Protein AF-G0P8G1-F1 (afdb_monomer_lite)

Secondary structure (DSSP, 8-state):
--EEEEEEE---GGGS-HHHHHHHTT--B-TTGGGEE--TTTTTTT--TT-EEEEEEEE---SS-SEEEEEEEE--HHHHHTTSTTHHHHHHHH---------HHHHHHHHHHHTT-S---------PPP---EEEEEEEEEETTTEEEEEEEEEEEPP-HHHHHHHHHHHHHHHHHHHHHHHHHHHHTT-----------------------------PPPP-PPPP--------PPPPGGGGS-HHHHHHHHHHS-HHHHHHHHTT-HHHHHHHTT-HHHHHS-EEEEEEEETTTTEEEEEEEETTSTT--EEEEES-HHHHS-HHHHHHHHHHHHH-S-EEEEEEEES--HHHHHHHHHHHHHTT-EEEEEEEE--S-S--HHHHHHHHHHSTT-SEEEEE----SS----TTTSPPP--SEEEEES-TT--HHHHHHHSTT-SEEEEESS---HHHHHHHHHHHHHH----EEEEE-S-S---HHHHTTT---EEES-EEETTTTEEESSEEEEE-TTS-EEEEEEEEETTEEEEEEES-EEE--HHHHHT-

Organism: Caenorhabditis brenneri (NCBI:txid135651)

Sequence (556 aa):
MLFVRVVAVRPTKESLSKEFRATYDEKALSPFLGHLRGSIGLLDDKFELGKRVEVIVKYSPNKDTIFDVQEVFLSNPYKELLKTGEAKAAKKIEDAKFVKVSGLREWIHAFCEGCGWLPNQKILGQGAQNHQCRKVIVKYSLNEKLGAIFDVQKVIESPNRYEDMLKTGEAKAAKKIEDAKRRAEAKKNQGSKVAPVKRGVQKKANLTCFPVSIFQCILTQSTFQKFPELPPLMALAPTFPLFRLPSLAYVNVIEFLHLKEKFDLAAVSKKVLMTIQRDKQIKKHRMILFICFTNRSGRVCVRVDQSCVENNYWEYVYGNVRDAVDEPMIAQITHLAKVSQNFLVSIKISQTDPGMLSTFVSLVQRLNLILDLIEVWDELGEPRDDVCRYVFEECGHTYNLVYGGYTTHDFTLDADSMGPYPMESFRISHARWLSVYHVKKWLNNCECIRLDYCWDSAVEVNSFLKNWIAKSKIQKFWLRFCRLDFALTDVLHGIPSVSQNYIHHKEANVVITDGRIIKQTNGVEALVCMVYFQFSLMFSLTTKFEIVDEFFVMNQ

Radius of gyration: 34.73 Å; chains: 1; bounding box: 86×83×92 Å

Foldseek 3Di:
DDKDKWKKAQEAPVRDDPVCCVPRHRHIDTPQPQQEDEPPCQVSVPHDYGFMKIWIWDQDDDPRHGTYTDDIGGDDVVVVVVVVVVVVVVVVPPDDDDDDPDCPVVVVVVVCVVVVNDDDPDDDDDDDDDDFDKDWDWDWDQDPVPGIDIDTDDIDTDPDVVVVVVVVVVVVVVVVVVVVVVVVVVVVVVPDDDDDDDDDDDDDDDDDDDDDDDDDDDDDDDDPDDDDDDDDDPPPDPDDVLVVDDPVVSLVVLLPDQPVVLLVVLVVDPVSLVSLLVHCQQVVFQWEFEFAQDPVWRWGWTWTDRVPDPPSIDTDTAGHVVCRPDPVVLVSVLSVLSSHVNYEYAYAEEQDDLVVVVVVLVSCVVSVHAHAHYAYAYPVQDADLVSVCCCCVSVLAYQYYHEHGAHDPPREDDLVVDAARCYQEYHYEHALNDALSSCLGHVQNHQEYEYEARDADLVRLLVNVVSVQAPGNHQKYKYFHPDPPDDPCSNCVVFDWDFAQWKQPPVQRDTDRGWIWGAHPVGQIWIWDWDQDPNTTMTMIHSPMDRDDPVVVVVD

InterPro domains:
  IPR001810 F-box domain [PS50181] (239-285)
  IPR055466 Domain of unknown function DUF7038 [PF23047] (2-78)

pLDDT: mean 73.52, std 22.85, range [20.28, 98.5]

Structure (mmCIF, N/CA/C/O backbone):
data_AF-G0P8G1-F1
#
_entry.id   AF-G0P8G1-F1
#
loop_
_atom_site.group_PDB
_atom_site.id
_atom_site.type_symbol
_atom_site.label_atom_id
_atom_site.label_alt_id
_atom_site.label_comp_id
_atom_site.label_asym_id
_atom_site.label_entity_id
_atom_site.label_seq_id
_atom_site.pdbx_PDB_ins_code
_atom_site.Cartn_x
_atom_site.Cartn_y
_atom_site.Cartn_z
_atom_site.occupancy
_atom_site.B_iso_or_equiv
_atom_site.auth_seq_id
_atom_site.auth_comp_id
_atom_site.auth_asym_id
_atom_site.auth_atom_id
_atom_site.pdbx_PDB_model_num
ATOM 1 N N . MET A 1 1 ? 22.648 -20.666 -30.544 1.00 59.47 1 MET A N 1
ATOM 2 C CA . MET A 1 1 ? 21.774 -21.469 -31.429 1.00 59.47 1 MET A CA 1
ATOM 3 C C . MET A 1 1 ? 20.366 -21.382 -30.856 1.00 59.47 1 MET A C 1
ATOM 5 O O . MET A 1 1 ? 20.205 -21.727 -29.695 1.00 59.47 1 MET A O 1
ATOM 9 N N . LEU A 1 2 ? 19.408 -20.800 -31.587 1.00 60.41 2 LEU A N 1
ATOM 10 C CA . LEU A 1 2 ? 18.043 -20.551 -31.097 1.00 60.41 2 LEU A CA 1
ATOM 11 C C . LEU A 1 2 ? 17.151 -21.752 -31.424 1.00 60.41 2 LEU A C 1
ATOM 13 O O . LEU A 1 2 ? 17.127 -22.193 -32.573 1.00 60.41 2 LEU A O 1
ATOM 17 N N . PHE A 1 3 ? 16.415 -22.242 -30.430 1.00 76.81 3 PHE A N 1
ATOM 18 C CA . PHE A 1 3 ? 15.392 -23.268 -30.602 1.00 76.81 3 PHE A CA 1
ATOM 19 C C . PHE A 1 3 ? 14.031 -22.662 -30.280 1.00 76.81 3 PHE A C 1
ATOM 21 O O . PHE A 1 3 ? 13.890 -21.952 -29.287 1.00 76.81 3 PHE A O 1
ATOM 28 N N . VAL A 1 4 ? 13.041 -22.935 -31.122 1.00 76.62 4 VAL A N 1
ATOM 29 C CA . VAL A 1 4 ? 11.662 -22.483 -30.947 1.00 76.62 4 VAL A CA 1
ATOM 30 C C . VAL A 1 4 ? 10.783 -23.717 -30.841 1.00 76.62 4 VAL A C 1
ATOM 32 O O . VAL A 1 4 ? 10.960 -24.683 -31.582 1.00 76.62 4 VAL A O 1
ATOM 35 N N . ARG A 1 5 ? 9.836 -23.694 -29.907 1.00 81.88 5 ARG A N 1
ATOM 36 C CA . ARG A 1 5 ? 8.793 -24.710 -29.820 1.00 81.88 5 ARG A CA 1
ATOM 37 C C . ARG A 1 5 ? 7.563 -24.185 -30.544 1.00 81.88 5 ARG A C 1
ATOM 39 O O . ARG A 1 5 ? 7.007 -23.169 -30.143 1.00 81.88 5 ARG A O 1
ATOM 46 N N . VAL A 1 6 ? 7.152 -24.867 -31.604 1.00 81.56 6 VAL A N 1
ATOM 47 C CA . VAL A 1 6 ? 5.941 -24.537 -32.358 1.00 81.56 6 VAL A CA 1
ATOM 48 C C . VAL A 1 6 ? 4.926 -25.655 -32.202 1.00 81.56 6 VAL A C 1
ATOM 50 O O . VAL A 1 6 ? 5.272 -26.830 -32.114 1.00 81.56 6 VAL A O 1
ATOM 53 N N . VAL A 1 7 ? 3.654 -25.286 -32.146 1.00 79.94 7 VAL A N 1
ATOM 54 C CA . VAL A 1 7 ? 2.552 -26.246 -32.134 1.00 79.94 7 VAL A CA 1
ATOM 55 C C . VAL A 1 7 ? 2.027 -26.374 -33.551 1.00 79.94 7 VAL A C 1
ATOM 57 O O . VAL A 1 7 ? 1.894 -25.372 -34.259 1.00 79.94 7 VAL A O 1
ATOM 60 N N . ALA A 1 8 ? 1.713 -27.598 -33.946 1.00 83.69 8 ALA A N 1
ATOM 61 C CA . ALA A 1 8 ? 1.026 -27.885 -35.186 1.00 83.69 8 ALA A CA 1
ATOM 62 C C . ALA A 1 8 ? -0.074 -28.929 -34.952 1.00 83.69 8 ALA A C 1
ATOM 64 O O . ALA A 1 8 ? 0.003 -29.747 -34.033 1.00 83.69 8 ALA A O 1
ATOM 65 N N . VAL A 1 9 ? -1.132 -28.864 -35.753 1.00 81.88 9 VAL A N 1
ATOM 66 C CA . VAL A 1 9 ? -2.323 -29.711 -35.618 1.00 81.88 9 VAL A CA 1
ATOM 67 C C . VAL A 1 9 ? -2.670 -30.272 -36.985 1.00 81.88 9 VAL A C 1
ATOM 69 O O . VAL A 1 9 ? -2.670 -29.524 -37.956 1.00 81.88 9 VAL A O 1
ATOM 72 N N . ARG A 1 10 ? -2.984 -31.565 -37.071 1.00 84.56 10 ARG A N 1
ATOM 73 C CA . ARG A 1 10 ? -3.569 -32.163 -38.278 1.00 84.56 10 ARG A CA 1
ATOM 74 C C . ARG A 1 10 ? -5.067 -32.345 -38.033 1.00 84.56 10 ARG A C 1
ATOM 76 O O . ARG A 1 10 ? -5.428 -33.255 -37.291 1.00 84.56 10 ARG A O 1
ATOM 83 N N . PRO A 1 11 ? -5.938 -31.467 -38.551 1.00 77.06 11 PRO A N 1
ATOM 84 C CA . PRO A 1 11 ? -7.369 -31.542 -38.272 1.00 77.06 11 PRO A CA 1
ATOM 85 C C . PRO A 1 11 ? -7.973 -32.813 -38.873 1.00 77.06 11 PRO A C 1
ATOM 87 O O . PRO A 1 11 ? -7.475 -33.314 -39.880 1.00 77.06 11 PRO A O 1
ATOM 90 N N . THR A 1 12 ? -9.069 -33.307 -38.298 1.00 85.69 12 THR A N 1
ATOM 91 C CA . THR A 1 12 ? -9.916 -34.287 -38.993 1.00 85.69 12 THR A CA 1
ATOM 92 C C . THR A 1 12 ? -10.897 -33.570 -39.917 1.00 85.69 12 THR A C 1
ATOM 94 O O . THR A 1 12 ? -11.242 -32.401 -39.697 1.00 85.69 12 THR A O 1
ATOM 97 N N . LYS A 1 13 ? -11.404 -34.275 -40.925 1.00 86.50 13 LYS A N 1
ATOM 98 C CA . LYS A 1 13 ? -12.400 -33.754 -41.866 1.00 86.50 13 LYS A CA 1
ATOM 99 C C . LYS A 1 13 ? -13.647 -33.201 -41.170 1.00 86.50 13 LYS A C 1
ATOM 101 O O . LYS A 1 13 ? -14.218 -32.201 -41.611 1.00 86.50 13 LYS A O 1
ATOM 106 N N . GLU A 1 14 ? -14.060 -33.820 -40.065 1.00 86.56 14 GLU A N 1
ATOM 107 C CA . GLU A 1 14 ? -15.203 -33.392 -39.251 1.00 86.56 14 GLU A CA 1
ATOM 108 C C . GLU A 1 14 ? -14.927 -32.073 -38.523 1.00 86.56 14 GLU A C 1
ATOM 110 O O . GLU A 1 14 ? -15.845 -31.276 -38.345 1.00 86.56 14 GLU A O 1
ATOM 115 N N . SER A 1 15 ? -13.666 -31.816 -38.158 1.00 79.38 15 SER A N 1
ATOM 116 C CA . SER A 1 15 ? -13.245 -30.598 -37.452 1.00 79.38 15 SER A CA 1
ATOM 117 C C . SER A 1 15 ? -13.093 -29.363 -38.355 1.00 79.38 15 SER A C 1
ATOM 119 O O . SER A 1 15 ? -13.000 -28.244 -37.852 1.00 79.38 15 SER A O 1
ATOM 121 N N . LEU A 1 16 ? -13.094 -29.539 -39.682 1.00 74.69 16 LEU A N 1
ATOM 122 C CA . LEU A 1 16 ? -12.972 -28.455 -40.662 1.00 74.69 16 LEU A CA 1
ATOM 123 C C . LEU A 1 16 ? -14.326 -28.090 -41.284 1.00 74.69 16 LEU A C 1
ATOM 125 O O . LEU A 1 16 ? -15.130 -28.964 -41.635 1.00 74.69 16 LEU A O 1
ATOM 129 N N . SER A 1 17 ? -14.557 -26.789 -41.496 1.00 81.06 17 SER A N 1
ATOM 130 C CA . SER A 1 17 ? -15.719 -26.309 -42.256 1.00 81.06 17 SER A CA 1
ATOM 131 C C . SER A 1 17 ? -15.620 -26.728 -43.732 1.00 81.06 17 SER A C 1
ATOM 133 O O . SER A 1 17 ? -14.531 -27.003 -44.242 1.00 81.06 17 SER A O 1
ATOM 135 N N . LYS A 1 18 ? -16.758 -26.761 -44.443 1.00 84.75 18 LYS A N 1
ATOM 136 C CA . LYS A 1 18 ? -16.814 -27.185 -45.857 1.00 84.75 18 LYS A CA 1
ATOM 137 C C . LYS A 1 18 ? -15.840 -26.414 -46.759 1.00 84.75 18 LYS A C 1
ATOM 139 O O . LYS A 1 18 ? -15.261 -27.022 -47.652 1.00 84.75 18 LYS A O 1
ATOM 144 N N . GLU A 1 19 ? -15.632 -25.126 -46.497 1.00 85.25 19 GLU A N 1
ATOM 145 C CA . GLU A 1 19 ? -14.731 -24.258 -47.268 1.00 85.25 19 GLU A CA 1
ATOM 146 C C . GLU A 1 19 ? -13.249 -24.592 -47.037 1.00 85.25 19 GLU A C 1
ATOM 148 O O . GLU A 1 19 ? -12.451 -24.555 -47.970 1.00 85.25 19 GLU A O 1
ATOM 153 N N . PHE A 1 20 ? -12.872 -24.987 -45.816 1.00 72.94 20 PHE A N 1
ATOM 154 C CA . PHE A 1 20 ? -11.479 -25.288 -45.468 1.00 72.94 20 PHE A CA 1
ATOM 155 C C . PHE A 1 20 ? -11.052 -26.720 -45.825 1.00 72.94 20 PHE A C 1
ATOM 157 O O . PHE A 1 20 ? -9.857 -26.972 -45.982 1.00 72.94 20 PHE A O 1
ATOM 164 N N . ARG A 1 21 ? -11.998 -27.654 -46.008 1.00 85.38 21 ARG A N 1
ATOM 165 C CA . ARG A 1 21 ? -11.698 -29.059 -46.351 1.00 85.38 21 ARG A CA 1
ATOM 166 C C . ARG A 1 21 ? -10.923 -29.197 -47.661 1.00 85.38 21 ARG A C 1
ATOM 168 O O . ARG A 1 21 ? -9.946 -29.927 -47.710 1.00 85.38 21 ARG A O 1
ATOM 175 N N . ALA A 1 22 ? -11.295 -28.457 -48.705 1.00 79.38 22 ALA A N 1
ATOM 176 C CA . ALA A 1 22 ? -10.624 -28.572 -50.005 1.00 79.38 22 ALA A CA 1
ATOM 177 C C . ALA A 1 22 ? -9.120 -28.235 -49.942 1.00 79.38 22 ALA A C 1
ATOM 179 O O . ALA A 1 22 ? -8.323 -28.774 -50.707 1.00 79.38 22 ALA A O 1
ATOM 180 N N . THR A 1 23 ? -8.726 -27.364 -49.011 1.00 75.06 23 THR A N 1
ATOM 181 C CA . THR A 1 23 ? -7.356 -26.847 -48.921 1.00 75.06 23 THR A CA 1
ATOM 182 C C . THR A 1 23 ? -6.538 -27.538 -47.832 1.00 75.06 23 THR A C 1
ATOM 184 O O . THR A 1 23 ? -5.339 -27.763 -48.032 1.00 75.06 23 THR A O 1
ATOM 187 N N . TYR A 1 24 ? -7.168 -27.879 -46.704 1.00 76.62 24 TYR A N 1
ATOM 188 C CA . TYR A 1 24 ? -6.491 -28.234 -45.453 1.00 76.62 24 TYR A CA 1
ATOM 189 C C . TYR A 1 24 ? -6.878 -29.601 -44.878 1.00 76.62 24 TYR A C 1
ATOM 191 O O . TYR A 1 24 ? -6.331 -29.974 -43.839 1.00 76.62 24 TYR A O 1
ATOM 199 N N . ASP A 1 25 ? -7.791 -30.339 -45.519 1.00 80.38 25 ASP A N 1
ATOM 200 C CA . ASP A 1 25 ? -8.120 -31.700 -45.087 1.00 80.38 25 ASP A CA 1
ATOM 201 C C . ASP A 1 25 ? -6.859 -32.567 -45.090 1.00 80.38 25 ASP A C 1
ATOM 203 O O . ASP A 1 25 ? -6.044 -32.513 -46.013 1.00 80.38 25 ASP A O 1
ATOM 207 N N . GLU A 1 26 ? -6.675 -33.289 -43.990 1.00 74.75 26 GLU A N 1
ATOM 208 C CA . GLU A 1 26 ? -5.537 -34.170 -43.735 1.00 74.75 26 GLU A CA 1
ATOM 209 C C . GLU A 1 26 ? -4.139 -33.529 -43.845 1.00 74.75 26 GLU A C 1
ATOM 211 O O . GLU A 1 26 ? -3.147 -34.259 -43.858 1.00 74.75 26 GLU A O 1
ATOM 216 N N . LYS A 1 27 ? -4.007 -32.196 -43.865 1.00 79.69 27 LYS A N 1
ATOM 217 C CA . LYS A 1 27 ? -2.704 -31.504 -43.849 1.00 79.69 27 LYS A CA 1
ATOM 218 C C . LYS A 1 27 ? -2.358 -31.012 -42.450 1.00 79.69 27 LYS A C 1
ATOM 220 O O . LYS A 1 27 ? -3.224 -30.561 -41.702 1.00 79.69 27 LYS A O 1
ATOM 225 N N . ALA A 1 28 ? -1.078 -31.063 -42.090 1.00 78.06 28 ALA A N 1
ATOM 226 C CA . ALA A 1 28 ? -0.605 -30.411 -40.877 1.00 78.06 28 ALA A CA 1
ATOM 227 C C . ALA A 1 28 ? -0.757 -28.887 -41.015 1.00 78.06 28 ALA A C 1
ATOM 229 O O . ALA A 1 28 ? -0.382 -28.297 -42.029 1.00 78.06 28 ALA A O 1
ATOM 230 N N . LEU A 1 29 ? -1.302 -28.249 -39.983 1.00 74.31 29 LEU A N 1
ATOM 231 C CA . LEU A 1 29 ? -1.498 -26.810 -39.893 1.00 74.31 29 LEU A CA 1
ATOM 232 C C . LEU A 1 29 ? -0.663 -26.248 -38.755 1.00 74.31 29 LEU A C 1
ATOM 234 O O . LEU A 1 29 ? -0.772 -26.662 -37.602 1.00 74.31 29 LEU A O 1
ATOM 238 N N . SER A 1 30 ? 0.148 -25.255 -39.082 1.00 74.69 30 SER A N 1
ATOM 239 C CA . SER A 1 30 ? 0.764 -24.358 -38.122 1.00 74.69 30 SER A CA 1
ATOM 240 C C . SER A 1 30 ? 1.133 -23.064 -38.832 1.00 74.69 30 SER A C 1
ATOM 242 O O . SER A 1 30 ? 1.555 -23.115 -39.992 1.00 74.69 30 SER A O 1
ATOM 244 N N . PRO A 1 31 ? 1.017 -21.911 -38.148 1.00 67.38 31 PRO A N 1
ATOM 245 C CA . PRO A 1 31 ? 1.404 -20.615 -38.703 1.00 67.38 31 PRO A CA 1
ATOM 246 C C . PRO A 1 31 ? 2.851 -20.581 -39.208 1.00 67.38 31 PRO A C 1
ATOM 248 O O . PRO A 1 31 ? 3.203 -19.730 -40.017 1.00 67.38 31 PRO A O 1
ATOM 251 N N . PHE A 1 32 ? 3.690 -21.505 -38.729 1.00 67.31 32 PHE A N 1
ATOM 252 C CA . PHE A 1 32 ? 5.116 -21.531 -39.011 1.00 67.31 32 PHE A CA 1
ATOM 253 C C . PHE A 1 32 ? 5.533 -22.587 -40.038 1.00 67.31 32 PHE A C 1
ATOM 255 O O . PHE A 1 32 ? 6.684 -22.541 -40.457 1.00 67.31 32 PHE A O 1
ATOM 262 N N . LEU A 1 33 ? 4.644 -23.492 -40.489 1.00 70.81 33 LEU A N 1
ATOM 263 C CA . LEU A 1 33 ? 5.022 -24.603 -41.390 1.00 70.81 33 LEU A CA 1
ATOM 264 C C . LEU A 1 33 ? 5.662 -24.130 -42.695 1.00 70.81 33 LEU A C 1
ATOM 266 O O . LEU A 1 33 ? 6.655 -24.712 -43.114 1.00 70.81 33 LEU A O 1
ATOM 270 N N . GLY A 1 34 ? 5.167 -23.038 -43.285 1.00 67.12 34 GLY A N 1
ATOM 271 C CA . GLY A 1 34 ? 5.752 -22.449 -44.499 1.00 67.12 34 GLY A CA 1
ATOM 272 C C . GLY A 1 34 ? 7.168 -21.886 -44.311 1.00 67.12 34 GLY A C 1
ATOM 273 O O . GLY A 1 34 ? 7.813 -21.511 -45.282 1.00 67.12 34 GLY A O 1
ATOM 274 N N . HIS A 1 35 ? 7.658 -21.821 -43.072 1.00 69.44 35 HIS A N 1
ATOM 275 C CA . HIS A 1 35 ? 9.000 -21.365 -42.718 1.00 69.44 35 HIS A CA 1
ATOM 276 C C . HIS A 1 35 ? 9.892 -22.490 -42.175 1.00 69.44 35 HIS A C 1
ATOM 278 O O . HIS A 1 35 ? 11.056 -22.227 -41.847 1.00 69.44 35 HIS A O 1
ATOM 284 N N . LEU A 1 36 ? 9.360 -23.716 -42.068 1.00 74.12 36 LEU A N 1
ATOM 285 C CA . LEU A 1 36 ? 10.088 -24.889 -41.603 1.00 74.12 36 LEU A CA 1
ATOM 286 C C . LEU A 1 36 ? 10.694 -25.641 -42.786 1.00 74.12 36 LEU A C 1
ATOM 288 O O . LEU A 1 36 ? 10.007 -26.030 -43.726 1.00 74.12 36 LEU A O 1
ATOM 292 N N . ARG A 1 37 ? 11.983 -25.935 -42.688 1.00 72.81 37 ARG A N 1
ATOM 293 C CA . ARG A 1 37 ? 12.643 -26.953 -43.484 1.00 72.81 37 ARG A CA 1
ATOM 294 C C . ARG A 1 37 ? 12.402 -28.295 -42.807 1.00 72.81 37 ARG A C 1
ATOM 296 O O . ARG A 1 37 ? 13.068 -28.655 -41.835 1.00 72.81 37 ARG A O 1
ATOM 303 N N . GLY A 1 38 ? 11.406 -29.020 -43.299 1.00 61.34 38 GLY A N 1
ATOM 304 C CA . GLY A 1 38 ? 11.307 -30.447 -43.033 1.00 61.34 38 GLY A CA 1
ATOM 305 C C . GLY A 1 38 ? 12.331 -31.180 -43.894 1.00 61.34 38 GLY A C 1
ATOM 306 O O . GLY A 1 38 ? 12.408 -30.952 -45.100 1.00 61.34 38 GLY A O 1
ATOM 307 N N . SER A 1 39 ? 13.105 -32.088 -43.310 1.00 53.03 39 SER A N 1
ATOM 308 C CA . SER A 1 39 ? 13.502 -33.275 -44.064 1.00 53.03 39 SER A CA 1
ATOM 309 C C . SER A 1 39 ? 12.204 -33.948 -44.505 1.00 53.03 39 SER A C 1
ATOM 311 O O . SER A 1 39 ? 11.338 -34.223 -43.673 1.00 53.03 39 SER A O 1
ATOM 313 N N . ILE A 1 40 ? 12.030 -34.105 -45.816 1.00 50.53 40 ILE A N 1
ATOM 314 C CA . ILE A 1 40 ? 10.880 -34.776 -46.432 1.00 50.53 40 ILE A CA 1
ATOM 315 C C . ILE A 1 40 ? 10.536 -36.027 -45.596 1.00 50.53 40 ILE A C 1
ATOM 317 O O . ILE A 1 40 ? 11.412 -36.859 -45.371 1.00 50.53 40 ILE A O 1
ATOM 321 N N . GLY A 1 41 ? 9.307 -36.100 -45.067 1.00 58.31 41 GLY A N 1
ATOM 322 C CA . GLY A 1 41 ? 8.798 -37.211 -44.242 1.00 58.31 41 GLY A CA 1
ATOM 323 C C . GLY A 1 41 ? 8.661 -36.936 -42.735 1.00 58.31 41 GLY A C 1
ATOM 324 O O . GLY A 1 41 ? 7.690 -37.359 -42.120 1.00 58.31 41 GLY A O 1
ATOM 325 N N . LEU A 1 42 ? 9.536 -36.140 -42.104 1.00 64.31 42 LEU A N 1
ATOM 326 C CA . LEU A 1 42 ? 9.559 -36.033 -40.627 1.00 64.31 42 LEU A CA 1
ATOM 327 C C . LEU A 1 42 ? 8.315 -35.365 -40.006 1.00 64.31 42 LEU A C 1
ATOM 329 O O . LEU A 1 42 ? 7.974 -35.644 -38.853 1.00 64.31 42 LEU A O 1
ATOM 333 N N . LEU A 1 43 ? 7.651 -34.485 -40.761 1.00 67.00 43 LEU A N 1
ATOM 334 C CA . LEU A 1 43 ? 6.385 -33.863 -40.368 1.00 67.00 43 LEU A CA 1
ATOM 335 C C . LEU A 1 43 ? 5.181 -34.697 -40.826 1.00 67.00 43 LEU A C 1
ATOM 337 O O . LEU A 1 43 ? 4.264 -34.895 -40.045 1.00 67.00 43 LEU A O 1
ATOM 341 N N . ASP A 1 44 ? 5.168 -35.242 -42.037 1.00 68.19 44 ASP A N 1
ATOM 342 C CA . ASP A 1 44 ? 3.974 -35.945 -42.526 1.00 68.19 44 ASP A CA 1
ATOM 343 C C . ASP A 1 44 ? 3.778 -37.322 -41.861 1.00 68.19 44 ASP A C 1
ATOM 345 O O . ASP A 1 44 ? 2.638 -37.711 -41.588 1.00 68.19 44 ASP A O 1
ATOM 349 N N . ASP A 1 45 ? 4.871 -38.002 -41.491 1.00 70.75 45 ASP A N 1
ATOM 350 C CA . ASP A 1 45 ? 4.842 -39.358 -40.921 1.00 70.75 45 ASP A CA 1
ATOM 351 C C . ASP A 1 45 ? 4.432 -39.390 -39.439 1.00 70.75 45 ASP A C 1
ATOM 353 O O . ASP A 1 45 ? 4.014 -40.426 -38.921 1.00 70.75 45 ASP A O 1
ATOM 357 N N . LYS A 1 46 ? 4.562 -38.266 -38.720 1.00 72.62 46 LYS A N 1
ATOM 358 C CA . LYS A 1 46 ? 4.320 -38.195 -37.263 1.00 72.62 46 LYS A CA 1
ATOM 359 C C . LYS A 1 46 ? 3.030 -37.492 -36.864 1.00 72.62 46 LYS A C 1
ATOM 361 O O . LYS A 1 46 ? 2.681 -37.478 -35.682 1.00 72.62 46 LYS A O 1
ATOM 366 N N . PHE A 1 47 ? 2.325 -36.894 -37.817 1.00 78.44 47 PHE A N 1
ATOM 367 C CA . PHE A 1 47 ? 1.077 -36.202 -37.540 1.00 78.44 47 PHE A CA 1
ATOM 368 C C . PHE A 1 47 ? -0.087 -37.158 -37.746 1.00 78.44 47 PHE A C 1
ATOM 370 O O . PHE A 1 47 ? -0.604 -37.309 -38.850 1.00 78.44 47 PHE A O 1
ATOM 377 N N . GLU A 1 48 ? -0.515 -37.796 -36.665 1.00 81.56 48 GLU A N 1
ATOM 378 C CA . GLU A 1 48 ? -1.775 -38.528 -36.664 1.00 81.56 48 GLU A CA 1
ATOM 379 C C . GLU A 1 48 ? -2.960 -37.557 -36.810 1.00 81.56 48 GLU A C 1
ATOM 381 O O . GLU A 1 48 ? -2.966 -36.460 -36.240 1.00 81.56 48 GLU A O 1
ATOM 386 N N . LEU A 1 49 ? -3.973 -37.969 -37.575 1.00 82.94 49 LEU A N 1
ATOM 387 C CA . LEU A 1 49 ? -5.219 -37.223 -37.756 1.00 82.94 49 LEU A CA 1
ATOM 388 C C . LEU A 1 49 ? -5.872 -36.907 -36.403 1.00 82.94 49 LEU A C 1
ATOM 390 O O . LEU A 1 49 ? -5.998 -37.765 -35.533 1.00 82.94 49 LEU A O 1
ATOM 394 N N . GLY A 1 50 ? -6.278 -35.652 -36.225 1.00 79.06 50 GLY A N 1
ATOM 395 C CA . GLY A 1 50 ? -6.912 -35.150 -35.009 1.00 79.06 50 GLY A CA 1
ATOM 396 C C . GLY A 1 50 ? -5.959 -34.881 -33.843 1.00 79.06 50 GLY A C 1
ATOM 397 O O . GLY A 1 50 ? -6.422 -34.454 -32.785 1.00 79.06 50 GLY A O 1
ATOM 398 N N . LYS A 1 51 ? -4.643 -35.100 -33.992 1.00 79.50 51 LYS A N 1
ATOM 399 C CA . LYS A 1 51 ? -3.680 -34.891 -32.902 1.00 79.50 51 LYS A CA 1
ATOM 400 C C . LYS A 1 51 ? -2.938 -33.559 -33.010 1.00 79.50 51 LYS A C 1
ATOM 402 O O . LYS A 1 51 ? -2.589 -33.071 -34.087 1.00 79.50 51 LYS A O 1
ATOM 407 N N . ARG A 1 52 ? -2.671 -32.985 -31.835 1.00 79.62 52 ARG A N 1
ATOM 408 C CA . ARG A 1 52 ? -1.766 -31.849 -31.636 1.00 79.62 52 ARG A CA 1
ATOM 409 C C . ARG A 1 52 ? -0.345 -32.373 -31.432 1.00 79.62 52 ARG A C 1
ATOM 411 O O . ARG A 1 52 ? -0.118 -33.303 -30.654 1.00 79.62 52 ARG A O 1
ATOM 418 N N . VAL A 1 53 ? 0.612 -31.748 -32.100 1.00 82.44 53 VAL A N 1
ATOM 419 C CA . VAL A 1 53 ? 2.023 -32.130 -32.085 1.00 82.44 53 VAL A CA 1
ATOM 420 C C . VAL A 1 53 ? 2.857 -30.901 -31.726 1.00 82.44 53 VAL A C 1
ATOM 422 O O . VAL A 1 53 ? 2.624 -29.805 -32.239 1.00 82.44 53 VAL A O 1
ATOM 425 N N . GLU A 1 54 ? 3.810 -31.067 -30.812 1.00 82.81 54 GLU A N 1
ATOM 426 C CA . GLU A 1 54 ? 4.816 -30.048 -30.515 1.00 82.81 54 GLU A CA 1
ATOM 427 C C . GLU A 1 54 ? 6.068 -30.323 -31.344 1.00 82.81 54 GLU A C 1
ATOM 429 O O . GLU A 1 54 ? 6.603 -31.429 -31.332 1.00 82.81 54 GLU A O 1
ATOM 434 N N . VAL A 1 55 ? 6.558 -29.312 -32.048 1.00 84.62 55 VAL A N 1
ATOM 435 C CA . VAL A 1 55 ? 7.753 -29.400 -32.884 1.00 84.62 55 VAL A CA 1
ATOM 436 C C . VAL A 1 55 ? 8.813 -28.473 -32.307 1.00 84.62 55 VAL A C 1
ATOM 438 O O . VAL A 1 55 ? 8.573 -27.280 -32.116 1.00 84.62 55 VAL A O 1
ATOM 441 N N . ILE A 1 56 ? 9.996 -29.013 -32.027 1.00 81.50 56 ILE A N 1
ATOM 442 C CA . ILE A 1 56 ? 11.178 -28.216 -31.709 1.00 81.50 56 ILE A CA 1
ATOM 443 C C . ILE A 1 56 ? 11.912 -27.948 -33.015 1.00 81.50 56 ILE A C 1
ATOM 445 O O . ILE A 1 56 ? 12.336 -28.866 -33.720 1.00 81.50 56 ILE A O 1
ATOM 449 N N . VAL A 1 57 ? 12.065 -26.667 -33.328 1.00 84.00 57 VAL A N 1
ATOM 450 C CA . VAL A 1 57 ? 12.720 -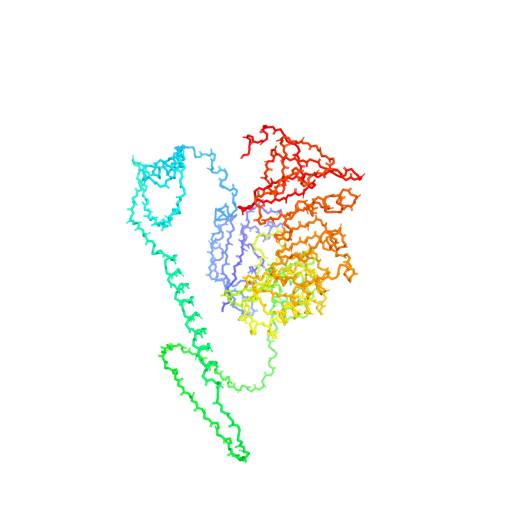26.198 -34.544 1.00 84.00 57 VAL A CA 1
ATOM 451 C C . VAL A 1 57 ? 13.945 -25.376 -34.175 1.00 84.00 57 VAL A C 1
ATOM 453 O O . VAL A 1 57 ? 13.945 -24.624 -33.203 1.00 84.00 57 VAL A O 1
ATOM 456 N N . LYS A 1 58 ? 15.016 -25.532 -34.940 1.00 81.62 58 LYS A N 1
ATOM 457 C CA . LYS A 1 58 ? 16.273 -24.807 -34.787 1.00 81.62 58 LYS A CA 1
ATOM 458 C C . LYS A 1 58 ? 16.329 -23.695 -35.815 1.00 81.62 58 LYS A C 1
ATOM 460 O O . LYS A 1 58 ? 16.172 -23.942 -37.003 1.00 81.62 58 LYS A O 1
ATOM 465 N N . TYR A 1 59 ? 16.593 -22.474 -35.375 1.00 77.31 59 TYR A N 1
ATOM 466 C CA . TYR A 1 59 ? 16.801 -21.352 -36.285 1.00 77.31 59 TYR A CA 1
ATOM 467 C C . TYR A 1 59 ? 18.034 -21.596 -37.165 1.00 77.31 59 TYR A C 1
ATOM 469 O O . TYR A 1 59 ? 19.143 -21.776 -36.652 1.00 77.31 59 TYR A O 1
ATOM 477 N N . SER A 1 60 ? 17.820 -21.624 -38.479 1.00 77.62 60 SER A N 1
ATOM 478 C CA . SER A 1 60 ? 18.819 -21.981 -39.490 1.00 77.62 60 SER A CA 1
ATOM 479 C C . SER A 1 60 ? 18.458 -21.291 -40.812 1.00 77.62 60 SER A C 1
ATOM 481 O O . SER A 1 60 ? 17.925 -21.911 -41.734 1.00 77.62 60 SER A O 1
ATOM 483 N N . PRO A 1 61 ? 18.635 -19.961 -40.884 1.00 72.25 61 PRO A N 1
ATOM 484 C CA . PRO A 1 61 ? 18.136 -19.178 -42.002 1.00 72.25 61 PRO A CA 1
ATOM 485 C C . PRO A 1 61 ? 18.904 -19.504 -43.287 1.00 72.25 61 PRO A C 1
ATOM 487 O O . PRO A 1 61 ? 20.133 -19.431 -43.328 1.00 72.25 61 PRO A O 1
ATOM 490 N N . ASN A 1 62 ? 18.172 -19.804 -44.356 1.00 71.69 62 ASN A N 1
ATOM 491 C CA . ASN A 1 62 ? 18.683 -19.874 -45.723 1.00 71.69 62 ASN A CA 1
ATOM 492 C C . ASN A 1 62 ? 17.785 -19.023 -46.649 1.00 71.69 62 ASN A C 1
ATOM 494 O O . ASN A 1 62 ? 16.973 -18.235 -46.165 1.00 71.69 62 ASN A O 1
ATOM 498 N N . LYS A 1 63 ? 17.957 -19.118 -47.975 1.00 65.00 63 LYS A N 1
ATOM 499 C CA . LYS A 1 63 ? 17.199 -18.289 -48.931 1.00 65.00 63 LYS A CA 1
ATOM 500 C C . LYS A 1 63 ? 15.682 -18.543 -48.904 1.00 65.00 63 LYS A C 1
ATOM 502 O O . LYS A 1 63 ? 14.939 -17.610 -49.190 1.00 65.00 63 LYS A O 1
ATOM 507 N N . ASP A 1 64 ? 15.246 -19.737 -48.494 1.00 66.50 64 ASP A N 1
ATOM 508 C CA . ASP A 1 64 ? 13.868 -20.212 -48.682 1.00 66.50 64 ASP A CA 1
ATOM 509 C C . ASP A 1 64 ? 13.165 -20.629 -47.370 1.00 66.50 64 ASP A C 1
ATOM 511 O O . ASP A 1 64 ? 11.943 -20.738 -47.324 1.00 66.50 64 ASP A O 1
ATOM 515 N N . THR A 1 65 ? 13.905 -20.838 -46.274 1.00 65.69 65 THR A N 1
ATOM 516 C CA . THR A 1 65 ? 13.385 -21.301 -44.972 1.00 65.69 65 THR A CA 1
ATOM 517 C C . THR A 1 65 ? 14.115 -20.647 -43.798 1.00 65.69 65 THR A C 1
ATOM 519 O O . THR A 1 65 ? 15.285 -20.277 -43.907 1.00 65.69 65 THR A O 1
ATOM 522 N N . ILE A 1 66 ? 13.439 -20.537 -42.650 1.00 73.38 66 ILE A N 1
ATOM 523 C CA . ILE A 1 66 ? 13.956 -19.833 -41.464 1.00 73.38 66 ILE A CA 1
ATOM 524 C C . ILE A 1 66 ? 14.375 -20.818 -40.358 1.00 73.38 66 ILE A C 1
ATOM 526 O O . ILE A 1 66 ? 15.297 -20.534 -39.586 1.00 73.38 66 ILE A O 1
ATOM 530 N N . PHE A 1 67 ? 13.736 -21.988 -40.284 1.00 79.06 67 PHE A N 1
ATOM 531 C CA . PHE A 1 67 ? 13.952 -22.956 -39.210 1.00 79.06 67 PHE A CA 1
ATOM 532 C C . PHE A 1 67 ? 14.100 -24.383 -39.745 1.00 79.06 67 PHE A C 1
ATOM 534 O O . PHE A 1 67 ? 13.313 -24.800 -40.582 1.00 79.06 67 PHE A O 1
ATOM 541 N N . ASP A 1 68 ? 15.041 -25.156 -39.211 1.00 81.56 68 ASP A N 1
ATOM 542 C CA . ASP A 1 68 ? 15.173 -26.596 -39.449 1.00 81.56 68 ASP A CA 1
ATOM 543 C C . ASP A 1 68 ? 14.416 -27.371 -38.363 1.00 81.56 68 ASP A C 1
ATOM 545 O O . ASP A 1 68 ? 14.623 -27.136 -37.168 1.00 81.56 68 ASP A O 1
ATOM 549 N N . VAL A 1 69 ? 13.569 -28.328 -38.744 1.00 81.62 69 VAL A N 1
ATOM 550 C CA . VAL A 1 69 ? 12.924 -29.225 -37.770 1.00 81.62 69 VAL A CA 1
ATOM 551 C C . VAL A 1 69 ? 13.991 -30.088 -37.094 1.00 81.62 69 VAL A C 1
ATOM 553 O O . VAL A 1 69 ? 14.808 -30.705 -37.771 1.00 81.62 69 VAL A O 1
ATOM 556 N N . GLN A 1 70 ? 14.007 -30.112 -35.760 1.00 84.31 70 GLN A N 1
ATOM 557 C CA . GLN A 1 70 ? 14.921 -30.962 -34.990 1.00 84.31 70 GLN A CA 1
ATOM 558 C C . GLN A 1 70 ? 14.187 -32.172 -34.430 1.00 84.31 70 GLN A C 1
ATOM 560 O O . GLN A 1 70 ? 14.603 -33.304 -34.651 1.00 84.31 70 GLN A O 1
ATOM 565 N N . GLU A 1 71 ? 13.078 -31.935 -33.727 1.00 83.69 71 GLU A N 1
ATOM 566 C CA . GLU A 1 71 ? 12.336 -32.982 -33.028 1.00 83.69 71 GLU A CA 1
ATOM 567 C C . GLU A 1 71 ? 10.831 -32.724 -33.087 1.00 83.69 71 GLU A C 1
ATOM 569 O O . GLU A 1 71 ? 10.371 -31.583 -33.121 1.00 83.69 71 GLU A O 1
ATOM 574 N N . VAL A 1 72 ? 10.058 -33.808 -33.085 1.00 80.88 72 VAL A N 1
ATOM 575 C CA . VAL A 1 72 ? 8.595 -33.803 -33.176 1.00 80.88 72 VAL A CA 1
ATOM 576 C C . VAL A 1 72 ? 8.054 -34.701 -32.063 1.00 80.88 72 VAL A C 1
ATOM 578 O O . VAL A 1 72 ? 8.357 -35.897 -32.029 1.00 80.88 72 VAL A O 1
ATOM 581 N N . PHE A 1 73 ? 7.257 -34.127 -31.165 1.00 83.19 73 PHE A N 1
ATOM 582 C CA . PHE A 1 73 ? 6.655 -34.786 -30.011 1.00 83.19 73 PHE A CA 1
ATOM 583 C C . PHE A 1 73 ? 5.138 -34.838 -30.166 1.00 83.19 73 PHE A C 1
ATOM 585 O O . PHE A 1 73 ? 4.486 -33.805 -30.324 1.00 83.19 73 PHE A O 1
ATOM 592 N N . LEU A 1 74 ? 4.551 -36.027 -30.031 1.00 77.38 74 LEU A N 1
ATOM 593 C CA . LEU A 1 74 ? 3.109 -36.140 -29.829 1.00 77.38 74 LEU A CA 1
ATOM 594 C C . LEU A 1 74 ? 2.763 -35.454 -28.505 1.00 77.38 74 LEU A C 1
ATOM 596 O O . LEU A 1 74 ? 3.245 -35.863 -27.443 1.00 77.38 74 LEU A O 1
ATOM 600 N N . SER A 1 75 ? 1.958 -34.391 -28.560 1.00 67.44 75 SER A N 1
ATOM 601 C CA . SER A 1 75 ? 1.502 -33.754 -27.329 1.00 67.44 75 SER A CA 1
ATOM 602 C C . SER A 1 75 ? 0.589 -34.750 -26.616 1.00 67.44 75 SER A C 1
ATOM 604 O O . SER A 1 75 ? -0.383 -35.237 -27.190 1.00 67.44 75 SER A O 1
ATOM 606 N N . ASN A 1 76 ? 0.946 -35.138 -25.392 1.00 63.38 76 ASN A N 1
ATOM 607 C CA . ASN A 1 76 ? 0.091 -35.998 -24.588 1.00 63.38 76 ASN A CA 1
ATOM 608 C C . ASN A 1 76 ? -0.923 -35.092 -23.869 1.00 63.38 76 ASN A C 1
ATOM 610 O O . ASN A 1 76 ? -0.518 -34.403 -22.925 1.00 63.38 76 ASN A O 1
ATOM 614 N N . PRO A 1 77 ? -2.206 -35.066 -24.275 1.00 52.78 77 PRO A N 1
ATOM 615 C CA . PRO A 1 77 ? -3.198 -34.158 -23.696 1.00 52.78 77 PRO A CA 1
ATOM 616 C C . PRO A 1 77 ? -3.358 -34.355 -22.177 1.00 52.78 77 PRO A C 1
ATOM 618 O O . PRO A 1 77 ? -3.644 -33.403 -21.453 1.00 52.78 77 PRO A O 1
ATOM 621 N N . TYR A 1 78 ? -3.043 -35.548 -21.653 1.00 45.75 78 TYR A N 1
ATOM 622 C CA . TYR A 1 78 ? -3.064 -35.828 -20.214 1.00 45.75 78 TYR A CA 1
ATOM 623 C C . TYR A 1 78 ? -2.005 -35.061 -19.407 1.00 45.75 78 TYR A C 1
ATOM 625 O O . TYR A 1 78 ? -2.214 -34.807 -18.223 1.00 45.75 78 TYR A O 1
ATOM 633 N N . LYS A 1 79 ? -0.881 -34.644 -20.010 1.00 49.97 79 LYS A N 1
ATOM 634 C CA . LYS A 1 79 ? 0.136 -33.835 -19.310 1.00 49.97 79 LYS A CA 1
ATOM 635 C C . LYS A 1 79 ? -0.275 -32.366 -19.141 1.00 49.97 79 LYS A C 1
ATOM 637 O O . LYS A 1 79 ? 0.233 -31.729 -18.222 1.00 49.97 79 LYS A O 1
ATOM 642 N N . GLU A 1 80 ? -1.173 -31.831 -19.974 1.00 46.84 80 GLU A N 1
ATOM 643 C CA . GLU A 1 80 ? -1.765 -30.492 -19.776 1.00 46.84 80 GLU A CA 1
ATOM 644 C C . GLU A 1 80 ? -2.982 -30.536 -18.835 1.00 46.84 80 GLU A C 1
ATOM 646 O O . GLU A 1 80 ? -3.125 -29.657 -17.986 1.00 46.84 80 GLU A O 1
ATOM 651 N N . LEU A 1 81 ? -3.780 -31.610 -18.880 1.00 42.16 81 LEU A N 1
ATOM 652 C CA . LEU A 1 81 ? -4.868 -31.866 -17.918 1.00 42.16 81 LEU A CA 1
ATOM 653 C C . LEU A 1 81 ? -4.376 -32.146 -16.487 1.00 42.16 81 LEU A C 1
ATOM 655 O O . LEU A 1 81 ? -5.109 -31.945 -15.531 1.00 42.16 81 LEU A O 1
ATOM 659 N N . LEU A 1 82 ? -3.129 -32.594 -16.312 1.00 44.19 82 LEU A N 1
ATOM 660 C CA . LEU A 1 82 ? -2.491 -32.702 -14.991 1.00 44.19 82 LEU A CA 1
ATOM 661 C C . LEU A 1 82 ? -1.920 -31.365 -14.483 1.00 44.19 82 LEU A C 1
ATOM 663 O O . LEU A 1 82 ? -1.622 -31.251 -13.294 1.00 44.19 82 LEU A O 1
ATOM 667 N N . LYS A 1 83 ? -1.751 -30.369 -15.364 1.00 45.75 83 LYS A N 1
ATOM 668 C CA . LYS A 1 83 ? -1.291 -29.013 -15.011 1.00 45.75 83 LYS A CA 1
ATOM 669 C C . LYS A 1 83 ? -2.449 -28.072 -14.683 1.00 45.75 83 LYS A C 1
ATOM 671 O O . LYS A 1 83 ? -2.282 -27.187 -13.853 1.00 45.75 83 LYS A O 1
ATOM 676 N N . THR A 1 84 ? -3.607 -28.269 -15.304 1.00 47.53 84 THR A N 1
ATOM 677 C CA . THR A 1 84 ? -4.857 -27.593 -14.943 1.00 47.53 84 THR A CA 1
ATOM 678 C C . THR A 1 84 ? -5.527 -28.417 -13.842 1.00 47.53 84 THR A C 1
ATOM 680 O O . THR A 1 84 ? -5.861 -29.578 -14.035 1.00 47.53 84 THR A O 1
ATOM 683 N N . GLY A 1 85 ? -5.644 -27.877 -12.628 1.00 44.03 85 GLY A N 1
ATOM 684 C CA . GLY A 1 85 ? -6.022 -28.624 -11.414 1.00 44.03 85 GLY A CA 1
ATOM 685 C C . GLY A 1 85 ? -7.412 -29.288 -11.402 1.00 44.03 85 GLY A C 1
ATOM 686 O O . GLY A 1 85 ? -7.802 -29.841 -10.376 1.00 44.03 85 GLY A O 1
ATOM 687 N N . GLU A 1 86 ? -8.150 -29.273 -12.509 1.00 43.94 86 GLU A N 1
ATOM 688 C CA . GLU A 1 86 ? -9.553 -29.685 -12.612 1.00 43.94 86 GLU A CA 1
ATOM 689 C C . GLU A 1 86 ? -9.729 -31.211 -12.739 1.00 43.94 86 GLU A C 1
ATOM 691 O O . GLU A 1 86 ? -10.696 -31.772 -12.222 1.00 43.94 86 GLU A O 1
ATOM 696 N N . ALA A 1 87 ? -8.750 -31.941 -13.288 1.00 44.06 87 ALA A N 1
ATOM 697 C CA . ALA A 1 87 ? -8.833 -33.405 -13.396 1.00 44.06 87 ALA A CA 1
ATOM 698 C C . ALA A 1 87 ? -8.639 -34.148 -12.053 1.00 44.06 87 ALA A C 1
ATOM 700 O O . ALA A 1 87 ? -9.003 -35.321 -11.927 1.00 44.06 87 ALA A O 1
ATOM 701 N N . LYS A 1 88 ? -8.113 -33.475 -11.014 1.00 42.66 88 LYS A N 1
ATOM 702 C CA . LYS A 1 88 ? -8.010 -34.045 -9.655 1.00 42.66 88 LYS A CA 1
ATOM 703 C C . LYS A 1 88 ? -9.362 -34.162 -8.946 1.00 42.66 88 LYS A C 1
ATOM 705 O O . LYS A 1 88 ? -9.435 -34.910 -7.976 1.00 42.66 88 LYS A O 1
ATOM 710 N N . ALA A 1 89 ? -10.404 -33.465 -9.405 1.00 41.50 89 ALA A N 1
ATOM 711 C CA . ALA A 1 89 ? -11.754 -33.583 -8.855 1.00 41.50 89 ALA A CA 1
ATOM 712 C C . ALA A 1 89 ? -12.536 -34.739 -9.504 1.00 41.50 89 ALA A C 1
ATOM 714 O O . ALA A 1 89 ? -13.180 -35.509 -8.797 1.00 41.50 89 ALA A O 1
ATOM 715 N N . ALA A 1 90 ? -12.399 -34.929 -10.821 1.00 39.84 90 ALA A N 1
ATOM 716 C CA . ALA A 1 90 ? -13.132 -35.964 -11.554 1.00 39.84 90 ALA A CA 1
ATOM 717 C C . ALA A 1 90 ? -12.639 -37.389 -11.240 1.00 39.84 90 ALA A C 1
ATOM 719 O O . ALA A 1 90 ? -13.447 -38.288 -11.037 1.00 39.84 90 ALA A O 1
ATOM 720 N N . LYS A 1 91 ? -11.322 -37.594 -11.071 1.00 36.22 91 LYS A N 1
ATOM 721 C CA . LYS A 1 91 ? -10.777 -38.911 -10.686 1.00 36.22 91 LYS A CA 1
ATOM 722 C C . LYS A 1 91 ? -10.964 -39.247 -9.194 1.00 36.22 91 LYS A C 1
ATOM 724 O O . LYS A 1 91 ? -10.753 -40.380 -8.781 1.00 36.22 91 LYS A O 1
ATOM 729 N N . LYS A 1 92 ? -11.382 -38.281 -8.365 1.00 39.81 92 LYS A N 1
ATOM 730 C CA . LYS A 1 92 ? -11.604 -38.485 -6.920 1.00 39.81 92 LYS A CA 1
ATOM 731 C C . LYS A 1 92 ? -12.969 -39.099 -6.589 1.00 39.81 92 LYS A C 1
ATOM 733 O O . LYS A 1 92 ? -13.197 -39.430 -5.430 1.00 39.81 92 LYS A O 1
ATOM 738 N N . ILE A 1 93 ? -13.862 -39.218 -7.575 1.00 37.03 93 ILE A N 1
ATOM 739 C CA . ILE A 1 93 ? -15.235 -39.714 -7.392 1.00 37.03 93 ILE A CA 1
ATOM 740 C C . ILE A 1 93 ? -15.393 -41.167 -7.883 1.00 37.03 93 ILE A C 1
ATOM 742 O O . ILE A 1 93 ? -16.285 -41.862 -7.409 1.00 37.03 93 ILE A O 1
ATOM 746 N N . GLU A 1 94 ? -14.499 -41.670 -8.742 1.00 33.75 94 GLU A N 1
ATOM 747 C CA . GLU A 1 94 ? -14.612 -43.027 -9.311 1.00 33.75 94 GLU A CA 1
ATOM 748 C C . GLU A 1 94 ? -13.813 -44.111 -8.564 1.00 33.75 94 GLU A C 1
ATOM 750 O O . GLU A 1 94 ? -14.260 -45.255 -8.492 1.00 33.75 94 GLU A O 1
ATOM 755 N N . ASP A 1 95 ? -12.698 -43.769 -7.910 1.00 34.09 95 ASP A N 1
ATOM 756 C CA . ASP A 1 95 ? -11.880 -44.747 -7.177 1.00 34.09 95 ASP A CA 1
ATOM 757 C C . ASP A 1 95 ? -12.216 -44.734 -5.675 1.00 34.09 95 ASP A C 1
ATOM 759 O O . ASP A 1 95 ? -11.554 -44.108 -4.844 1.00 34.09 95 ASP A O 1
ATOM 763 N N . ALA A 1 96 ? -13.290 -45.433 -5.310 1.00 35.12 96 ALA A N 1
ATOM 764 C CA . ALA A 1 96 ? -13.609 -45.715 -3.917 1.00 35.12 96 ALA A CA 1
ATOM 765 C C . ALA A 1 96 ? -12.619 -46.720 -3.291 1.00 35.12 96 ALA A C 1
ATOM 767 O O . ALA A 1 96 ? -12.303 -47.743 -3.894 1.00 35.12 96 ALA A O 1
ATOM 768 N N . LYS A 1 97 ? -12.314 -46.479 -2.005 1.00 28.50 97 LYS A N 1
ATOM 769 C CA . LYS A 1 97 ? -12.016 -47.428 -0.904 1.00 28.50 97 LYS A CA 1
ATOM 770 C C . LYS A 1 97 ? -10.628 -47.285 -0.257 1.00 28.50 97 LYS A C 1
ATOM 772 O O . LYS A 1 97 ? -9.612 -47.661 -0.822 1.00 28.50 97 LYS A O 1
ATOM 777 N N . PHE A 1 98 ? -10.705 -46.873 1.014 1.00 26.44 98 PHE A N 1
ATOM 778 C CA . PHE A 1 98 ? -9.927 -47.257 2.202 1.00 26.44 98 PHE A CA 1
ATOM 779 C C . PHE A 1 98 ? -9.227 -46.160 3.032 1.00 26.44 98 PHE A C 1
ATOM 781 O O . PHE A 1 98 ? -8.453 -45.341 2.557 1.00 26.44 98 PHE A O 1
ATOM 788 N N . VAL A 1 99 ? -9.548 -46.275 4.331 1.00 26.41 99 VAL A N 1
ATOM 789 C CA . VAL A 1 99 ? -8.941 -45.798 5.584 1.00 26.41 99 VAL A CA 1
ATOM 790 C C . VAL A 1 99 ? -8.817 -44.288 5.805 1.00 26.41 99 VAL A C 1
ATOM 792 O O . VAL A 1 99 ? -7.808 -43.643 5.534 1.00 26.41 99 VAL A O 1
ATOM 795 N N . LYS A 1 100 ? -9.838 -43.760 6.486 1.00 28.75 100 LYS A N 1
ATOM 796 C CA . LYS A 1 100 ? -9.758 -42.564 7.326 1.00 28.75 100 LYS A CA 1
ATOM 797 C C . LYS A 1 100 ? -8.737 -42.826 8.445 1.00 28.75 100 LYS A C 1
ATOM 799 O O . LYS A 1 100 ? -9.054 -43.515 9.409 1.00 28.75 100 LYS A O 1
ATOM 804 N N . VAL A 1 101 ? -7.517 -42.301 8.332 1.00 30.03 101 VAL A N 1
ATOM 805 C CA . VAL A 1 101 ? -6.580 -42.237 9.469 1.00 30.03 101 VAL A CA 1
ATOM 806 C C . VAL A 1 101 ? -6.973 -41.035 10.329 1.00 30.03 101 VAL A C 1
ATOM 808 O O . VAL A 1 101 ? -6.401 -39.954 10.228 1.00 30.03 101 VAL A O 1
ATOM 811 N N . SER A 1 102 ? -8.010 -41.205 11.145 1.00 34.16 102 SER A N 1
ATOM 812 C CA . SER A 1 102 ? -8.205 -40.400 12.355 1.00 34.16 102 SER A CA 1
ATOM 813 C C . SER A 1 102 ? -7.265 -40.951 13.424 1.00 34.16 102 SER A C 1
ATOM 815 O O . SER A 1 102 ? -7.319 -42.150 13.691 1.00 34.16 102 SER A O 1
ATOM 817 N N . GLY A 1 103 ? -6.390 -40.125 13.999 1.00 38.03 103 GLY A N 1
ATOM 818 C CA . GLY A 1 103 ? -5.496 -40.575 15.070 1.00 38.03 103 GLY A CA 1
ATOM 819 C C . GLY A 1 103 ? -4.076 -40.016 15.041 1.00 38.03 103 GLY A C 1
ATOM 820 O O . GLY A 1 103 ? -3.372 -40.161 16.030 1.00 38.03 103 GLY A O 1
ATOM 821 N N . LEU A 1 104 ? -3.601 -39.393 13.953 1.00 39.41 104 LEU A N 1
ATOM 822 C CA . LEU A 1 104 ? -2.201 -38.931 13.900 1.00 39.41 104 LEU A CA 1
ATOM 823 C C . LEU A 1 104 ? -1.944 -37.773 14.877 1.00 39.41 104 LEU A C 1
ATOM 825 O O . LEU A 1 104 ? -0.888 -37.710 15.502 1.00 39.41 104 LEU A O 1
ATOM 829 N N . ARG A 1 105 ? -2.921 -36.875 15.039 1.00 41.41 105 ARG A N 1
ATOM 830 C CA . ARG A 1 105 ? -2.834 -35.763 15.991 1.00 41.41 105 ARG A CA 1
ATOM 831 C C . ARG A 1 105 ? -2.933 -36.272 17.427 1.00 41.41 105 ARG A C 1
ATOM 833 O O . ARG A 1 105 ? -2.163 -35.838 18.274 1.00 41.41 105 ARG A O 1
ATOM 840 N N . GLU A 1 106 ? -3.833 -37.218 17.672 1.00 49.19 106 GLU A N 1
ATOM 841 C CA . GLU A 1 106 ? -4.058 -37.853 18.969 1.00 49.19 106 GLU A CA 1
ATOM 842 C C . GLU A 1 106 ? -2.860 -38.719 19.391 1.00 49.19 106 GLU A C 1
ATOM 844 O O . GLU A 1 106 ? -2.466 -38.691 20.552 1.00 49.19 106 GLU A O 1
ATOM 849 N N . TRP A 1 107 ? -2.215 -39.413 18.448 1.00 51.47 107 TRP A N 1
ATOM 850 C CA . TRP A 1 107 ? -1.005 -40.200 18.693 1.00 51.47 107 TRP A CA 1
ATOM 851 C C . TRP A 1 107 ? 0.207 -39.312 18.980 1.00 51.47 107 TRP A C 1
ATOM 853 O O . TRP A 1 107 ? 0.934 -39.576 19.931 1.00 51.47 107 TRP A O 1
ATOM 863 N N . ILE A 1 108 ? 0.403 -38.224 18.220 1.00 42.50 108 ILE A N 1
ATOM 864 C CA . ILE A 1 108 ? 1.464 -37.241 18.504 1.00 42.50 108 ILE A CA 1
ATOM 865 C C . ILE A 1 108 ? 1.241 -36.601 19.880 1.00 42.50 108 ILE A C 1
ATOM 867 O O . ILE A 1 108 ? 2.200 -36.413 20.625 1.00 42.50 108 ILE A O 1
ATOM 871 N N . HIS A 1 109 ? -0.010 -36.309 20.247 1.00 46.81 109 HIS A N 1
ATOM 872 C CA . HIS A 1 109 ? -0.340 -35.764 21.562 1.00 46.81 109 HIS A CA 1
ATOM 873 C C . HIS A 1 109 ? -0.046 -36.767 22.687 1.00 46.81 109 HIS A C 1
ATOM 875 O O . HIS A 1 109 ? 0.684 -36.430 23.613 1.00 46.81 109 HIS A O 1
ATOM 881 N N . ALA A 1 110 ? -0.524 -38.011 22.570 1.00 45.91 110 ALA A N 1
ATOM 882 C CA . ALA A 1 110 ? -0.301 -39.067 23.560 1.00 45.91 110 ALA A CA 1
ATOM 883 C C . ALA A 1 110 ? 1.180 -39.466 23.689 1.00 45.91 110 ALA A C 1
ATOM 885 O O . ALA A 1 110 ? 1.648 -39.759 24.787 1.00 45.91 110 ALA A O 1
ATOM 886 N N . PHE A 1 111 ? 1.941 -39.439 22.590 1.00 45.84 111 PHE A N 1
ATOM 887 C CA . PHE A 1 111 ? 3.388 -39.658 22.595 1.00 45.84 111 PHE A CA 1
ATOM 888 C C . PHE A 1 111 ? 4.120 -38.530 23.333 1.00 45.84 111 PHE A C 1
ATOM 890 O O . PHE A 1 111 ? 4.940 -38.793 24.209 1.00 45.84 111 PHE A O 1
ATOM 897 N N . CYS A 1 112 ? 3.785 -37.268 23.043 1.00 45.72 112 CYS A N 1
ATOM 898 C CA . CYS A 1 112 ? 4.353 -36.121 23.752 1.00 45.72 112 CYS A CA 1
ATOM 899 C C . CYS A 1 112 ? 3.974 -36.110 25.243 1.00 45.72 112 CYS A C 1
ATOM 901 O O . CYS A 1 112 ? 4.795 -35.744 26.078 1.00 45.72 112 CYS A O 1
ATOM 903 N N . GLU A 1 113 ? 2.763 -36.538 25.593 1.00 47.62 113 GLU A N 1
ATOM 904 C CA . GLU A 1 113 ? 2.287 -36.633 26.975 1.00 47.62 113 GLU A CA 1
ATOM 905 C C . GLU A 1 113 ? 2.972 -37.784 27.738 1.00 47.62 113 GLU A C 1
ATOM 907 O O . GLU A 1 113 ? 3.505 -37.571 28.826 1.00 47.62 113 GLU A O 1
ATOM 912 N N . GLY A 1 114 ? 3.086 -38.970 27.128 1.00 41.72 114 GLY A N 1
ATOM 913 C CA . GLY A 1 114 ? 3.782 -40.132 27.697 1.00 41.72 114 GLY A CA 1
ATOM 914 C C . GLY A 1 114 ? 5.299 -39.954 27.838 1.00 41.72 114 GLY A C 1
ATOM 915 O O . GLY A 1 114 ? 5.911 -40.556 28.718 1.00 41.72 114 GLY A O 1
ATOM 916 N N . CYS A 1 115 ? 5.913 -39.094 27.019 1.00 44.53 115 CYS A N 1
ATOM 917 C CA . CYS A 1 115 ? 7.323 -38.714 27.146 1.00 44.53 115 CYS A CA 1
ATOM 918 C C . CYS A 1 115 ? 7.562 -37.518 28.091 1.00 44.53 115 CYS A C 1
ATOM 920 O O . CYS A 1 115 ? 8.713 -37.112 28.266 1.00 44.53 115 CYS A O 1
ATOM 922 N N . GLY A 1 116 ? 6.511 -36.955 28.707 1.00 38.72 116 GLY A N 1
ATOM 923 C CA . GLY A 1 116 ? 6.612 -35.818 29.630 1.00 38.72 116 GLY A CA 1
ATOM 924 C C . GLY A 1 116 ? 6.953 -34.484 28.953 1.00 38.72 116 GLY A C 1
ATOM 925 O O . GLY A 1 116 ? 7.563 -33.615 29.571 1.00 38.72 116 GLY A O 1
ATOM 926 N N . TRP A 1 117 ? 6.618 -34.324 27.669 1.00 48.25 117 TRP A N 1
ATOM 927 C CA . TRP A 1 117 ? 6.975 -33.162 26.840 1.00 48.25 117 TRP A CA 1
ATOM 928 C C . TRP A 1 117 ? 5.898 -32.072 26.796 1.00 48.25 117 TRP A C 1
ATOM 930 O O . TRP A 1 117 ? 6.113 -31.028 26.179 1.00 48.25 117 TRP A O 1
ATOM 940 N N . LEU A 1 118 ? 4.757 -32.287 27.457 1.00 37.69 118 LEU A N 1
ATOM 941 C CA . LEU A 1 118 ? 3.714 -31.279 27.643 1.00 37.69 118 LEU A CA 1
ATOM 942 C C . LEU A 1 118 ? 3.595 -30.906 29.132 1.00 37.69 118 LEU A C 1
ATOM 944 O O . LEU A 1 118 ? 3.680 -31.792 29.985 1.00 37.69 118 LEU A O 1
ATOM 948 N N . PRO A 1 119 ? 3.411 -29.618 29.481 1.00 35.50 119 PRO A N 1
ATOM 949 C CA . PRO A 1 119 ? 3.316 -29.210 30.878 1.00 35.50 119 PRO A CA 1
ATOM 950 C C . PRO A 1 119 ? 1.990 -29.679 31.488 1.00 35.50 119 PRO A C 1
ATOM 952 O O . PRO A 1 119 ? 0.920 -29.325 30.991 1.00 35.50 119 PRO A O 1
ATOM 955 N N . ASN A 1 120 ? 2.049 -30.403 32.608 1.00 34.84 120 ASN A N 1
ATOM 956 C CA . ASN A 1 120 ? 0.881 -30.638 33.455 1.00 34.84 120 ASN A CA 1
ATOM 957 C C . ASN A 1 120 ? 0.388 -29.297 34.021 1.00 34.84 120 ASN A C 1
ATOM 959 O O . ASN A 1 120 ? 1.050 -28.677 34.855 1.00 34.84 120 ASN A O 1
ATOM 963 N N . GLN A 1 121 ? -0.793 -28.847 33.595 1.00 39.44 121 GLN A N 1
ATOM 964 C CA . GLN A 1 121 ? -1.488 -27.730 34.228 1.00 39.44 121 GLN A CA 1
ATOM 965 C C . GLN A 1 121 ? -2.074 -28.179 35.571 1.00 39.44 121 GLN A C 1
ATOM 967 O O . GLN A 1 121 ? -3.248 -28.532 35.652 1.00 39.44 121 GLN A O 1
ATOM 972 N N . LYS A 1 122 ? -1.264 -28.157 36.634 1.00 34.31 122 LYS A N 1
ATOM 973 C CA . LYS A 1 122 ? -1.735 -27.886 38.001 1.00 34.31 122 LYS A CA 1
ATOM 974 C C . LYS A 1 122 ? -0.566 -27.669 38.974 1.00 34.31 122 LYS A C 1
ATOM 976 O O . LYS A 1 122 ? 0.256 -28.554 39.168 1.00 34.31 122 LYS A O 1
ATOM 981 N N . ILE A 1 123 ? -0.651 -26.525 39.664 1.00 30.41 123 ILE A N 1
ATOM 982 C CA . ILE A 1 123 ? 0.038 -26.089 40.897 1.00 30.41 123 ILE A CA 1
ATOM 983 C C . ILE A 1 123 ? 1.254 -25.151 40.712 1.00 30.41 123 ILE A C 1
ATOM 985 O O . ILE A 1 123 ? 2.144 -25.358 39.897 1.00 30.41 123 ILE A O 1
ATOM 989 N N . LEU A 1 124 ? 1.179 -24.069 41.499 1.00 33.81 124 LEU A N 1
ATOM 990 C CA . LEU A 1 124 ? 1.975 -22.842 41.589 1.00 33.81 124 LEU A CA 1
ATOM 991 C C . LEU A 1 124 ? 3.441 -23.044 42.004 1.00 33.81 124 LEU A C 1
ATOM 993 O O . LEU A 1 124 ? 3.742 -23.883 42.848 1.00 33.81 124 LEU A O 1
ATOM 997 N N . GLY A 1 125 ? 4.308 -22.141 41.536 1.00 27.28 125 GLY A N 1
ATOM 998 C CA . GLY A 1 125 ? 5.616 -21.870 42.139 1.00 27.28 125 GLY A CA 1
ATOM 999 C C . GLY A 1 125 ? 6.585 -21.201 41.168 1.00 27.28 125 GLY A C 1
ATOM 1000 O O . GLY A 1 125 ? 6.908 -21.764 40.130 1.00 27.28 125 GLY A O 1
ATOM 1001 N N . GLN A 1 126 ? 7.034 -19.988 41.497 1.00 39.47 126 GLN A N 1
ATOM 1002 C CA . GLN A 1 126 ? 8.038 -19.226 40.752 1.00 39.47 126 GLN A CA 1
ATOM 1003 C C . GLN A 1 126 ? 9.302 -20.058 40.478 1.00 39.47 126 GLN A C 1
ATOM 1005 O O . GLN A 1 126 ? 9.919 -20.584 41.400 1.00 39.47 126 GLN A O 1
ATOM 1010 N N . GLY A 1 127 ? 9.719 -20.117 39.215 1.00 29.53 127 GLY A N 1
ATOM 1011 C CA . GLY A 1 127 ? 10.995 -20.693 38.802 1.00 29.53 127 GLY A CA 1
ATOM 1012 C C . GLY A 1 127 ? 11.073 -20.770 37.283 1.00 29.53 127 GLY A C 1
ATOM 1013 O O . GLY A 1 127 ? 10.248 -21.426 36.653 1.00 29.53 127 GLY A O 1
ATOM 1014 N N . ALA A 1 128 ? 12.032 -20.062 36.686 1.00 36.06 128 ALA A N 1
ATOM 1015 C CA . ALA A 1 128 ? 12.275 -20.081 35.249 1.00 36.06 128 ALA A CA 1
ATOM 1016 C C . ALA A 1 128 ? 12.526 -21.522 34.773 1.00 36.06 128 ALA A C 1
ATOM 1018 O O . ALA A 1 128 ? 13.505 -22.148 35.178 1.00 36.06 128 ALA A O 1
ATOM 1019 N N . GLN A 1 129 ? 11.650 -22.056 33.920 1.00 33.59 129 GLN A N 1
ATOM 1020 C CA . GLN A 1 129 ? 11.890 -23.344 33.277 1.00 33.59 129 GLN A CA 1
ATOM 1021 C C . GLN A 1 129 ? 12.682 -23.136 31.983 1.00 33.59 129 GLN A C 1
ATOM 1023 O O . GLN A 1 129 ? 12.249 -22.447 31.061 1.00 33.59 129 GLN A O 1
ATOM 1028 N N . ASN A 1 130 ? 13.869 -23.740 31.934 1.00 37.97 130 ASN A N 1
ATOM 1029 C CA . ASN A 1 130 ? 14.715 -23.817 30.750 1.00 37.97 130 ASN A CA 1
ATOM 1030 C C . ASN A 1 130 ? 14.071 -24.741 29.705 1.00 37.97 130 ASN A C 1
ATOM 1032 O O . ASN A 1 130 ? 13.954 -25.946 29.927 1.00 37.97 130 ASN A O 1
ATOM 1036 N N . HIS A 1 131 ? 13.714 -24.205 28.539 1.00 39.25 131 HIS A N 1
ATOM 1037 C CA . HIS A 1 131 ? 13.288 -25.018 27.402 1.00 39.25 131 HIS A CA 1
ATOM 1038 C C . HIS A 1 131 ? 14.505 -25.462 26.575 1.00 39.25 131 HIS A C 1
ATOM 1040 O O . HIS A 1 131 ? 15.109 -24.663 25.860 1.00 39.25 131 HIS A O 1
ATOM 1046 N N . GLN A 1 132 ? 14.859 -26.750 26.640 1.00 41.28 132 GLN A N 1
ATOM 1047 C CA . GLN A 1 132 ? 15.764 -27.370 25.666 1.00 41.28 132 GLN A CA 1
ATOM 1048 C C . GLN A 1 132 ? 15.005 -27.644 24.364 1.00 41.28 132 GLN A C 1
ATOM 1050 O O . GLN A 1 132 ? 14.039 -28.403 24.342 1.00 41.28 132 GLN A O 1
ATOM 1055 N N . CYS A 1 133 ? 15.469 -27.068 23.257 1.00 34.78 133 CYS A N 1
ATOM 1056 C CA . CYS A 1 133 ? 14.917 -27.347 21.936 1.00 34.78 133 CYS A CA 1
ATOM 1057 C C . CYS A 1 133 ? 15.612 -28.589 21.349 1.00 34.78 133 CYS A C 1
ATOM 1059 O O . CYS A 1 133 ? 16.809 -28.550 21.049 1.00 34.78 133 CYS A O 1
ATOM 1061 N N . ARG A 1 134 ? 14.881 -29.703 21.205 1.00 45.75 134 ARG A N 1
ATOM 1062 C CA . ARG A 1 134 ? 15.386 -30.955 20.614 1.00 45.75 134 ARG A CA 1
ATOM 1063 C C . ARG A 1 134 ? 14.771 -31.171 19.234 1.00 45.75 134 ARG A C 1
ATOM 1065 O O . ARG A 1 134 ? 13.564 -31.034 19.063 1.00 45.75 134 ARG A O 1
ATOM 1072 N N . LYS A 1 135 ? 15.596 -31.527 18.245 1.00 41.34 135 LYS A N 1
ATOM 1073 C CA . LYS A 1 135 ? 15.142 -31.873 16.889 1.00 41.34 135 LYS A CA 1
ATOM 1074 C C . LYS A 1 135 ? 15.175 -33.389 16.719 1.00 41.34 135 LYS A C 1
ATOM 1076 O O . LYS A 1 135 ? 16.245 -33.989 16.804 1.00 41.34 135 LYS A O 1
ATOM 1081 N N . VAL A 1 136 ? 14.023 -33.999 16.454 1.00 39.69 136 VAL A N 1
ATOM 1082 C CA . VAL A 1 136 ? 13.899 -35.443 16.197 1.00 39.69 136 VAL A CA 1
ATOM 1083 C C . VAL A 1 136 ? 13.734 -35.679 14.698 1.00 39.69 136 VAL A C 1
ATOM 1085 O O . VAL A 1 136 ? 12.917 -35.026 14.051 1.00 39.69 136 VAL A O 1
ATOM 1088 N N . ILE A 1 137 ? 14.524 -36.593 14.134 1.00 40.84 137 ILE A N 1
ATOM 1089 C CA . ILE A 1 137 ? 14.402 -37.030 12.740 1.00 40.84 137 ILE A CA 1
ATOM 1090 C C . ILE A 1 137 ? 13.773 -38.422 12.738 1.00 40.84 137 ILE A C 1
ATOM 1092 O O . ILE A 1 137 ? 14.345 -39.367 13.283 1.00 40.84 137 ILE A O 1
ATOM 1096 N N . VAL A 1 138 ? 12.606 -38.538 12.106 1.00 42.97 138 VAL A N 1
ATOM 1097 C CA . VAL A 1 138 ? 11.849 -39.790 11.984 1.00 42.97 138 VAL A CA 1
ATOM 1098 C C . VAL A 1 138 ? 11.845 -40.223 10.523 1.00 42.97 138 VAL A C 1
ATOM 1100 O O . VAL A 1 138 ? 11.583 -39.411 9.634 1.00 42.97 138 VAL A O 1
ATOM 1103 N N . LYS A 1 139 ? 12.135 -41.501 10.271 1.00 38.44 139 LYS A N 1
ATOM 1104 C CA . LYS A 1 139 ? 11.978 -42.124 8.954 1.00 38.44 139 LYS A CA 1
ATOM 1105 C C . LYS A 1 139 ? 10.698 -42.947 8.974 1.00 38.44 139 LYS A C 1
ATOM 1107 O O . LYS A 1 139 ? 10.450 -43.670 9.934 1.00 38.44 139 LYS A O 1
ATOM 1112 N N . TYR A 1 140 ? 9.893 -42.841 7.923 1.00 50.75 140 TYR A N 1
ATOM 1113 C CA . TYR A 1 140 ? 8.708 -43.678 7.771 1.00 50.75 140 TYR A CA 1
ATOM 1114 C C . TYR A 1 140 ? 8.857 -44.610 6.572 1.00 50.75 140 TYR A C 1
ATOM 1116 O O . TYR A 1 140 ? 9.520 -44.279 5.585 1.00 50.75 140 TYR A O 1
ATOM 1124 N N . SER A 1 141 ? 8.239 -45.782 6.674 1.00 37.00 141 SER A N 1
ATOM 1125 C CA . SER A 1 141 ? 8.068 -46.715 5.562 1.00 37.00 141 SER A CA 1
ATOM 1126 C C . SER A 1 141 ? 6.644 -47.261 5.570 1.00 37.00 141 SER A C 1
ATOM 1128 O O . SER A 1 141 ? 6.057 -47.477 6.631 1.00 37.00 141 SER A O 1
ATOM 1130 N N . LEU A 1 142 ? 6.068 -47.427 4.383 1.00 33.69 142 LEU A N 1
ATOM 1131 C CA . LEU A 1 142 ? 4.734 -47.993 4.212 1.00 33.69 142 LEU A CA 1
ATOM 1132 C C . LEU A 1 142 ? 4.869 -49.497 3.985 1.00 33.69 142 LEU A C 1
ATOM 1134 O O . LEU A 1 142 ? 5.521 -49.922 3.034 1.00 33.69 142 LEU A O 1
ATOM 1138 N N . ASN A 1 143 ? 4.264 -50.287 4.872 1.00 62.59 143 ASN A N 1
ATOM 1139 C CA . ASN A 1 143 ? 4.170 -51.733 4.737 1.00 62.59 143 ASN A CA 1
ATOM 1140 C C . ASN A 1 143 ? 2.715 -52.113 4.427 1.00 62.59 143 ASN A C 1
ATOM 1142 O O . ASN A 1 143 ? 1.811 -51.776 5.191 1.00 62.59 143 ASN A O 1
ATOM 1146 N N . GLU A 1 144 ? 2.493 -52.837 3.328 1.00 35.91 144 GLU A N 1
ATOM 1147 C CA . GLU A 1 144 ? 1.154 -53.178 2.821 1.00 35.91 144 GLU A CA 1
ATOM 1148 C C . GLU A 1 144 ? 0.302 -54.020 3.787 1.00 35.91 144 GLU A C 1
ATOM 1150 O O . GLU A 1 144 ? -0.918 -54.037 3.656 1.00 35.91 144 GLU A O 1
ATOM 1155 N N . LYS A 1 145 ? 0.907 -54.687 4.781 1.00 41.59 145 LYS A N 1
ATOM 1156 C CA . LYS A 1 145 ? 0.177 -55.501 5.772 1.00 41.59 145 LYS A CA 1
ATOM 1157 C C . LYS A 1 145 ? 0.038 -54.851 7.148 1.00 41.59 145 LYS A C 1
ATOM 1159 O O . LYS A 1 145 ? -0.838 -55.254 7.905 1.00 41.59 145 LYS A O 1
ATOM 1164 N N . LEU A 1 146 ? 0.897 -53.889 7.489 1.00 37.88 146 LEU A N 1
ATOM 1165 C CA . LEU A 1 146 ? 1.004 -53.338 8.851 1.00 37.88 146 LEU A CA 1
ATOM 1166 C C . LEU A 1 146 ? 0.713 -51.832 8.938 1.00 37.88 146 LEU A C 1
ATOM 1168 O O . LEU A 1 146 ? 0.678 -51.281 10.035 1.00 37.88 146 LEU A O 1
ATOM 1172 N N . GLY A 1 147 ? 0.481 -51.160 7.807 1.00 46.97 147 GLY A N 1
ATOM 1173 C CA . GLY A 1 147 ? 0.319 -49.709 7.765 1.00 46.97 147 GLY A CA 1
ATOM 1174 C C . GLY A 1 147 ? 1.656 -48.963 7.841 1.00 46.97 147 GLY A C 1
ATOM 1175 O O . GLY A 1 147 ? 2.722 -49.520 7.568 1.00 46.97 147 GLY A O 1
ATOM 1176 N N . ALA A 1 148 ? 1.600 -47.663 8.143 1.00 36.81 148 ALA A N 1
ATOM 1177 C CA . ALA A 1 148 ? 2.789 -46.818 8.235 1.00 36.81 148 ALA A CA 1
ATOM 1178 C C . ALA A 1 148 ? 3.596 -47.147 9.501 1.00 36.81 148 ALA A C 1
ATOM 1180 O O . ALA A 1 148 ? 3.095 -47.009 10.615 1.00 36.81 148 ALA A O 1
ATOM 1181 N N . ILE A 1 149 ? 4.856 -47.546 9.320 1.00 45.06 149 ILE A N 1
ATOM 1182 C CA . ILE A 1 149 ? 5.807 -47.802 10.405 1.00 45.06 149 ILE A CA 1
ATOM 1183 C C . ILE A 1 149 ? 6.731 -46.586 10.510 1.00 45.06 149 ILE A C 1
ATOM 1185 O O . ILE A 1 149 ? 7.363 -46.200 9.520 1.00 45.06 149 ILE A O 1
ATOM 1189 N N . PHE A 1 150 ? 6.808 -45.990 11.702 1.00 42.25 150 PHE A N 1
ATOM 1190 C CA . PHE A 1 150 ? 7.663 -44.842 12.008 1.00 42.25 150 PHE A CA 1
ATOM 1191 C C . PHE A 1 150 ? 8.814 -45.278 12.907 1.00 42.25 150 PHE A C 1
ATOM 1193 O O . PHE A 1 150 ? 8.585 -45.861 13.963 1.00 42.25 150 PHE A O 1
ATOM 1200 N N . ASP A 1 151 ? 10.039 -44.970 12.493 1.00 48.41 151 ASP A N 1
ATOM 1201 C CA . ASP A 1 151 ? 11.253 -45.299 13.230 1.00 48.41 151 ASP A CA 1
ATOM 1202 C C . ASP A 1 151 ? 12.048 -44.022 13.541 1.00 48.41 151 ASP A C 1
ATOM 1204 O O . ASP A 1 151 ? 12.322 -43.197 12.655 1.00 48.41 151 ASP A O 1
ATOM 1208 N N . VAL A 1 152 ? 12.383 -43.824 14.817 1.00 44.97 152 VAL A N 1
ATOM 1209 C CA . VAL A 1 152 ? 13.092 -42.630 15.294 1.00 44.97 152 VAL A CA 1
ATOM 1210 C C . VAL A 1 152 ? 14.582 -42.842 15.086 1.00 44.97 152 VAL A C 1
ATOM 1212 O O . VAL A 1 152 ? 15.240 -43.566 15.821 1.00 44.97 152 VAL A O 1
ATOM 1215 N N . GLN A 1 153 ? 15.130 -42.174 14.080 1.00 53.81 153 GLN A N 1
ATOM 1216 C CA . GLN A 1 153 ? 16.500 -42.425 13.640 1.00 53.81 153 GLN A CA 1
ATOM 1217 C C . GLN A 1 153 ? 17.530 -41.652 14.460 1.00 53.81 153 GLN A C 1
ATOM 1219 O O . GLN A 1 153 ? 18.655 -42.111 14.649 1.00 53.81 153 GLN A O 1
ATOM 1224 N N . LYS A 1 154 ? 17.187 -40.437 14.904 1.00 50.94 154 LYS A N 1
ATOM 1225 C CA . LYS A 1 154 ? 18.131 -39.576 15.619 1.00 50.94 154 LYS A CA 1
ATOM 1226 C C . LYS A 1 154 ? 17.420 -38.480 16.401 1.00 50.94 154 LYS A C 1
ATOM 1228 O O . LYS A 1 154 ? 16.578 -37.768 15.852 1.00 50.94 154 LYS A O 1
ATOM 1233 N N . VAL A 1 155 ? 17.836 -38.291 17.649 1.00 48.31 155 VAL A N 1
ATOM 1234 C CA . VAL A 1 155 ? 17.522 -37.105 18.453 1.00 48.31 155 VAL A CA 1
ATOM 1235 C C . VAL A 1 155 ? 18.769 -36.229 18.468 1.00 48.31 155 VAL A C 1
ATOM 1237 O O . VAL A 1 155 ? 19.849 -36.689 18.830 1.00 48.31 155 VAL A O 1
ATOM 1240 N N . ILE A 1 156 ? 18.646 -34.987 18.004 1.00 43.97 156 ILE A N 1
ATOM 1241 C CA . ILE A 1 156 ? 19.738 -34.013 18.003 1.00 43.97 156 ILE A CA 1
ATOM 1242 C C . ILE A 1 156 ? 19.427 -32.970 19.073 1.00 43.97 156 ILE A C 1
ATOM 1244 O O . ILE A 1 156 ? 18.452 -32.220 18.961 1.00 43.97 156 ILE A O 1
ATOM 1248 N N . GLU A 1 157 ? 20.267 -32.932 20.101 1.00 44.75 157 GLU A N 1
ATOM 1249 C CA . GLU A 1 157 ? 20.249 -31.893 21.126 1.00 44.75 157 GLU A CA 1
ATOM 1250 C C . GLU A 1 157 ? 21.068 -30.697 20.627 1.00 44.75 157 GLU A C 1
ATOM 1252 O O . GLU A 1 157 ? 22.229 -30.839 20.240 1.00 44.75 157 GLU A O 1
ATOM 1257 N N . SER A 1 158 ? 20.452 -29.515 20.567 1.00 43.06 158 SER A N 1
ATOM 1258 C CA . SER A 1 158 ? 21.180 -28.289 20.233 1.00 43.06 158 SER A CA 1
ATOM 1259 C C . SER A 1 158 ? 21.923 -27.783 21.473 1.00 43.06 158 SER A C 1
ATOM 1261 O O . SER A 1 158 ? 21.303 -27.703 22.535 1.00 43.06 158 SER A O 1
ATOM 1263 N N . PRO A 1 159 ? 23.196 -27.354 21.361 1.00 43.72 159 PRO A N 1
ATOM 1264 C CA . PRO A 1 159 ? 23.853 -26.633 22.441 1.00 43.72 159 PRO A CA 1
ATOM 1265 C C . PRO A 1 159 ? 23.087 -25.346 22.768 1.00 43.72 159 PRO A C 1
ATOM 1267 O O . PRO A 1 159 ? 22.526 -24.679 21.888 1.00 43.72 159 PRO A O 1
ATOM 1270 N N . ASN A 1 160 ? 23.040 -25.031 24.059 1.00 49.12 160 ASN A N 1
ATOM 1271 C CA . ASN A 1 160 ? 22.196 -23.999 24.639 1.00 49.12 160 ASN A CA 1
ATOM 1272 C C . ASN A 1 160 ? 22.774 -22.602 24.338 1.00 49.12 160 ASN A C 1
ATOM 1274 O O . ASN A 1 160 ? 23.565 -22.061 25.105 1.00 49.12 160 ASN A O 1
ATOM 1278 N N . ARG A 1 161 ? 22.373 -22.001 23.207 1.00 45.31 161 ARG A N 1
ATOM 1279 C CA . ARG A 1 161 ? 22.823 -20.667 22.739 1.00 45.31 161 ARG A CA 1
ATOM 1280 C C . ARG A 1 161 ? 22.672 -19.546 23.782 1.00 45.31 161 ARG A C 1
ATOM 1282 O O . ARG A 1 161 ? 23.335 -18.520 23.674 1.00 45.31 161 ARG A O 1
ATOM 1289 N N . TYR A 1 162 ? 21.800 -19.735 24.771 1.00 42.78 162 TYR A N 1
ATOM 1290 C CA . TYR A 1 162 ? 21.516 -18.763 25.822 1.00 42.78 162 TYR A CA 1
ATOM 1291 C C . TYR A 1 162 ? 22.635 -18.663 26.875 1.00 42.78 162 TYR A C 1
ATOM 1293 O O . TYR A 1 162 ? 22.956 -17.562 27.318 1.00 42.78 162 TYR A O 1
ATOM 1301 N N . GLU A 1 163 ? 23.294 -19.773 27.225 1.00 46.59 163 GLU A N 1
ATOM 1302 C CA . GLU A 1 163 ? 24.422 -19.752 28.171 1.00 46.59 163 GLU A CA 1
ATOM 1303 C C . GLU A 1 163 ? 25.649 -19.053 27.582 1.00 46.59 163 GLU A C 1
ATOM 1305 O O . GLU A 1 163 ? 26.328 -18.300 28.279 1.00 46.59 163 GLU A O 1
ATOM 1310 N N . ASP A 1 164 ? 25.903 -19.236 26.286 1.00 47.84 164 ASP A N 1
ATOM 1311 C CA . ASP A 1 164 ? 26.996 -18.548 25.597 1.00 47.84 164 ASP A CA 1
ATOM 1312 C C . ASP A 1 164 ? 26.737 -17.039 25.491 1.00 47.84 164 ASP A C 1
ATOM 1314 O O . ASP A 1 164 ? 27.667 -16.241 25.642 1.00 47.84 164 ASP A O 1
ATOM 1318 N N . MET A 1 165 ? 25.475 -16.633 25.299 1.00 41.31 165 MET A N 1
ATOM 1319 C CA . MET A 1 165 ? 25.057 -15.226 25.305 1.00 41.31 165 MET A CA 1
ATOM 1320 C C . MET A 1 165 ? 25.170 -14.582 26.693 1.00 41.31 165 MET A C 1
ATOM 1322 O O . MET A 1 165 ? 25.621 -13.440 26.790 1.00 41.31 165 MET A O 1
ATOM 1326 N N . LEU A 1 166 ? 24.818 -15.303 27.763 1.00 48.72 166 LEU A N 1
ATOM 1327 C CA . LEU A 1 166 ? 24.996 -14.835 29.143 1.00 48.72 166 LEU A CA 1
ATOM 1328 C C . LEU A 1 166 ? 26.480 -14.676 29.489 1.00 48.72 166 LEU A C 1
ATOM 1330 O O . LEU A 1 166 ? 26.887 -13.602 29.926 1.00 48.72 166 LEU A O 1
ATOM 1334 N N . LYS A 1 167 ? 27.315 -15.674 29.170 1.00 61.84 167 LYS A N 1
ATOM 1335 C CA . LYS A 1 167 ? 28.771 -15.609 29.387 1.00 61.84 167 LYS A CA 1
ATOM 1336 C C . LYS A 1 167 ? 29.423 -14.459 28.612 1.00 61.84 167 LYS A C 1
ATOM 1338 O O . LYS A 1 167 ? 30.290 -13.766 29.144 1.00 61.84 167 LYS A O 1
ATOM 1343 N N . THR A 1 168 ? 28.995 -14.197 27.371 1.00 65.56 168 THR A N 1
ATOM 1344 C CA . THR A 1 168 ? 29.493 -13.034 26.609 1.00 65.56 168 THR A CA 1
ATOM 1345 C C . THR A 1 168 ? 28.940 -11.701 27.112 1.00 65.56 168 THR A C 1
ATOM 1347 O O . THR A 1 168 ? 29.645 -10.693 27.026 1.00 65.56 168 THR A O 1
ATOM 1350 N N . GLY A 1 169 ? 27.717 -11.664 27.644 1.00 67.19 169 GLY A N 1
ATOM 1351 C CA . GLY A 1 169 ? 27.127 -10.481 28.274 1.00 67.19 169 GLY A CA 1
ATOM 1352 C C . GLY A 1 169 ? 27.842 -10.090 29.570 1.00 67.19 169 GLY A C 1
ATOM 1353 O O . GLY A 1 169 ? 28.250 -8.937 29.725 1.00 67.19 169 GLY A O 1
ATOM 1354 N N . GLU A 1 170 ? 28.079 -11.058 30.453 1.00 69.06 170 GLU A N 1
ATOM 1355 C CA . GLU A 1 170 ? 28.798 -10.877 31.719 1.00 69.06 170 GLU A CA 1
ATOM 1356 C C . GLU A 1 170 ? 30.256 -10.460 31.488 1.00 69.06 170 GLU A C 1
ATOM 1358 O O . GLU A 1 170 ? 30.729 -9.499 32.099 1.00 69.06 170 GLU A O 1
ATOM 1363 N N . ALA A 1 171 ? 30.947 -11.081 30.524 1.00 62.53 171 ALA A N 1
ATOM 1364 C CA . ALA A 1 171 ? 32.310 -10.696 30.153 1.00 62.53 171 ALA A CA 1
ATOM 1365 C C . ALA A 1 171 ? 32.392 -9.255 29.606 1.00 62.53 171 ALA A C 1
ATOM 1367 O O . ALA A 1 171 ? 33.334 -8.516 29.911 1.00 62.53 171 ALA A O 1
ATOM 1368 N N . LYS A 1 172 ? 31.393 -8.814 28.825 1.00 66.62 172 LYS A N 1
ATOM 1369 C CA . LYS A 1 172 ? 31.311 -7.430 28.323 1.00 66.62 172 LYS A CA 1
ATOM 1370 C C . LYS A 1 172 ? 31.034 -6.427 29.445 1.00 66.62 172 LYS A C 1
ATOM 1372 O O . LYS A 1 172 ? 31.626 -5.346 29.444 1.00 66.62 172 LYS A O 1
ATOM 1377 N N . ALA A 1 173 ? 30.171 -6.775 30.400 1.00 67.19 173 ALA A N 1
ATOM 1378 C CA . ALA A 1 173 ? 29.872 -5.933 31.556 1.00 67.19 173 ALA A CA 1
ATOM 1379 C C . ALA A 1 173 ? 31.093 -5.782 32.482 1.00 67.19 173 ALA A C 1
ATOM 1381 O O . ALA A 1 173 ? 31.445 -4.659 32.847 1.00 67.19 173 ALA A O 1
ATOM 1382 N N . ALA A 1 174 ? 31.795 -6.882 32.777 1.00 73.88 174 ALA A N 1
ATOM 1383 C CA . ALA A 1 174 ? 33.014 -6.878 33.586 1.00 73.88 174 ALA A CA 1
ATOM 1384 C C . ALA A 1 174 ? 34.118 -6.004 32.966 1.00 73.88 174 ALA A C 1
ATOM 1386 O O . ALA A 1 174 ? 34.692 -5.152 33.647 1.00 73.88 174 ALA A O 1
ATOM 1387 N N . LYS A 1 175 ? 34.341 -6.121 31.649 1.00 80.00 175 LYS A N 1
ATOM 1388 C CA . LYS A 1 175 ? 35.318 -5.294 30.923 1.00 80.00 175 LYS A CA 1
ATOM 1389 C C . LYS A 1 175 ? 34.984 -3.798 30.989 1.00 80.00 175 LYS A C 1
ATOM 1391 O O . LYS A 1 175 ? 35.869 -2.977 31.209 1.00 80.00 175 LYS A O 1
ATOM 1396 N N . LYS A 1 176 ? 33.701 -3.436 30.866 1.00 77.50 176 LYS A N 1
ATOM 1397 C CA . LYS A 1 176 ? 33.247 -2.035 30.937 1.00 77.50 176 LYS A CA 1
ATOM 1398 C C . LYS A 1 176 ? 33.473 -1.421 32.326 1.00 77.50 176 LYS A C 1
ATOM 1400 O O . LYS A 1 176 ? 33.818 -0.243 32.421 1.00 77.50 176 LYS A O 1
ATOM 1405 N N . ILE A 1 177 ? 33.308 -2.211 33.390 1.00 80.75 177 ILE A N 1
ATOM 1406 C CA . ILE A 1 177 ? 33.591 -1.793 34.772 1.00 80.75 177 ILE A CA 1
ATOM 1407 C C . ILE A 1 177 ? 35.098 -1.594 34.979 1.00 80.75 177 ILE A C 1
ATOM 1409 O O . ILE A 1 177 ? 35.507 -0.609 35.596 1.00 80.75 177 ILE A O 1
ATOM 1413 N N . GLU A 1 178 ? 35.933 -2.486 34.447 1.00 79.88 178 GLU A N 1
ATOM 1414 C CA . GLU A 1 178 ? 37.387 -2.368 34.577 1.00 79.88 178 GLU A CA 1
ATOM 1415 C C . GLU A 1 178 ? 37.950 -1.162 33.807 1.00 79.88 178 GLU A C 1
ATOM 1417 O O . GLU A 1 178 ? 38.753 -0.400 34.349 1.00 79.88 178 GLU A O 1
ATOM 1422 N N . ASP A 1 179 ? 37.451 -0.902 32.596 1.00 80.38 179 ASP A N 1
ATOM 1423 C CA . ASP A 1 179 ? 37.818 0.284 31.815 1.00 80.38 179 ASP A CA 1
ATOM 1424 C C . ASP A 1 179 ? 37.403 1.591 32.520 1.00 80.38 179 ASP A C 1
ATOM 1426 O O . ASP A 1 179 ? 38.128 2.592 32.481 1.00 80.38 179 ASP A O 1
ATOM 1430 N N . ALA A 1 180 ? 36.259 1.593 33.213 1.00 80.12 180 ALA A N 1
ATOM 1431 C CA . ALA A 1 180 ? 35.818 2.729 34.021 1.00 80.12 180 ALA A CA 1
ATOM 1432 C C . ALA A 1 180 ? 36.723 2.959 35.245 1.00 80.12 180 ALA A C 1
ATOM 1434 O O . ALA A 1 180 ? 37.076 4.107 35.530 1.00 80.12 180 ALA A O 1
ATOM 1435 N N . LYS A 1 181 ? 37.161 1.887 35.925 1.00 86.12 181 LYS A N 1
ATOM 1436 C CA . LYS A 1 181 ? 38.124 1.972 37.038 1.00 86.12 181 LYS A CA 1
ATOM 1437 C C . LYS A 1 181 ? 39.470 2.538 36.579 1.00 86.12 181 LYS A C 1
ATOM 1439 O O . LYS A 1 181 ? 39.958 3.489 37.186 1.00 86.12 181 LYS A O 1
ATOM 1444 N N . ARG A 1 182 ? 40.005 2.058 35.449 1.00 81.94 182 ARG A N 1
ATOM 1445 C CA . ARG A 1 182 ? 41.264 2.572 34.873 1.00 81.94 182 ARG A CA 1
ATOM 1446 C C . ARG A 1 182 ? 41.178 4.058 34.515 1.00 81.94 182 ARG A C 1
ATOM 1448 O O . ARG A 1 182 ? 42.124 4.806 34.750 1.00 81.94 182 ARG A O 1
ATOM 1455 N N . ARG A 1 183 ? 40.035 4.524 33.994 1.00 79.69 183 ARG A N 1
ATOM 1456 C CA . ARG A 1 183 ? 39.805 5.957 33.720 1.00 79.69 183 ARG A CA 1
ATOM 1457 C C . ARG A 1 183 ? 39.735 6.800 34.994 1.00 79.69 183 ARG A C 1
ATOM 1459 O O . ARG A 1 183 ? 40.193 7.942 34.980 1.00 79.69 183 ARG A O 1
ATOM 1466 N N . ALA A 1 184 ? 39.176 6.266 36.077 1.00 77.31 184 ALA A N 1
ATOM 1467 C CA . ALA A 1 184 ? 39.125 6.957 37.363 1.00 77.31 184 ALA A CA 1
ATOM 1468 C C . ALA A 1 184 ? 40.521 7.078 38.006 1.00 77.31 184 ALA A C 1
ATOM 1470 O O . ALA A 1 184 ? 40.880 8.154 38.483 1.00 77.31 184 ALA A O 1
ATOM 1471 N N . GLU A 1 185 ? 41.346 6.029 37.940 1.00 79.06 185 GLU A N 1
ATOM 1472 C CA . GLU A 1 185 ? 42.742 6.066 38.406 1.00 79.06 185 GLU A CA 1
ATOM 1473 C C . GLU A 1 185 ? 43.622 6.997 37.567 1.00 79.06 185 GLU A C 1
ATOM 1475 O O . GLU A 1 185 ? 44.401 7.773 38.123 1.00 79.06 185 GLU A O 1
ATOM 1480 N N . ALA A 1 186 ? 43.441 7.012 36.243 1.00 75.69 186 ALA A N 1
ATOM 1481 C CA . ALA A 1 186 ? 44.164 7.930 35.363 1.00 75.69 186 ALA A CA 1
ATOM 1482 C C . ALA A 1 186 ? 43.875 9.407 35.697 1.00 75.69 186 ALA A C 1
ATOM 1484 O O . ALA A 1 186 ? 44.779 10.240 35.652 1.00 75.69 186 ALA A O 1
ATOM 1485 N N . LYS A 1 187 ? 42.635 9.730 36.098 1.00 76.94 187 LYS A N 1
ATOM 1486 C CA . LYS A 1 187 ? 42.262 11.078 36.558 1.00 76.94 187 LYS A CA 1
ATOM 1487 C C . LYS A 1 187 ? 42.829 11.413 37.938 1.00 76.94 187 LYS A C 1
ATOM 1489 O O . LYS A 1 187 ? 43.174 12.565 38.181 1.00 76.94 187 LYS A O 1
ATOM 1494 N N . LYS A 1 188 ? 42.971 10.424 38.825 1.00 73.44 188 LYS A N 1
ATOM 1495 C CA . LYS A 1 188 ? 43.542 10.620 40.169 1.00 73.44 188 LYS A CA 1
ATOM 1496 C C . LYS A 1 188 ? 45.044 10.933 40.117 1.00 73.44 188 LYS A C 1
ATOM 1498 O O . LYS A 1 188 ? 45.532 11.702 40.938 1.00 73.44 188 LYS A O 1
ATOM 1503 N N . ASN A 1 189 ? 45.745 10.424 39.103 1.00 62.62 189 ASN A N 1
ATOM 1504 C CA . ASN A 1 189 ? 47.186 10.630 38.921 1.00 62.62 189 ASN A CA 1
ATOM 1505 C C . ASN A 1 189 ? 47.563 11.911 38.143 1.00 62.62 189 ASN A C 1
ATOM 1507 O O . ASN A 1 189 ? 48.749 12.188 37.986 1.00 62.62 189 ASN A O 1
ATOM 1511 N N . GLN A 1 190 ? 46.597 12.715 37.678 1.00 52.62 190 GLN A N 1
ATOM 1512 C CA . GLN A 1 190 ? 46.862 13.999 36.999 1.00 52.62 190 GLN A CA 1
ATOM 1513 C C . GLN A 1 190 ? 46.820 15.231 37.922 1.00 52.62 190 GLN A C 1
ATOM 1515 O O . GLN A 1 190 ? 47.058 16.350 37.472 1.00 52.62 190 GLN A O 1
ATOM 1520 N N . GLY A 1 191 ? 46.577 15.052 39.221 1.00 47.56 191 GLY A N 1
ATOM 1521 C CA . GLY A 1 191 ? 46.535 16.138 40.201 1.00 47.56 191 GLY A CA 1
ATOM 1522 C C . GLY A 1 191 ? 47.864 16.389 40.911 1.00 47.56 191 GLY A C 1
ATOM 1523 O O . GLY A 1 191 ? 47.925 16.193 42.115 1.00 47.56 191 GLY A O 1
ATOM 1524 N N . SER A 1 192 ? 48.920 16.788 40.195 1.00 45.50 192 SER A N 1
ATOM 1525 C CA . SER A 1 192 ? 50.029 17.612 40.722 1.00 45.50 192 SER A CA 1
ATOM 1526 C C . SER A 1 192 ? 51.107 17.768 39.649 1.00 45.50 192 SER A C 1
ATOM 1528 O O . SER A 1 192 ? 51.864 16.831 39.397 1.00 45.50 192 SER A O 1
ATOM 1530 N N . LYS A 1 193 ? 51.185 18.947 39.018 1.00 42.97 193 LYS A N 1
ATOM 1531 C CA . LYS A 1 193 ? 52.454 19.664 38.803 1.00 42.97 193 LYS A CA 1
ATOM 1532 C C . LYS A 1 193 ? 52.244 21.033 38.151 1.00 42.97 193 LYS A C 1
ATOM 1534 O O . LYS A 1 193 ? 51.745 21.176 37.041 1.00 42.97 193 LYS A O 1
ATOM 1539 N N . VAL A 1 194 ? 52.675 22.009 38.936 1.00 41.00 194 VAL A N 1
ATOM 1540 C CA . VAL A 1 194 ? 53.065 23.392 38.661 1.00 41.00 194 VAL A CA 1
ATOM 1541 C C . VAL A 1 194 ? 53.806 23.550 37.317 1.00 41.00 194 VAL A C 1
ATOM 1543 O O . VAL A 1 194 ? 54.723 22.793 37.007 1.00 41.00 194 VAL A O 1
ATOM 1546 N N . ALA A 1 195 ? 53.393 24.556 36.537 1.00 36.38 195 ALA A N 1
ATOM 1547 C CA . ALA A 1 195 ? 54.082 25.112 35.360 1.00 36.38 195 ALA A CA 1
ATOM 1548 C C . ALA A 1 195 ? 55.453 25.724 35.767 1.00 36.38 195 ALA A C 1
ATOM 1550 O O . ALA A 1 195 ? 55.558 26.099 36.934 1.00 36.38 195 ALA A O 1
ATOM 1551 N N . PRO A 1 196 ? 56.469 25.951 34.890 1.00 49.19 196 PRO A N 1
ATOM 1552 C CA . PRO A 1 196 ? 56.282 26.652 33.612 1.00 49.19 196 PRO A CA 1
ATOM 1553 C C . PRO A 1 196 ? 57.288 26.345 32.466 1.00 49.19 196 PRO A C 1
ATOM 1555 O O . PRO A 1 196 ? 58.202 25.536 32.572 1.00 49.19 196 PRO A O 1
ATOM 1558 N N . VAL A 1 197 ? 57.119 27.142 31.402 1.00 31.69 197 VAL A N 1
ATOM 1559 C CA . VAL A 1 197 ? 58.080 27.568 30.361 1.00 31.69 197 VAL A CA 1
ATOM 1560 C C . VAL A 1 197 ? 57.992 26.874 28.995 1.00 31.69 197 VAL A C 1
ATOM 1562 O O . VAL A 1 197 ? 58.226 25.686 28.807 1.00 31.69 197 VAL A O 1
ATOM 1565 N N . LYS A 1 198 ? 57.677 27.727 28.012 1.00 39.78 198 LYS A N 1
ATOM 1566 C CA . LYS A 1 198 ? 57.666 27.513 26.563 1.00 39.78 198 LYS A CA 1
ATOM 1567 C C . LYS A 1 198 ? 59.069 27.208 26.027 1.00 39.78 198 LYS A C 1
ATOM 1569 O O . LYS A 1 198 ? 59.985 27.972 26.315 1.00 39.78 198 LYS A O 1
ATOM 1574 N N . ARG A 1 199 ? 59.173 26.249 25.099 1.00 32.56 199 ARG A N 1
ATOM 1575 C CA . ARG A 1 199 ? 59.862 26.380 23.793 1.00 32.56 199 ARG A CA 1
ATOM 1576 C C . ARG A 1 199 ? 59.771 25.072 22.994 1.00 32.56 199 ARG A C 1
ATOM 1578 O O . ARG A 1 199 ? 60.130 24.021 23.495 1.00 32.56 199 ARG A O 1
ATOM 1585 N N . GLY A 1 200 ? 59.392 25.209 21.723 1.00 28.92 200 GLY A N 1
ATOM 1586 C CA . GLY A 1 200 ? 60.139 24.619 20.610 1.00 28.92 200 GLY A CA 1
ATOM 1587 C C . GLY A 1 200 ? 59.812 23.195 20.140 1.00 28.92 200 GLY A C 1
ATOM 1588 O O . GLY A 1 200 ? 60.216 22.225 20.754 1.00 28.92 200 GLY A O 1
ATOM 1589 N N . VAL A 1 201 ? 59.206 23.138 18.947 1.00 32.16 201 VAL A N 1
ATOM 1590 C CA . VAL A 1 201 ? 59.564 22.289 17.787 1.00 32.16 201 VAL A CA 1
ATOM 1591 C C . VAL A 1 201 ? 59.709 20.764 17.990 1.00 32.16 201 VAL A C 1
ATOM 1593 O O . VAL A 1 201 ? 60.706 20.291 18.509 1.00 32.16 201 VAL A O 1
ATOM 1596 N N . GLN A 1 202 ? 58.799 19.980 17.400 1.00 30.42 202 GLN A N 1
ATOM 1597 C CA . GLN A 1 202 ? 59.048 19.111 16.227 1.00 30.42 202 GLN A CA 1
ATOM 1598 C C . GLN A 1 202 ? 57.898 18.110 16.042 1.00 30.42 202 GLN A C 1
ATOM 1600 O O . GLN A 1 202 ? 57.603 17.283 16.900 1.00 30.42 202 GLN A O 1
ATOM 1605 N N . LYS A 1 203 ? 57.277 18.168 14.859 1.00 38.34 203 LYS A N 1
ATOM 1606 C CA . LYS A 1 203 ? 56.447 17.099 14.301 1.00 38.34 203 LYS A CA 1
ATOM 1607 C C . LYS A 1 203 ? 57.339 15.891 14.001 1.00 38.34 203 LYS A C 1
ATOM 1609 O O . LYS A 1 203 ? 58.259 16.015 13.197 1.00 38.34 203 LYS A O 1
ATOM 1614 N N . LYS A 1 204 ? 56.998 14.722 14.539 1.00 30.00 204 LYS A N 1
ATOM 1615 C CA . LYS A 1 204 ? 57.292 13.428 13.910 1.00 30.00 204 LYS A CA 1
ATOM 1616 C C . LYS A 1 204 ? 56.061 12.539 14.022 1.00 30.00 204 LYS A C 1
ATOM 1618 O O . LYS A 1 204 ? 55.692 12.091 15.102 1.00 30.00 204 LYS A O 1
ATOM 1623 N N . ALA A 1 205 ? 55.417 12.351 12.877 1.00 32.22 205 ALA A N 1
ATOM 1624 C CA . ALA A 1 205 ? 54.481 11.271 12.644 1.00 32.22 205 ALA A CA 1
ATOM 1625 C C . ALA A 1 205 ? 55.267 9.956 12.640 1.00 32.22 205 ALA A C 1
ATOM 1627 O O . ALA A 1 205 ? 56.280 9.863 11.951 1.00 32.22 205 ALA A O 1
ATOM 1628 N N . ASN A 1 206 ? 54.786 8.958 13.378 1.00 26.67 206 ASN A N 1
ATOM 1629 C CA . ASN A 1 206 ? 55.186 7.574 13.181 1.00 26.67 206 ASN A CA 1
ATOM 1630 C C . ASN A 1 206 ? 53.946 6.760 12.827 1.00 26.67 206 ASN A C 1
ATOM 1632 O O . ASN A 1 206 ? 53.030 6.591 13.630 1.00 26.67 206 ASN A O 1
ATOM 1636 N N . LEU A 1 207 ? 53.974 6.278 11.586 1.00 27.23 207 LEU A N 1
ATOM 1637 C CA . LEU A 1 207 ? 53.297 5.077 11.136 1.00 27.23 207 LEU A CA 1
ATOM 1638 C C . LEU A 1 207 ? 53.613 3.911 12.075 1.00 27.23 207 LEU A C 1
ATOM 1640 O O . LEU A 1 207 ? 54.769 3.698 12.432 1.00 27.23 207 LEU A O 1
ATOM 1644 N N . THR A 1 208 ? 52.604 3.096 12.365 1.00 25.39 208 THR A N 1
ATOM 1645 C CA . THR A 1 208 ? 52.801 1.664 12.603 1.00 25.39 208 THR A CA 1
ATOM 1646 C C . THR A 1 208 ? 51.688 0.898 11.895 1.00 25.39 208 THR A C 1
ATOM 1648 O O . THR A 1 208 ? 50.520 0.955 12.267 1.00 25.39 208 THR A O 1
ATOM 1651 N N . CYS A 1 209 ? 52.087 0.221 10.820 1.00 22.52 209 CYS A N 1
ATOM 1652 C CA . CYS A 1 209 ? 51.370 -0.883 10.199 1.00 22.52 209 CYS A CA 1
ATOM 1653 C C . CYS A 1 209 ? 51.721 -2.179 10.938 1.00 22.52 209 CYS A C 1
ATOM 1655 O O . CYS A 1 209 ? 52.869 -2.355 11.336 1.00 22.52 209 CYS A O 1
ATOM 1657 N N . PHE A 1 210 ? 50.763 -3.100 11.034 1.00 23.03 210 PHE A N 1
ATOM 1658 C CA . PHE A 1 210 ? 50.972 -4.541 11.226 1.00 23.03 210 PHE A CA 1
ATOM 1659 C C . PHE A 1 210 ? 49.716 -5.293 10.726 1.00 23.03 210 PHE A C 1
ATOM 1661 O O . PHE A 1 210 ? 48.689 -4.653 10.494 1.00 23.03 210 PHE A O 1
ATOM 1668 N N . PRO A 1 211 ? 49.805 -6.596 10.409 1.00 28.97 211 PRO A N 1
ATOM 1669 C CA . PRO A 1 211 ? 49.725 -7.056 9.029 1.00 28.97 211 PRO A CA 1
ATOM 1670 C C . PRO A 1 211 ? 48.511 -7.960 8.775 1.00 28.97 211 PRO A C 1
ATOM 1672 O O . PRO A 1 211 ? 47.968 -8.585 9.684 1.00 28.97 211 PRO A O 1
ATOM 1675 N N . VAL A 1 212 ? 48.135 -8.081 7.503 1.00 22.58 212 VAL A N 1
ATOM 1676 C CA . VAL A 1 212 ? 47.198 -9.097 7.018 1.00 22.58 212 VAL A CA 1
ATOM 1677 C C . VAL A 1 212 ? 47.997 -10.134 6.233 1.00 22.58 212 VAL A C 1
ATOM 1679 O O . VAL A 1 212 ? 48.645 -9.791 5.248 1.00 22.58 212 VAL A O 1
ATOM 1682 N N . SER A 1 213 ? 47.909 -11.394 6.661 1.00 24.50 213 SER A N 1
ATOM 1683 C CA . SER A 1 213 ? 48.351 -12.573 5.907 1.00 24.50 213 SER A CA 1
ATOM 1684 C C . SER A 1 213 ? 47.133 -13.477 5.682 1.00 24.50 213 SER A C 1
ATOM 1686 O O . SER A 1 213 ? 46.506 -13.911 6.643 1.00 24.50 213 SER A O 1
ATOM 1688 N N . ILE A 1 214 ? 46.658 -13.552 4.435 1.00 22.75 214 ILE A N 1
ATOM 1689 C CA . ILE A 1 214 ? 46.712 -14.707 3.515 1.00 22.75 214 ILE A CA 1
ATOM 1690 C C . ILE A 1 214 ? 45.840 -15.904 3.936 1.00 22.75 214 ILE A C 1
ATOM 1692 O O . ILE A 1 214 ? 46.205 -16.666 4.821 1.00 22.75 214 ILE A O 1
ATOM 1696 N N . PHE A 1 215 ? 44.769 -16.152 3.172 1.00 21.98 215 PHE A N 1
ATOM 1697 C CA . PHE A 1 215 ? 44.671 -17.394 2.400 1.00 21.98 215 PHE A CA 1
ATOM 1698 C C . PHE A 1 215 ? 43.878 -17.187 1.108 1.00 21.98 215 PHE A C 1
ATOM 1700 O O . PHE A 1 215 ? 42.987 -16.350 0.995 1.00 21.98 215 PHE A O 1
ATOM 1707 N N . GLN A 1 216 ? 44.310 -17.957 0.126 1.00 22.38 216 GLN A N 1
ATOM 1708 C CA . GLN A 1 216 ? 44.157 -17.813 -1.306 1.00 22.38 216 GLN A CA 1
ATOM 1709 C C . GLN A 1 216 ? 43.199 -18.894 -1.804 1.00 22.38 216 GLN A C 1
ATOM 1711 O O . GLN A 1 216 ? 43.324 -20.049 -1.402 1.00 22.38 216 GLN A O 1
ATOM 1716 N N . CYS A 1 217 ? 42.290 -18.560 -2.720 1.00 20.28 217 CYS A N 1
ATOM 1717 C CA . CYS A 1 217 ? 41.798 -19.551 -3.668 1.00 20.28 217 CYS A CA 1
ATOM 1718 C C . CYS A 1 217 ? 41.506 -18.898 -5.017 1.00 20.28 217 CYS A C 1
ATOM 1720 O O . CYS A 1 217 ? 40.843 -17.868 -5.121 1.00 20.28 217 CYS A O 1
ATOM 1722 N N . ILE A 1 218 ? 42.108 -19.516 -6.022 1.00 23.20 218 ILE A N 1
ATOM 1723 C CA . ILE A 1 218 ? 42.199 -19.147 -7.423 1.00 23.20 218 ILE A CA 1
ATOM 1724 C C . ILE A 1 218 ? 40.932 -19.638 -8.117 1.00 23.20 218 ILE A C 1
ATOM 1726 O O . ILE A 1 218 ? 40.651 -20.829 -8.063 1.00 23.20 218 ILE A O 1
ATOM 1730 N N . LEU A 1 219 ? 40.231 -18.760 -8.834 1.00 23.97 219 LEU A N 1
ATOM 1731 C CA . LEU A 1 219 ? 39.467 -19.143 -10.018 1.00 23.97 219 LEU A CA 1
ATOM 1732 C C . LEU A 1 219 ? 39.634 -18.042 -11.069 1.00 23.97 219 LEU A C 1
ATOM 1734 O O . LEU A 1 219 ? 39.380 -16.862 -10.842 1.00 23.97 219 LEU A O 1
ATOM 1738 N N . THR A 1 220 ? 40.178 -18.474 -12.195 1.00 25.22 220 THR A N 1
ATOM 1739 C CA . THR A 1 220 ? 40.661 -17.720 -13.347 1.00 25.22 220 THR A CA 1
ATOM 1740 C C . THR A 1 220 ? 39.577 -16.861 -13.995 1.00 25.22 220 THR A C 1
ATOM 1742 O O . THR A 1 220 ? 38.577 -17.384 -14.485 1.00 25.22 220 THR A O 1
ATOM 1745 N N . GLN A 1 221 ? 39.818 -15.549 -14.062 1.00 27.45 221 GLN A N 1
ATOM 1746 C CA . GLN A 1 221 ? 39.126 -14.644 -14.976 1.00 27.45 221 GLN A CA 1
ATOM 1747 C C . GLN A 1 221 ? 39.574 -14.938 -16.411 1.00 27.45 221 GLN A C 1
ATOM 1749 O O . GLN A 1 221 ? 40.761 -14.869 -16.730 1.00 27.45 221 GLN A O 1
ATOM 1754 N N . SER A 1 222 ? 38.612 -15.246 -17.279 1.00 25.45 222 SER A N 1
ATOM 1755 C CA . SER A 1 222 ? 38.806 -15.206 -18.722 1.00 25.45 222 SER A CA 1
ATOM 1756 C C . SER A 1 222 ? 39.080 -13.765 -19.143 1.00 25.45 222 SER A C 1
ATOM 1758 O O . SER A 1 222 ? 38.240 -12.878 -18.986 1.00 25.45 222 SER A O 1
ATOM 1760 N N . THR A 1 223 ? 40.269 -13.552 -19.682 1.00 27.62 223 THR A N 1
ATOM 1761 C CA . THR A 1 223 ? 40.684 -12.364 -20.414 1.00 27.62 223 THR A CA 1
ATOM 1762 C C . THR A 1 223 ? 39.685 -12.038 -21.526 1.00 27.62 223 THR A C 1
ATOM 1764 O O . THR A 1 223 ? 39.456 -12.837 -22.432 1.00 27.62 223 THR A O 1
ATOM 1767 N N . PHE A 1 224 ? 39.118 -10.829 -21.486 1.00 27.48 224 PHE A N 1
ATOM 1768 C CA . PHE A 1 224 ? 38.537 -10.192 -22.666 1.00 27.48 224 PHE A CA 1
ATOM 1769 C C . PHE A 1 224 ? 39.662 -10.005 -23.691 1.00 27.48 224 PHE A C 1
ATOM 1771 O O . PHE A 1 224 ? 40.505 -9.117 -23.562 1.00 27.48 224 PHE A O 1
ATOM 1778 N N . GLN A 1 225 ? 39.706 -10.876 -24.697 1.00 28.05 225 GLN A N 1
ATOM 1779 C CA . GLN A 1 225 ? 40.513 -10.652 -25.887 1.00 28.05 225 GLN A CA 1
ATOM 1780 C C . GLN A 1 225 ? 39.952 -9.437 -26.631 1.00 28.05 225 GLN A C 1
ATOM 1782 O O . GLN A 1 225 ? 38.794 -9.424 -27.050 1.00 28.05 225 GLN A O 1
ATOM 1787 N N . LYS A 1 226 ? 40.798 -8.416 -26.806 1.00 29.56 226 LYS A N 1
ATOM 1788 C CA . LYS A 1 226 ? 40.633 -7.402 -27.849 1.00 29.56 226 LYS A CA 1
ATOM 1789 C C . LYS A 1 226 ? 40.476 -8.123 -29.190 1.00 29.56 226 LYS A C 1
ATOM 1791 O O . LYS A 1 226 ? 41.377 -8.853 -29.599 1.00 29.56 226 LYS A O 1
ATOM 1796 N N . PHE A 1 227 ? 39.343 -7.917 -29.855 1.00 31.44 227 PHE A N 1
ATOM 1797 C CA . PHE A 1 227 ? 39.173 -8.305 -31.251 1.00 31.44 227 PHE A CA 1
ATOM 1798 C C . PHE A 1 227 ? 40.189 -7.541 -32.118 1.00 31.44 227 PHE A C 1
ATOM 1800 O O . PHE A 1 227 ? 40.396 -6.349 -31.874 1.00 31.44 227 PHE A O 1
ATOM 1807 N N . PRO A 1 228 ? 40.826 -8.185 -33.112 1.00 34.69 228 PRO A N 1
ATOM 1808 C CA . PRO A 1 228 ? 41.625 -7.472 -34.094 1.00 34.69 228 PRO A CA 1
ATOM 1809 C C . PRO A 1 228 ? 40.709 -6.610 -34.969 1.00 34.69 228 PRO A C 1
ATOM 1811 O O . PRO A 1 228 ? 39.622 -7.038 -35.364 1.00 34.69 228 PRO A O 1
ATOM 1814 N N . GLU A 1 229 ? 41.160 -5.392 -35.255 1.00 35.72 229 GLU A N 1
ATOM 1815 C CA . GLU A 1 229 ? 40.534 -4.482 -36.209 1.00 35.72 229 GLU A CA 1
ATOM 1816 C C . GLU A 1 229 ? 40.416 -5.171 -37.581 1.00 35.72 229 GLU A C 1
ATOM 1818 O O . GLU A 1 229 ? 41.414 -5.511 -38.215 1.00 35.72 229 GLU A O 1
ATOM 1823 N N . LEU A 1 230 ? 39.179 -5.405 -38.026 1.00 35.66 230 LEU A N 1
ATOM 1824 C CA . LEU A 1 230 ? 38.853 -5.789 -39.401 1.00 35.66 230 LEU A CA 1
ATOM 1825 C C . LEU A 1 230 ? 38.557 -4.515 -40.219 1.00 35.66 230 LEU A C 1
ATOM 1827 O O . LEU A 1 230 ? 37.991 -3.563 -39.676 1.00 35.66 230 LEU A O 1
ATOM 1831 N N . PRO A 1 231 ? 38.920 -4.480 -41.515 1.00 39.31 231 PRO A N 1
ATOM 1832 C CA . PRO A 1 231 ? 38.839 -3.284 -42.349 1.00 39.31 231 PRO A CA 1
ATOM 1833 C C . PRO A 1 231 ? 37.380 -2.902 -42.670 1.00 39.31 231 PRO A C 1
ATOM 1835 O O . PRO A 1 231 ? 36.482 -3.747 -42.593 1.00 39.31 231 PRO A O 1
ATOM 1838 N N . PRO A 1 232 ? 37.117 -1.641 -43.063 1.00 42.56 232 PRO A N 1
ATOM 1839 C CA . PRO A 1 232 ? 35.767 -1.126 -43.232 1.00 42.56 232 PRO A CA 1
ATOM 1840 C C . PRO A 1 232 ? 35.150 -1.639 -44.538 1.00 42.56 232 PRO A C 1
ATOM 1842 O O . PRO A 1 232 ? 35.299 -1.045 -45.602 1.00 42.56 232 PRO A O 1
ATOM 1845 N N . LEU A 1 233 ? 34.398 -2.732 -44.448 1.00 38.69 233 LEU A N 1
ATOM 1846 C CA . LEU A 1 233 ? 33.359 -3.073 -45.415 1.00 38.69 233 LEU A CA 1
ATOM 1847 C C . LEU A 1 233 ? 32.015 -2.748 -44.766 1.00 38.69 233 LEU A C 1
ATOM 1849 O O . LEU A 1 233 ? 31.518 -3.498 -43.928 1.00 38.69 233 LEU A O 1
ATOM 1853 N N . MET A 1 234 ? 31.431 -1.609 -45.148 1.00 39.00 234 MET A N 1
ATOM 1854 C CA . MET A 1 234 ? 30.041 -1.251 -44.852 1.00 39.00 234 MET A CA 1
ATOM 1855 C C . MET A 1 234 ? 29.079 -2.210 -45.574 1.00 39.00 234 MET A C 1
ATOM 1857 O O . MET A 1 234 ? 28.370 -1.836 -46.504 1.00 39.00 234 MET A O 1
ATOM 1861 N N . ALA A 1 235 ? 29.039 -3.469 -45.150 1.00 41.88 235 ALA A N 1
ATOM 1862 C CA . ALA A 1 235 ? 27.888 -4.318 -45.377 1.00 41.88 235 ALA A CA 1
ATOM 1863 C C . ALA A 1 235 ? 26.858 -3.943 -44.306 1.00 41.88 235 ALA A C 1
ATOM 1865 O O . ALA A 1 235 ? 27.074 -4.191 -43.121 1.00 41.88 235 ALA A O 1
ATOM 1866 N N . LEU A 1 236 ? 25.763 -3.295 -44.718 1.00 48.88 236 LEU A N 1
ATOM 1867 C CA . LEU A 1 236 ? 24.580 -3.077 -43.882 1.00 48.88 236 LEU A CA 1
ATOM 1868 C C . LEU A 1 236 ? 24.264 -4.385 -43.153 1.00 48.88 236 LEU A C 1
ATOM 1870 O O . LEU A 1 236 ? 23.903 -5.372 -43.799 1.00 48.88 236 LEU A O 1
ATOM 1874 N N . ALA A 1 237 ? 24.429 -4.402 -41.827 1.00 55.53 237 ALA A N 1
ATOM 1875 C CA . ALA A 1 237 ? 24.063 -5.557 -41.021 1.00 55.53 237 ALA A CA 1
ATOM 1876 C C . ALA A 1 237 ? 22.636 -5.976 -41.420 1.00 55.53 237 ALA A C 1
ATOM 1878 O O . ALA A 1 237 ? 21.751 -5.113 -41.490 1.00 55.53 237 ALA A O 1
ATOM 1879 N N . PRO A 1 238 ? 22.401 -7.254 -41.769 1.00 63.91 238 PRO A N 1
ATOM 1880 C CA . PRO A 1 238 ? 21.114 -7.675 -42.293 1.00 63.91 238 PRO A CA 1
ATOM 1881 C C . PRO A 1 238 ? 20.025 -7.313 -41.286 1.00 63.91 238 PRO A C 1
ATOM 1883 O O . PRO A 1 238 ? 20.059 -7.734 -40.131 1.00 63.91 238 PRO A O 1
ATOM 1886 N N . THR A 1 239 ? 19.072 -6.488 -41.728 1.00 67.75 239 THR A N 1
ATOM 1887 C CA . THR A 1 239 ? 17.921 -6.086 -40.915 1.00 67.75 239 THR A CA 1
ATOM 1888 C C . THR A 1 239 ? 17.249 -7.319 -40.318 1.00 67.75 239 THR A C 1
ATOM 1890 O O . THR A 1 239 ? 16.981 -8.282 -41.040 1.00 67.75 239 THR A O 1
ATOM 1893 N N . PHE A 1 240 ? 16.997 -7.285 -39.004 1.00 73.50 240 PHE A N 1
ATOM 1894 C CA . PHE A 1 240 ? 16.396 -8.389 -38.253 1.00 73.50 240 PHE A CA 1
ATOM 1895 C C . PHE A 1 240 ? 15.151 -8.916 -39.001 1.00 73.50 240 PHE A C 1
ATOM 1897 O O . PHE A 1 240 ? 14.262 -8.110 -39.297 1.00 73.50 240 PHE A O 1
ATOM 1904 N N . PRO A 1 241 ? 15.073 -10.221 -39.350 1.00 78.56 241 PRO A N 1
ATOM 1905 C CA . PRO A 1 241 ? 14.076 -10.749 -40.291 1.00 78.56 241 PRO A CA 1
ATOM 1906 C C . PRO A 1 241 ? 12.625 -10.403 -39.947 1.00 78.56 241 PRO A C 1
ATOM 1908 O O . PRO A 1 241 ? 11.820 -10.159 -40.844 1.00 78.56 241 PRO A O 1
ATOM 1911 N N . LEU A 1 242 ? 12.310 -10.286 -38.653 1.00 77.69 242 LEU A N 1
ATOM 1912 C CA . LEU A 1 242 ? 10.988 -9.885 -38.174 1.00 77.69 242 LEU A CA 1
ATOM 1913 C C . LEU A 1 242 ? 10.533 -8.535 -38.757 1.00 77.69 242 LEU A C 1
ATOM 1915 O O . LEU A 1 242 ? 9.356 -8.351 -39.041 1.00 77.69 242 LEU A O 1
ATOM 1919 N N . PHE A 1 243 ? 11.449 -7.592 -38.998 1.00 80.50 243 PHE A N 1
ATOM 1920 C CA . PHE A 1 243 ? 11.107 -6.254 -39.502 1.00 80.50 243 PHE A CA 1
ATOM 1921 C C . PHE A 1 243 ? 10.724 -6.224 -40.980 1.00 80.50 243 PHE A C 1
ATOM 1923 O O . PHE A 1 243 ? 10.193 -5.207 -41.439 1.00 80.50 243 PHE A O 1
ATOM 1930 N N . ARG A 1 244 ? 10.968 -7.323 -41.703 1.00 83.50 244 ARG A N 1
ATOM 1931 C CA . ARG A 1 244 ? 10.605 -7.499 -43.115 1.00 83.50 244 ARG A CA 1
ATOM 1932 C C . ARG A 1 244 ? 9.226 -8.130 -43.300 1.00 83.50 244 ARG A C 1
ATOM 1934 O O . ARG A 1 244 ? 8.744 -8.182 -44.426 1.00 83.50 244 ARG A O 1
ATOM 1941 N N . LEU A 1 245 ? 8.596 -8.607 -42.225 1.00 81.81 245 LEU A N 1
ATOM 1942 C CA . LEU A 1 245 ? 7.259 -9.183 -42.308 1.00 81.81 245 LEU A CA 1
ATOM 1943 C C . LEU A 1 245 ? 6.228 -8.125 -42.748 1.00 81.81 245 LEU A C 1
ATOM 1945 O O . LEU A 1 245 ? 6.325 -6.962 -42.329 1.00 81.81 245 LEU A O 1
ATOM 1949 N N . PRO A 1 246 ? 5.205 -8.516 -43.536 1.00 89.31 246 PRO A N 1
ATOM 1950 C CA . PRO A 1 246 ? 4.042 -7.672 -43.788 1.00 89.31 246 PRO A CA 1
ATOM 1951 C C . PRO A 1 246 ? 3.407 -7.202 -42.475 1.00 89.31 246 PRO A C 1
ATOM 1953 O O . PRO A 1 246 ? 3.393 -7.945 -41.494 1.00 89.31 246 PRO A O 1
ATOM 1956 N N . SER A 1 247 ? 2.843 -5.991 -42.455 1.00 85.00 247 SER A N 1
ATOM 1957 C CA . SER A 1 247 ? 2.366 -5.338 -41.224 1.00 85.00 247 SER A CA 1
ATOM 1958 C C . SER A 1 247 ? 1.441 -6.210 -40.369 1.00 85.00 247 SER A C 1
ATOM 1960 O O . SER A 1 247 ? 1.591 -6.225 -39.152 1.00 85.00 247 SER A O 1
ATOM 1962 N N . LEU A 1 248 ? 0.523 -6.964 -40.985 1.00 85.69 248 LEU A N 1
ATOM 1963 C CA . LEU A 1 248 ? -0.395 -7.843 -40.255 1.00 85.69 248 LEU A CA 1
ATOM 1964 C C . LEU A 1 248 ? 0.332 -9.037 -39.620 1.00 85.69 248 LEU A C 1
ATOM 1966 O O . LEU A 1 248 ? 0.163 -9.295 -38.434 1.00 85.69 248 LEU A O 1
ATOM 1970 N N . ALA A 1 249 ? 1.187 -9.727 -40.382 1.00 84.50 249 ALA A N 1
ATOM 1971 C CA . ALA A 1 249 ? 1.987 -10.836 -39.863 1.00 84.50 249 ALA A CA 1
ATOM 1972 C C . ALA A 1 249 ? 2.921 -10.370 -38.737 1.00 84.50 249 ALA A C 1
ATOM 1974 O O . ALA A 1 249 ? 3.063 -11.042 -37.723 1.00 84.50 249 ALA A O 1
ATOM 1975 N N . TYR A 1 250 ? 3.504 -9.183 -38.890 1.00 84.50 250 TYR A N 1
ATOM 1976 C CA . TYR A 1 250 ? 4.352 -8.555 -37.889 1.00 84.50 250 TYR A CA 1
ATOM 1977 C C . TYR A 1 250 ? 3.615 -8.273 -36.569 1.00 84.50 250 TYR A C 1
ATOM 1979 O O . TYR A 1 250 ? 4.124 -8.610 -35.502 1.00 84.50 250 TYR A O 1
ATOM 1987 N N . VAL A 1 251 ? 2.413 -7.686 -36.640 1.00 88.00 251 VAL A N 1
ATOM 1988 C CA . VAL A 1 251 ? 1.565 -7.443 -35.461 1.00 88.00 251 VAL A CA 1
ATOM 1989 C C . VAL A 1 251 ? 1.167 -8.762 -34.809 1.00 88.00 251 VAL A C 1
ATOM 1991 O O . VAL A 1 251 ? 1.336 -8.894 -33.603 1.00 88.00 251 VAL A O 1
ATOM 1994 N N . ASN A 1 252 ? 0.736 -9.753 -35.595 1.00 87.56 252 ASN A N 1
ATOM 1995 C CA . ASN A 1 252 ? 0.354 -11.062 -35.070 1.00 87.56 252 ASN A CA 1
ATOM 1996 C C . ASN A 1 252 ? 1.517 -11.722 -34.322 1.00 87.56 252 ASN A C 1
ATOM 1998 O O . ASN A 1 252 ? 1.329 -12.207 -33.214 1.00 87.56 2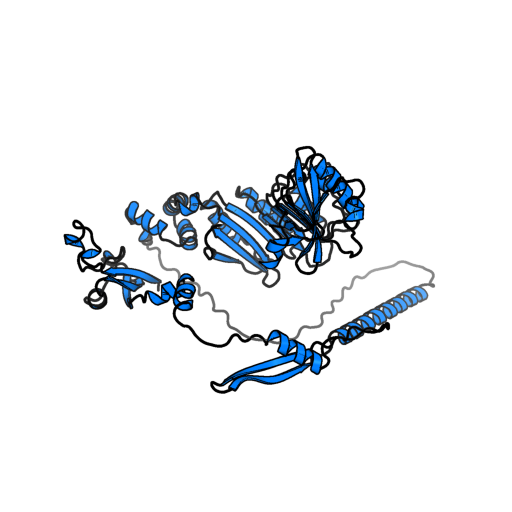52 ASN A O 1
ATOM 2002 N N . VAL A 1 253 ? 2.733 -11.706 -34.884 1.00 89.12 253 VAL A N 1
ATOM 2003 C CA . VAL A 1 253 ? 3.905 -12.259 -34.188 1.00 89.12 253 VAL A CA 1
ATOM 2004 C C . VAL A 1 253 ? 4.143 -11.531 -32.870 1.00 89.12 253 VAL A C 1
ATOM 2006 O O . VAL A 1 253 ? 4.341 -12.200 -31.863 1.00 89.12 253 VAL A O 1
ATOM 2009 N N . ILE A 1 254 ? 4.076 -10.193 -32.855 1.00 89.12 254 ILE A N 1
ATOM 2010 C CA . ILE A 1 254 ? 4.201 -9.419 -31.614 1.00 89.12 254 ILE A CA 1
ATOM 2011 C C . ILE A 1 254 ? 3.140 -9.845 -30.604 1.00 89.12 254 ILE A C 1
ATOM 2013 O O . ILE A 1 254 ? 3.497 -10.081 -29.458 1.00 89.12 254 ILE A O 1
ATOM 2017 N N . GLU A 1 255 ? 1.875 -9.986 -30.999 1.00 87.94 255 GLU A N 1
ATOM 2018 C CA . GLU A 1 255 ? 0.789 -10.364 -30.087 1.00 87.94 255 GLU A CA 1
ATOM 2019 C C . GLU A 1 255 ? 1.053 -11.699 -29.373 1.00 87.94 255 GLU A C 1
ATOM 2021 O O . GLU A 1 255 ? 0.719 -11.817 -28.191 1.00 87.94 255 GLU A O 1
ATOM 2026 N N . PHE A 1 256 ? 1.708 -12.651 -30.050 1.00 87.06 256 PHE A N 1
ATOM 2027 C CA . PHE A 1 256 ? 2.080 -13.961 -29.501 1.00 87.06 256 PHE A CA 1
ATOM 2028 C C . PHE A 1 256 ? 3.359 -13.970 -28.653 1.00 87.06 256 PHE A C 1
ATOM 2030 O O . PHE A 1 256 ? 3.619 -14.972 -27.988 1.00 87.06 256 PHE A O 1
ATOM 2037 N N . LEU A 1 257 ? 4.159 -12.899 -28.660 1.00 86.19 257 LEU A N 1
ATOM 2038 C CA . LEU A 1 257 ? 5.358 -12.823 -27.825 1.00 86.19 257 LEU A CA 1
ATOM 2039 C C . LEU A 1 257 ? 4.994 -12.740 -26.343 1.00 86.19 257 LEU A C 1
ATOM 2041 O O . LEU A 1 257 ? 4.026 -12.081 -25.947 1.00 86.19 257 LEU A O 1
ATOM 2045 N N . HIS A 1 258 ? 5.835 -13.337 -25.503 1.00 86.56 258 HIS A N 1
ATOM 2046 C CA . HIS A 1 258 ? 5.758 -13.114 -24.068 1.00 86.56 258 HIS A CA 1
ATOM 2047 C C . HIS A 1 258 ? 6.015 -11.643 -23.740 1.00 86.56 258 HIS A C 1
ATOM 2049 O O . HIS A 1 258 ? 6.733 -10.933 -24.447 1.00 86.56 258 HIS A O 1
ATOM 2055 N N . LEU A 1 259 ? 5.465 -11.183 -22.616 1.00 84.31 259 LEU A N 1
ATOM 2056 C CA . LEU A 1 259 ? 5.561 -9.785 -22.212 1.00 84.31 259 LEU A CA 1
ATOM 2057 C C . LEU A 1 259 ? 7.024 -9.311 -22.139 1.00 84.31 259 LEU A C 1
ATOM 2059 O O . LEU A 1 259 ? 7.368 -8.304 -22.748 1.00 84.31 259 LEU A O 1
ATOM 2063 N N . LYS A 1 260 ? 7.920 -10.098 -21.532 1.00 86.88 260 LYS A N 1
ATOM 2064 C CA . LYS A 1 260 ? 9.363 -9.807 -21.521 1.00 86.88 260 LYS A CA 1
ATOM 2065 C C . LYS A 1 260 ? 9.952 -9.653 -22.930 1.00 86.88 260 LYS A C 1
ATOM 2067 O O . LYS A 1 260 ? 10.675 -8.696 -23.188 1.00 86.88 260 LYS A O 1
ATOM 2072 N N . GLU A 1 261 ? 9.629 -10.565 -23.846 1.00 89.56 261 GLU A N 1
ATOM 2073 C CA . GLU A 1 261 ? 10.125 -10.526 -25.228 1.00 89.56 261 GLU A CA 1
ATOM 2074 C C . GLU A 1 261 ? 9.626 -9.282 -25.965 1.00 89.56 261 GLU A C 1
ATOM 2076 O O . GLU A 1 261 ? 10.382 -8.681 -26.723 1.00 89.56 261 GLU A O 1
ATOM 2081 N N . LYS A 1 262 ? 8.386 -8.846 -25.699 1.00 90.25 262 LYS A N 1
ATOM 2082 C CA . LYS A 1 262 ? 7.861 -7.571 -26.203 1.00 90.25 262 LYS A CA 1
ATOM 2083 C C . LYS A 1 262 ? 8.737 -6.405 -25.727 1.00 90.25 262 LYS A C 1
ATOM 2085 O O . LYS A 1 262 ? 9.196 -5.607 -26.543 1.00 90.25 262 LYS A O 1
ATOM 2090 N N . PHE A 1 263 ? 9.017 -6.310 -24.429 1.00 90.31 263 PHE A N 1
ATOM 2091 C CA . PHE A 1 263 ? 9.862 -5.236 -23.897 1.00 90.31 263 PHE A CA 1
ATOM 2092 C C . PHE A 1 263 ? 11.285 -5.270 -24.464 1.00 90.31 263 PHE A C 1
ATOM 2094 O O . PHE A 1 263 ? 11.788 -4.228 -24.883 1.00 90.31 263 PHE A O 1
ATOM 2101 N N . ASP A 1 264 ? 11.910 -6.443 -24.547 1.00 90.06 264 ASP A N 1
ATOM 2102 C CA . ASP A 1 264 ? 13.258 -6.584 -25.105 1.00 90.06 264 ASP A CA 1
ATOM 2103 C C . ASP A 1 264 ? 13.278 -6.201 -26.600 1.00 90.06 264 ASP A C 1
ATOM 2105 O O . ASP A 1 264 ? 14.131 -5.433 -27.048 1.00 90.06 264 ASP A O 1
ATOM 2109 N N . LEU A 1 265 ? 12.286 -6.651 -27.379 1.00 91.94 265 LEU A N 1
ATOM 2110 C CA . LEU A 1 265 ? 12.175 -6.332 -28.804 1.00 91.94 265 LEU A CA 1
ATOM 2111 C C . LEU A 1 265 ? 11.905 -4.837 -29.042 1.00 91.94 265 LEU A C 1
ATOM 2113 O O . LEU A 1 265 ? 12.374 -4.273 -30.035 1.00 91.94 265 LEU A O 1
ATOM 2117 N N . ALA A 1 266 ? 11.184 -4.167 -28.136 1.00 93.31 266 ALA A N 1
ATOM 2118 C CA . ALA A 1 266 ? 10.918 -2.733 -28.227 1.00 93.31 266 ALA A CA 1
ATOM 2119 C C . ALA A 1 266 ? 12.201 -1.886 -28.225 1.00 93.31 266 ALA A C 1
ATOM 2121 O O . ALA A 1 266 ? 12.192 -0.781 -28.769 1.00 93.31 266 ALA A O 1
ATOM 2122 N N . ALA A 1 267 ? 13.303 -2.397 -27.663 1.00 91.81 267 ALA A N 1
ATOM 2123 C CA . ALA A 1 267 ? 14.597 -1.714 -27.668 1.00 91.81 267 ALA A CA 1
ATOM 2124 C C . ALA A 1 267 ? 15.263 -1.707 -29.056 1.00 91.81 267 ALA A C 1
ATOM 2126 O O . ALA A 1 267 ? 16.138 -0.888 -29.320 1.00 91.81 267 ALA A O 1
ATOM 2127 N N . VAL A 1 268 ? 14.849 -2.602 -29.960 1.00 91.44 268 VAL A N 1
ATOM 2128 C CA . VAL A 1 268 ? 15.554 -2.843 -31.227 1.00 91.44 268 VAL A CA 1
ATOM 2129 C C . VAL A 1 268 ? 15.208 -1.804 -32.299 1.00 91.44 268 VAL A C 1
ATOM 2131 O O . VAL A 1 268 ? 16.054 -1.467 -33.126 1.00 91.44 268 VAL A O 1
ATOM 2134 N N . SER A 1 269 ? 13.975 -1.280 -32.336 1.00 91.06 269 SER A N 1
ATOM 2135 C CA . SER A 1 269 ? 13.619 -0.209 -33.280 1.00 91.06 269 SER A CA 1
ATOM 2136 C C . SER A 1 269 ? 12.396 0.610 -32.864 1.00 91.06 269 SER A C 1
ATOM 2138 O O . SER A 1 269 ? 11.466 0.113 -32.228 1.00 91.06 269 SER A O 1
ATOM 2140 N N . LYS A 1 270 ? 12.324 1.859 -33.349 1.00 91.75 270 LYS A N 1
ATOM 2141 C CA . LYS A 1 270 ? 11.164 2.748 -33.148 1.00 91.75 270 LYS A CA 1
ATOM 2142 C C . LYS A 1 270 ? 9.863 2.159 -33.711 1.00 91.75 270 LYS A C 1
ATOM 2144 O O . LYS A 1 270 ? 8.801 2.348 -33.123 1.00 91.75 270 LYS A O 1
ATOM 2149 N N . LYS A 1 271 ? 9.931 1.427 -34.832 1.00 90.75 271 LYS A N 1
ATOM 2150 C CA . LYS A 1 271 ? 8.765 0.749 -35.430 1.00 90.75 271 LYS A CA 1
ATOM 2151 C C . LYS A 1 271 ? 8.214 -0.327 -34.492 1.00 90.75 271 LYS A C 1
ATOM 2153 O O . LYS A 1 271 ? 6.998 -0.397 -34.310 1.00 90.75 271 LYS A O 1
ATOM 2158 N N . VAL A 1 272 ? 9.088 -1.133 -33.879 1.00 92.56 272 VAL A N 1
ATOM 2159 C CA . VAL A 1 272 ? 8.679 -2.115 -32.862 1.00 92.56 272 VAL A CA 1
ATOM 2160 C C . VAL A 1 272 ? 8.053 -1.419 -31.678 1.00 92.56 272 VAL A C 1
ATOM 2162 O O . VAL A 1 272 ? 6.924 -1.753 -31.337 1.00 92.56 272 VAL A O 1
ATOM 2165 N N . LEU A 1 273 ? 8.747 -0.437 -31.104 1.00 93.75 273 LEU A N 1
ATOM 2166 C CA . LEU A 1 273 ? 8.269 0.292 -29.939 1.00 93.75 273 LEU A CA 1
ATOM 2167 C C . LEU A 1 273 ? 6.843 0.813 -30.154 1.00 93.75 273 LEU A C 1
ATOM 2169 O O . LEU A 1 273 ? 5.962 0.514 -29.357 1.00 93.75 273 LEU A O 1
ATOM 2173 N N . MET A 1 274 ? 6.586 1.497 -31.274 1.00 92.81 274 MET A N 1
ATOM 2174 C CA . MET A 1 274 ? 5.248 2.008 -31.595 1.00 92.81 274 MET A CA 1
ATOM 2175 C C . MET A 1 274 ? 4.202 0.903 -31.771 1.00 92.81 274 MET A C 1
ATOM 2177 O O . MET A 1 274 ? 3.025 1.120 -31.493 1.00 92.81 274 MET A O 1
ATOM 2181 N N . THR A 1 275 ? 4.604 -0.268 -32.262 1.00 93.19 275 THR A N 1
ATOM 2182 C CA . THR A 1 275 ? 3.687 -1.399 -32.446 1.00 93.19 275 THR A CA 1
ATOM 2183 C C . THR A 1 275 ? 3.337 -2.033 -31.104 1.00 93.19 275 THR A C 1
ATOM 2185 O O . THR A 1 275 ? 2.165 -2.257 -30.826 1.00 93.19 275 THR A O 1
ATOM 2188 N N . ILE A 1 276 ? 4.327 -2.221 -30.233 1.00 93.00 276 ILE A N 1
ATOM 2189 C CA . ILE A 1 276 ? 4.149 -2.781 -28.888 1.00 93.00 276 ILE A CA 1
ATOM 2190 C C . ILE A 1 276 ? 3.384 -1.816 -27.984 1.00 93.00 276 ILE A C 1
ATOM 2192 O O . ILE A 1 276 ? 2.465 -2.231 -27.292 1.00 93.00 276 ILE A O 1
ATOM 2196 N N . GLN A 1 277 ? 3.650 -0.513 -28.066 1.00 91.81 277 GLN A N 1
ATOM 2197 C CA . GLN A 1 277 ? 2.850 0.510 -27.386 1.00 91.81 277 GLN A CA 1
ATOM 2198 C C . GLN A 1 277 ? 1.369 0.474 -27.792 1.00 91.81 277 GLN A C 1
ATOM 2200 O O . GLN A 1 277 ? 0.516 0.945 -27.046 1.00 91.81 277 GLN A O 1
ATOM 2205 N N . ARG A 1 278 ? 1.044 -0.032 -28.991 1.00 91.12 278 ARG A N 1
ATOM 2206 C CA . ARG A 1 278 ? -0.334 -0.185 -29.489 1.00 91.12 278 ARG A CA 1
ATOM 2207 C C . ARG A 1 278 ? -0.953 -1.538 -29.150 1.00 91.12 278 ARG A C 1
ATOM 2209 O O . ARG A 1 278 ? -2.171 -1.657 -29.288 1.00 91.12 278 ARG A O 1
ATOM 2216 N N . ASP A 1 279 ? -0.155 -2.505 -28.706 1.00 89.00 279 ASP A N 1
ATOM 2217 C CA . ASP A 1 279 ? -0.615 -3.828 -28.302 1.00 89.00 279 ASP A CA 1
ATOM 2218 C C . ASP A 1 279 ? -1.665 -3.697 -27.187 1.00 89.00 279 ASP A C 1
ATOM 2220 O O . ASP A 1 279 ? -1.504 -2.956 -26.209 1.00 89.00 279 ASP A O 1
ATOM 2224 N N . LYS A 1 280 ? -2.791 -4.398 -27.359 1.00 85.00 280 LYS A N 1
ATOM 2225 C CA . LYS A 1 280 ? -3.931 -4.308 -26.440 1.00 85.00 280 LYS A CA 1
ATOM 2226 C C . LYS A 1 280 ? -3.566 -4.788 -25.037 1.00 85.00 280 LYS A C 1
ATOM 2228 O O . LYS A 1 280 ? -4.121 -4.257 -24.081 1.00 85.00 280 LYS A O 1
ATOM 2233 N N . GLN A 1 281 ? -2.665 -5.759 -24.898 1.00 79.94 281 GLN A N 1
ATOM 2234 C CA . GLN A 1 281 ? -2.214 -6.236 -23.596 1.00 79.94 281 GLN A CA 1
ATOM 2235 C C . GLN A 1 281 ? -1.404 -5.149 -22.885 1.00 79.94 281 GLN A C 1
ATOM 2237 O O . GLN A 1 281 ? -1.678 -4.871 -21.725 1.00 79.94 281 GLN A O 1
ATOM 2242 N N . ILE A 1 282 ? -0.506 -4.453 -23.584 1.00 82.75 282 ILE A N 1
ATOM 2243 C CA . ILE A 1 282 ? 0.272 -3.353 -22.990 1.00 82.75 282 ILE A CA 1
ATOM 2244 C C . ILE A 1 282 ? -0.627 -2.180 -22.586 1.00 82.75 282 ILE A C 1
ATOM 2246 O O . ILE A 1 282 ? -0.466 -1.617 -21.508 1.00 82.75 282 ILE A O 1
ATOM 2250 N N . LYS A 1 283 ? -1.597 -1.817 -23.434 1.00 80.94 283 LYS A N 1
ATOM 2251 C CA . LYS A 1 283 ? -2.484 -0.672 -23.179 1.00 80.94 283 LYS A CA 1
ATOM 2252 C C . LYS A 1 283 ? -3.525 -0.917 -22.094 1.00 80.94 283 LYS A C 1
ATOM 2254 O O . LYS A 1 283 ? -3.822 0.000 -21.335 1.00 80.94 283 LYS A O 1
ATOM 2259 N N . LYS A 1 284 ? -4.143 -2.104 -22.080 1.00 78.44 284 LYS A N 1
ATOM 2260 C CA . LYS A 1 284 ? -5.282 -2.394 -21.194 1.00 78.44 284 LYS A CA 1
ATOM 2261 C C . LYS A 1 284 ? -4.863 -2.780 -19.784 1.00 78.44 284 LYS A C 1
ATOM 2263 O O . LYS A 1 284 ? -5.668 -2.628 -18.873 1.00 78.44 284 LYS A O 1
ATOM 2268 N N . HIS A 1 285 ? -3.656 -3.307 -19.605 1.00 74.50 285 HIS A N 1
ATOM 2269 C CA . HIS A 1 285 ? -3.252 -3.813 -18.304 1.00 74.50 285 HIS A CA 1
ATOM 2270 C C . HIS A 1 285 ? -2.500 -2.759 -17.510 1.00 74.50 285 HIS A C 1
ATOM 2272 O O . HIS A 1 285 ? -1.572 -2.116 -18.001 1.00 74.50 285 HIS A O 1
ATOM 2278 N N . ARG A 1 286 ? -2.899 -2.631 -16.246 1.00 77.00 286 ARG A N 1
ATOM 2279 C CA . ARG A 1 286 ? -2.139 -1.908 -15.236 1.00 77.00 286 ARG A CA 1
ATOM 2280 C C . ARG A 1 286 ? -0.891 -2.736 -14.949 1.00 77.00 286 ARG A C 1
ATOM 2282 O O . ARG A 1 286 ? -1.008 -3.865 -14.470 1.00 77.00 286 ARG A O 1
ATOM 2289 N N . MET A 1 287 ? 0.267 -2.199 -15.315 1.00 81.00 287 MET A N 1
ATOM 2290 C CA . MET A 1 287 ? 1.549 -2.842 -15.059 1.00 81.00 287 MET A CA 1
ATOM 2291 C C . MET A 1 287 ? 2.167 -2.245 -13.809 1.00 81.00 287 MET A C 1
ATOM 2293 O O . MET A 1 287 ? 2.189 -1.025 -13.652 1.00 81.00 287 MET A O 1
ATOM 2297 N N . ILE A 1 288 ? 2.668 -3.105 -12.931 1.00 84.19 288 ILE A N 1
ATOM 2298 C CA . ILE A 1 288 ? 3.323 -2.674 -11.697 1.00 84.19 288 ILE A CA 1
ATOM 2299 C C . ILE A 1 288 ? 4.811 -2.928 -11.836 1.00 84.19 288 ILE A C 1
ATOM 2301 O O . ILE A 1 288 ? 5.208 -4.074 -12.006 1.00 84.19 288 ILE A O 1
ATOM 2305 N N . LEU A 1 289 ? 5.605 -1.864 -11.773 1.00 83.62 289 LEU A N 1
ATOM 2306 C CA . LEU A 1 289 ? 7.054 -1.886 -11.682 1.00 83.62 289 LEU A CA 1
ATOM 2307 C C . LEU A 1 289 ? 7.445 -1.940 -10.204 1.00 83.62 289 LEU A C 1
ATOM 2309 O O . LEU A 1 289 ? 7.423 -0.920 -9.517 1.00 83.62 289 LEU A O 1
ATOM 2313 N N . PHE A 1 290 ? 7.817 -3.114 -9.708 1.00 84.38 290 PHE A N 1
ATOM 2314 C CA . PHE A 1 290 ? 8.397 -3.218 -8.373 1.00 84.38 290 PHE A CA 1
ATOM 2315 C C . PHE A 1 290 ? 9.881 -2.905 -8.438 1.00 84.38 290 PHE A C 1
ATOM 2317 O O . PHE A 1 290 ? 10.556 -3.450 -9.301 1.00 84.38 290 PHE A O 1
ATOM 2324 N N . ILE A 1 291 ? 10.379 -2.080 -7.523 1.00 83.44 291 ILE A N 1
ATOM 2325 C CA . ILE A 1 291 ? 11.803 -1.819 -7.320 1.00 83.44 291 ILE A CA 1
ATOM 2326 C C . ILE A 1 291 ? 12.118 -2.246 -5.891 1.00 83.44 291 ILE A C 1
ATOM 2328 O O . ILE A 1 291 ? 11.777 -1.538 -4.946 1.00 83.44 291 ILE A O 1
ATOM 2332 N N . CYS A 1 292 ? 12.690 -3.438 -5.721 1.00 83.44 292 CYS A N 1
ATOM 2333 C CA . CYS A 1 292 ? 12.968 -3.996 -4.394 1.00 83.44 292 CYS A CA 1
ATOM 2334 C C . CYS A 1 292 ? 14.457 -3.944 -4.055 1.00 83.44 292 CYS A C 1
ATOM 2336 O O . CYS A 1 292 ? 15.249 -4.368 -4.885 1.00 83.44 292 CYS A O 1
ATOM 2338 N N . PHE A 1 293 ? 14.808 -3.531 -2.833 1.00 79.06 293 PHE A N 1
ATOM 2339 C CA . PHE A 1 293 ? 16.174 -3.533 -2.292 1.00 79.06 293 PHE A CA 1
ATOM 2340 C C . PHE A 1 293 ? 16.237 -4.498 -1.114 1.00 79.06 293 PHE A C 1
ATOM 2342 O O . PHE A 1 293 ? 15.599 -4.273 -0.087 1.00 79.06 293 PHE A O 1
ATOM 2349 N N . THR A 1 294 ? 16.986 -5.592 -1.265 1.00 72.94 294 THR A N 1
ATOM 2350 C CA . THR A 1 294 ? 17.086 -6.628 -0.224 1.00 72.94 294 THR A CA 1
ATOM 2351 C C . THR A 1 294 ? 18.519 -6.816 0.262 1.00 72.94 294 THR A C 1
ATOM 2353 O O . THR A 1 294 ? 19.440 -7.036 -0.525 1.00 72.94 294 THR A O 1
ATOM 2356 N N . ASN A 1 295 ? 18.713 -6.808 1.583 1.00 63.66 295 ASN A N 1
ATOM 2357 C CA . ASN A 1 295 ? 20.045 -6.880 2.196 1.00 63.66 295 ASN A CA 1
ATOM 2358 C C . ASN A 1 295 ? 20.778 -8.209 2.020 1.00 63.66 295 ASN A C 1
ATOM 2360 O O . ASN A 1 295 ? 22.003 -8.244 2.084 1.00 63.66 295 ASN A O 1
ATOM 2364 N N . ARG A 1 296 ? 20.069 -9.309 1.750 1.00 57.19 296 ARG A N 1
ATOM 2365 C CA . ARG A 1 296 ? 20.723 -10.620 1.587 1.00 57.19 296 ARG A CA 1
ATOM 2366 C C . ARG A 1 296 ? 21.529 -10.744 0.302 1.00 57.19 296 ARG A C 1
ATOM 2368 O O . ARG A 1 296 ? 22.329 -11.665 0.177 1.00 57.19 296 ARG A O 1
ATOM 2375 N N . SER A 1 297 ? 21.327 -9.839 -0.645 1.00 52.91 297 SER A N 1
ATOM 2376 C CA . SER A 1 297 ? 22.025 -9.902 -1.924 1.00 52.91 297 SER A CA 1
ATOM 2377 C C . SER A 1 297 ? 22.295 -8.548 -2.556 1.00 52.91 297 SER A C 1
ATOM 2379 O O . SER A 1 297 ? 22.845 -8.518 -3.652 1.00 52.91 297 SER A O 1
ATOM 2381 N N . GLY A 1 298 ? 21.892 -7.459 -1.890 1.00 53.75 298 GLY A N 1
ATOM 2382 C CA . GLY A 1 298 ? 21.899 -6.127 -2.459 1.00 53.75 298 GLY A CA 1
ATOM 2383 C C . GLY A 1 298 ? 21.345 -6.171 -3.872 1.00 53.75 298 GLY A C 1
ATOM 2384 O O . GLY A 1 298 ? 22.051 -5.765 -4.766 1.00 53.75 298 GLY A O 1
ATOM 2385 N N . ARG A 1 299 ? 20.154 -6.723 -4.103 1.00 61.25 299 ARG A N 1
ATOM 2386 C CA . ARG A 1 299 ? 19.598 -6.806 -5.462 1.00 61.25 299 ARG A CA 1
ATOM 2387 C C . ARG A 1 299 ? 18.586 -5.707 -5.653 1.00 61.25 299 ARG A C 1
ATOM 2389 O O . ARG A 1 299 ? 17.764 -5.527 -4.758 1.00 61.25 299 ARG A O 1
ATOM 2396 N N . VAL A 1 300 ? 18.640 -5.047 -6.807 1.00 58.56 300 VAL A N 1
ATOM 2397 C CA . VAL A 1 300 ? 17.492 -4.311 -7.337 1.00 58.56 300 VAL A CA 1
ATOM 2398 C C . VAL A 1 300 ? 16.723 -5.268 -8.223 1.00 58.56 300 VAL A C 1
ATOM 2400 O O . VAL A 1 300 ? 17.270 -5.784 -9.197 1.00 58.56 300 VAL A O 1
ATOM 2403 N N . CYS A 1 301 ? 15.479 -5.529 -7.849 1.00 66.69 301 CYS A N 1
ATOM 2404 C CA . CYS A 1 301 ? 14.585 -6.405 -8.590 1.00 66.69 301 CYS A CA 1
ATOM 2405 C C . CYS A 1 301 ? 13.566 -5.533 -9.306 1.00 66.69 301 CYS A C 1
ATOM 2407 O O . CYS A 1 301 ? 12.789 -4.869 -8.626 1.00 66.69 301 CYS A O 1
ATOM 2409 N N . VAL A 1 302 ? 13.563 -5.551 -10.640 1.00 62.34 302 VAL A N 1
ATOM 2410 C CA . VAL A 1 302 ? 12.492 -4.951 -11.445 1.00 62.34 302 VAL A CA 1
ATOM 2411 C C . VAL A 1 302 ? 11.493 -6.034 -11.807 1.00 62.34 302 VAL A C 1
ATOM 2413 O O . VAL A 1 302 ? 11.761 -6.821 -12.713 1.00 62.34 302 VAL A O 1
ATOM 2416 N N . ARG A 1 303 ? 10.361 -6.076 -11.097 1.00 69.25 303 ARG A N 1
ATOM 2417 C CA . ARG A 1 303 ? 9.248 -6.978 -11.421 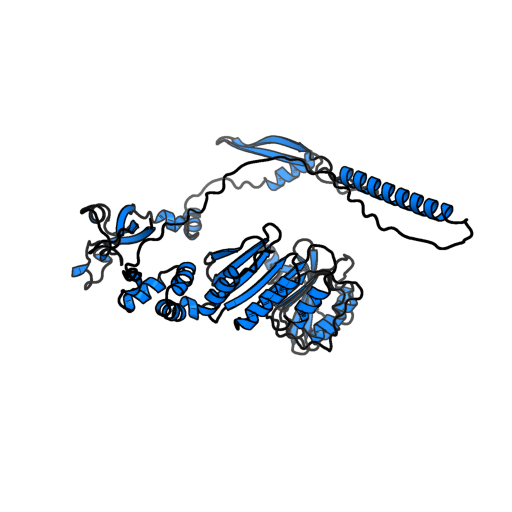1.00 69.25 303 ARG A CA 1
ATOM 2418 C C . ARG A 1 303 ? 8.183 -6.215 -12.180 1.00 69.25 303 ARG A C 1
ATOM 2420 O O . ARG A 1 303 ? 7.765 -5.170 -11.703 1.00 69.25 303 ARG A O 1
ATOM 2427 N N . VAL A 1 304 ? 7.740 -6.752 -13.311 1.00 67.75 304 VAL A N 1
ATOM 2428 C CA . VAL A 1 304 ? 6.550 -6.263 -14.012 1.00 67.75 304 VAL A CA 1
ATOM 2429 C C . VAL A 1 304 ? 5.435 -7.277 -13.832 1.00 67.75 304 VAL A C 1
ATOM 2431 O O . VAL A 1 304 ? 5.583 -8.421 -14.253 1.00 67.75 304 VAL A O 1
ATOM 2434 N N . ASP A 1 305 ? 4.356 -6.866 -13.173 1.00 67.88 305 ASP A N 1
ATOM 2435 C CA . ASP A 1 305 ? 3.193 -7.715 -12.910 1.00 67.88 305 ASP A CA 1
ATOM 2436 C C . ASP A 1 305 ? 1.978 -7.237 -13.712 1.00 67.88 305 ASP A C 1
ATOM 2438 O O . ASP A 1 305 ? 1.644 -6.047 -13.720 1.00 67.88 305 ASP A O 1
ATOM 2442 N N . GLN A 1 306 ? 1.329 -8.177 -14.395 1.00 65.69 306 GLN A N 1
ATOM 2443 C CA . GLN A 1 306 ? 0.031 -7.999 -15.023 1.00 65.69 306 GLN A CA 1
ATOM 2444 C C . GLN A 1 306 ? -1.003 -8.537 -14.032 1.00 65.69 306 GLN A C 1
ATOM 2446 O O . GLN A 1 306 ? -1.248 -9.738 -14.007 1.00 65.69 306 GLN A O 1
ATOM 2451 N N . SER A 1 307 ? -1.585 -7.625 -13.246 1.00 55.81 307 SER A N 1
ATOM 2452 C CA . SER A 1 307 ? -2.442 -7.805 -12.049 1.00 55.81 307 SER A CA 1
ATOM 2453 C C . SER A 1 307 ? -3.596 -8.840 -12.065 1.00 55.81 307 SER A C 1
ATOM 2455 O O . SER A 1 307 ? -4.428 -8.830 -11.161 1.00 55.81 307 SER A O 1
ATOM 2457 N N . CYS A 1 308 ? -3.702 -9.742 -13.045 1.00 46.34 308 CYS A N 1
ATOM 2458 C CA . CYS A 1 308 ? -4.801 -10.701 -13.177 1.00 46.34 308 CYS A CA 1
ATOM 2459 C C . CYS A 1 308 ? -4.393 -12.130 -13.589 1.00 46.34 308 CYS A C 1
ATOM 2461 O O . CYS A 1 308 ? -5.280 -12.974 -13.697 1.00 46.34 308 CYS A O 1
ATOM 2463 N N . VAL A 1 309 ? -3.113 -12.437 -13.853 1.00 51.09 309 VAL A N 1
ATOM 2464 C CA . VAL A 1 309 ? -2.707 -13.795 -14.275 1.00 51.09 309 VAL A CA 1
ATOM 2465 C C . VAL A 1 309 ? -1.484 -14.253 -13.486 1.00 51.09 309 VAL A C 1
ATOM 2467 O O . VAL A 1 309 ? -0.370 -13.781 -13.715 1.00 51.09 309 VAL A O 1
ATOM 2470 N N . GLU A 1 310 ? -1.696 -15.190 -12.560 1.00 53.88 310 GLU A N 1
ATOM 2471 C CA . GLU A 1 310 ? -0.624 -15.838 -11.804 1.00 53.88 310 GLU A CA 1
ATOM 2472 C C . GLU A 1 310 ? 0.464 -16.361 -12.766 1.00 53.88 310 GLU A C 1
ATOM 2474 O O . GLU A 1 310 ? 0.169 -17.080 -13.722 1.00 53.88 310 GLU A O 1
ATOM 2479 N N . ASN A 1 311 ? 1.728 -16.015 -12.486 1.00 60.19 311 ASN A N 1
ATOM 2480 C CA . ASN A 1 311 ? 2.956 -16.393 -13.215 1.00 60.19 311 ASN A CA 1
ATOM 2481 C C . ASN A 1 311 ? 3.398 -15.525 -14.412 1.00 60.19 311 ASN A C 1
ATOM 2483 O O . ASN A 1 311 ? 4.403 -15.861 -15.037 1.00 60.19 311 ASN A O 1
ATOM 2487 N N . ASN A 1 312 ? 2.762 -14.384 -14.699 1.00 68.38 312 ASN A N 1
ATOM 2488 C CA . ASN A 1 312 ? 3.224 -13.464 -15.755 1.00 68.38 312 ASN A CA 1
ATOM 2489 C C . ASN A 1 312 ? 4.124 -12.334 -15.232 1.00 68.38 312 ASN A C 1
ATOM 2491 O O . ASN A 1 312 ? 3.910 -11.164 -15.544 1.00 68.38 312 ASN A O 1
ATOM 2495 N N . TYR A 1 313 ? 5.155 -12.684 -14.462 1.00 78.06 313 TYR A N 1
ATOM 2496 C CA . TYR A 1 313 ? 6.170 -11.727 -14.032 1.00 78.06 313 TYR A CA 1
ATOM 2497 C C . TYR A 1 313 ? 7.560 -12.114 -14.535 1.00 78.06 313 TYR A C 1
ATOM 2499 O O . TYR A 1 313 ? 7.873 -13.287 -14.733 1.00 78.06 313 TYR A O 1
ATOM 2507 N N . TRP A 1 314 ? 8.418 -11.117 -14.719 1.00 82.44 314 TRP A N 1
ATOM 2508 C CA . TRP A 1 314 ? 9.852 -11.326 -14.906 1.00 82.44 314 TRP A CA 1
ATOM 2509 C C . TRP A 1 314 ? 10.630 -10.363 -14.027 1.00 82.44 314 TRP A C 1
ATOM 2511 O O . TRP A 1 314 ? 10.095 -9.341 -13.606 1.00 82.44 314 TRP A O 1
ATOM 2521 N N . GLU A 1 315 ? 11.874 -10.722 -13.726 1.00 82.94 315 GLU A N 1
ATOM 2522 C CA . GLU A 1 315 ? 12.731 -9.997 -12.798 1.00 82.94 315 GLU A CA 1
ATOM 2523 C C . GLU A 1 315 ? 14.069 -9.680 -13.465 1.00 82.94 315 GLU A C 1
ATOM 2525 O O . GLU A 1 315 ? 14.732 -10.575 -13.994 1.00 82.94 315 GLU A O 1
ATOM 2530 N N . TYR A 1 316 ? 14.472 -8.411 -13.431 1.00 78.94 316 TYR A N 1
ATOM 2531 C CA . TYR A 1 316 ? 15.864 -8.033 -13.670 1.00 78.94 316 TYR A CA 1
ATOM 2532 C C . TYR A 1 316 ? 16.559 -7.917 -12.325 1.00 78.94 316 TYR A C 1
ATOM 2534 O O . TYR A 1 316 ? 16.083 -7.183 -11.463 1.00 78.94 316 TYR A O 1
ATOM 2542 N N . VAL A 1 317 ? 17.659 -8.650 -12.163 1.00 80.44 317 VAL A N 1
ATOM 2543 C CA . VAL A 1 317 ? 18.488 -8.626 -10.961 1.00 80.44 317 VAL A CA 1
ATOM 2544 C C . VAL A 1 317 ? 19.739 -7.822 -11.264 1.00 80.44 317 VAL A C 1
ATOM 2546 O O . VAL A 1 317 ? 20.623 -8.295 -11.980 1.00 80.44 317 VAL A O 1
ATOM 2549 N N . TYR A 1 318 ? 19.815 -6.624 -10.700 1.00 71.75 318 TYR A N 1
ATOM 2550 C CA . TYR A 1 318 ? 21.044 -5.838 -10.699 1.00 71.75 318 TYR A CA 1
ATOM 2551 C C . TYR A 1 318 ? 21.901 -6.262 -9.507 1.00 71.75 318 TYR A C 1
ATOM 2553 O O . TYR A 1 318 ? 21.362 -6.731 -8.499 1.00 71.75 318 TYR A O 1
ATOM 2561 N N . GLY A 1 319 ? 23.226 -6.188 -9.672 1.00 71.94 319 GLY A N 1
ATOM 2562 C CA . GLY A 1 319 ? 24.218 -6.568 -8.661 1.00 71.94 319 GLY A CA 1
ATOM 2563 C C . GLY A 1 319 ? 24.099 -5.752 -7.372 1.00 71.94 319 GLY A C 1
ATOM 2564 O O . GLY A 1 319 ? 23.070 -5.144 -7.121 1.00 71.94 319 GLY A O 1
ATOM 2565 N N . ASN A 1 320 ? 25.152 -5.738 -6.551 1.00 71.62 320 ASN A N 1
ATOM 2566 C CA . ASN A 1 320 ? 25.114 -5.154 -5.208 1.00 71.62 320 ASN A CA 1
ATOM 2567 C C . ASN A 1 320 ? 24.560 -3.718 -5.193 1.00 71.62 320 ASN A C 1
ATOM 2569 O O . ASN A 1 320 ? 25.093 -2.846 -5.860 1.00 71.62 320 ASN A O 1
ATOM 2573 N N . VAL A 1 321 ? 23.547 -3.478 -4.362 1.00 66.06 321 VAL A N 1
ATOM 2574 C CA . VAL A 1 321 ? 22.845 -2.216 -4.089 1.00 66.06 321 VAL A CA 1
ATOM 2575 C C . VAL A 1 321 ? 23.746 -0.980 -4.047 1.00 66.06 321 VAL A C 1
ATOM 2577 O O . VAL A 1 321 ? 23.358 0.063 -4.562 1.00 66.06 321 VAL A O 1
ATOM 2580 N N . ARG A 1 322 ? 24.949 -1.092 -3.469 1.00 65.75 322 ARG A N 1
ATOM 2581 C CA . ARG A 1 322 ? 25.903 0.031 -3.378 1.00 65.75 322 ARG A CA 1
ATOM 2582 C C . ARG A 1 322 ? 26.481 0.457 -4.728 1.00 65.75 322 ARG A C 1
ATOM 2584 O O . ARG A 1 322 ? 26.842 1.616 -4.884 1.00 65.75 322 ARG A O 1
ATOM 2591 N N . ASP A 1 323 ? 26.516 -0.469 -5.676 1.00 67.06 323 ASP A N 1
ATOM 2592 C CA . ASP A 1 323 ? 26.961 -0.273 -7.053 1.00 67.06 323 ASP A CA 1
ATOM 2593 C C . ASP A 1 323 ? 25.764 -0.239 -8.031 1.00 67.06 323 ASP A C 1
ATOM 2595 O O . ASP A 1 323 ? 25.938 0.054 -9.208 1.00 67.06 323 ASP A O 1
ATOM 2599 N N . ALA A 1 324 ? 24.549 -0.567 -7.562 1.00 59.19 324 ALA A N 1
ATOM 2600 C CA . ALA A 1 324 ? 23.406 -0.935 -8.404 1.00 59.19 324 ALA A CA 1
ATOM 2601 C C . ALA A 1 324 ? 22.618 0.237 -8.984 1.00 59.19 324 ALA A C 1
ATOM 2603 O O . ALA A 1 324 ? 21.837 0.027 -9.911 1.00 59.19 324 ALA A O 1
ATOM 2604 N N . VAL A 1 325 ? 22.789 1.458 -8.469 1.00 68.12 325 VAL A N 1
ATOM 2605 C CA . VAL A 1 325 ? 22.268 2.644 -9.163 1.00 68.12 325 VAL A CA 1
ATOM 2606 C C . VAL A 1 325 ? 23.237 3.027 -10.273 1.00 68.12 325 VAL A C 1
ATOM 2608 O O . VAL A 1 325 ? 23.851 4.092 -10.268 1.00 68.12 325 VAL A O 1
ATOM 2611 N N . ASP A 1 326 ? 23.404 2.106 -11.210 1.00 76.19 326 ASP A N 1
ATOM 2612 C CA . ASP A 1 326 ? 24.236 2.285 -12.377 1.00 76.19 326 ASP A CA 1
ATOM 2613 C C . ASP A 1 326 ? 23.404 2.777 -13.572 1.00 76.19 326 ASP A C 1
ATOM 2615 O O . ASP A 1 326 ? 22.166 2.737 -13.607 1.00 76.19 326 ASP A O 1
ATOM 2619 N N . GLU A 1 327 ? 24.110 3.307 -14.566 1.00 81.75 327 GLU A N 1
ATOM 2620 C CA . GLU A 1 327 ? 23.513 3.742 -15.824 1.00 81.75 327 GLU A CA 1
ATOM 2621 C C . GLU A 1 327 ? 22.694 2.623 -16.514 1.00 81.75 327 GLU A C 1
ATOM 2623 O O . GLU A 1 327 ? 21.586 2.923 -16.967 1.00 81.75 327 GLU A O 1
ATOM 2628 N N . PRO A 1 328 ? 23.130 1.341 -16.541 1.00 83.62 328 PRO A N 1
ATOM 2629 C CA . PRO A 1 328 ? 22.329 0.222 -17.047 1.00 83.62 328 PRO A CA 1
ATOM 2630 C C . PRO A 1 328 ? 20.936 0.077 -16.427 1.00 83.62 328 PRO A C 1
ATOM 2632 O O . PRO A 1 328 ? 19.955 -0.091 -17.158 1.00 83.62 328 PRO A O 1
ATOM 2635 N N . MET A 1 329 ? 20.808 0.139 -15.102 1.00 83.56 329 MET A N 1
ATOM 2636 C CA . MET A 1 329 ? 19.512 0.005 -14.439 1.00 83.56 329 MET A CA 1
ATOM 2637 C C . MET A 1 329 ? 18.605 1.202 -14.742 1.00 83.56 329 MET A C 1
ATOM 2639 O O . MET A 1 329 ? 17.434 1.021 -15.089 1.00 83.56 329 MET A O 1
ATOM 2643 N N . ILE A 1 330 ? 19.139 2.426 -14.666 1.00 86.44 330 ILE A N 1
ATOM 2644 C CA . ILE A 1 330 ? 18.388 3.638 -15.025 1.00 86.44 330 ILE A CA 1
ATOM 2645 C C . ILE A 1 330 ? 17.930 3.562 -16.485 1.00 86.44 330 ILE A C 1
ATOM 2647 O O . ILE A 1 330 ? 16.775 3.882 -16.785 1.00 86.44 330 ILE A O 1
ATOM 2651 N N . ALA A 1 331 ? 18.799 3.106 -17.390 1.00 88.38 331 ALA A N 1
ATOM 2652 C CA . ALA A 1 331 ? 18.479 2.913 -18.797 1.00 88.38 331 ALA A CA 1
ATOM 2653 C C . ALA A 1 331 ? 17.370 1.872 -18.986 1.00 88.38 331 ALA A C 1
ATOM 2655 O O . ALA A 1 331 ? 16.443 2.118 -19.760 1.00 88.38 331 ALA A O 1
ATOM 2656 N N . GLN A 1 332 ? 17.399 0.761 -18.240 1.00 87.25 332 GLN A N 1
ATOM 2657 C CA . GLN A 1 332 ? 16.341 -0.244 -18.295 1.00 87.25 332 GLN A CA 1
ATOM 2658 C C . GLN A 1 332 ? 15.006 0.309 -17.789 1.00 87.25 332 GLN A C 1
ATOM 2660 O O . GLN A 1 332 ? 14.007 0.177 -18.488 1.00 87.25 332 GLN A O 1
ATOM 2665 N N . ILE A 1 333 ? 14.961 0.953 -16.618 1.00 88.62 333 ILE A N 1
ATOM 2666 C CA . ILE A 1 333 ? 13.719 1.539 -16.078 1.00 88.62 333 ILE A CA 1
ATOM 2667 C C . ILE A 1 333 ? 13.161 2.583 -17.052 1.00 88.62 333 ILE A C 1
ATOM 2669 O O . ILE A 1 333 ? 11.969 2.584 -17.358 1.00 88.62 333 ILE A O 1
ATOM 2673 N N . THR A 1 334 ? 14.035 3.423 -17.609 1.00 91.69 334 THR A N 1
ATOM 2674 C CA . THR A 1 334 ? 13.674 4.411 -18.634 1.00 91.69 334 THR A CA 1
ATOM 2675 C C . THR A 1 334 ? 13.126 3.741 -19.893 1.00 91.69 334 THR A C 1
ATOM 2677 O O . THR A 1 334 ? 12.171 4.232 -20.493 1.00 91.69 334 THR A O 1
ATOM 2680 N N . HIS A 1 335 ? 13.710 2.620 -20.319 1.00 91.00 335 HIS A N 1
ATOM 2681 C CA . HIS A 1 335 ? 13.220 1.841 -21.453 1.00 91.00 335 HIS A CA 1
ATOM 2682 C C . HIS A 1 335 ? 11.836 1.252 -21.178 1.00 91.00 335 HIS A C 1
ATOM 2684 O O . HIS A 1 335 ? 10.932 1.428 -21.992 1.00 91.00 335 HIS A O 1
ATOM 2690 N N . LEU A 1 336 ? 11.629 0.640 -20.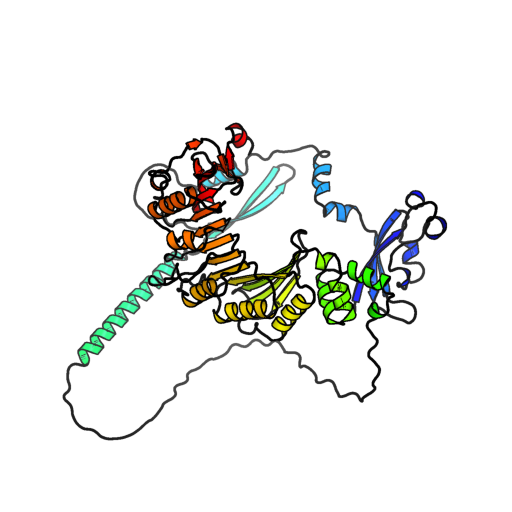008 1.00 90.81 336 LEU A N 1
ATOM 2691 C CA . LEU A 1 336 ? 10.319 0.129 -19.600 1.00 90.81 336 LEU A CA 1
ATOM 2692 C C . LEU A 1 336 ? 9.272 1.254 -19.631 1.00 90.81 336 LEU A C 1
ATOM 2694 O O . LEU A 1 336 ? 8.262 1.123 -20.320 1.00 90.81 336 LEU A O 1
ATOM 2698 N N . ALA A 1 337 ? 9.566 2.398 -19.005 1.00 91.12 337 ALA A N 1
ATOM 2699 C CA . ALA A 1 337 ? 8.704 3.584 -18.996 1.00 91.12 337 ALA A CA 1
ATOM 2700 C C . ALA A 1 337 ? 8.379 4.122 -20.403 1.00 91.12 337 ALA A C 1
ATOM 2702 O O . ALA A 1 337 ? 7.298 4.655 -20.646 1.00 91.12 337 ALA A O 1
ATOM 2703 N N . LYS A 1 338 ? 9.292 3.966 -21.371 1.00 92.31 338 LYS A N 1
ATOM 2704 C CA . LYS A 1 338 ? 9.020 4.318 -22.773 1.00 92.31 338 LYS A CA 1
ATOM 2705 C C . LYS A 1 338 ? 8.037 3.353 -23.428 1.00 92.31 338 LYS A C 1
ATOM 2707 O O . LYS A 1 338 ? 7.245 3.786 -24.262 1.00 92.31 338 LYS A O 1
ATOM 2712 N N . VAL A 1 339 ? 8.085 2.062 -23.106 1.00 91.06 339 VAL A N 1
ATOM 2713 C CA . VAL A 1 339 ? 7.203 1.045 -23.706 1.00 91.06 339 VAL A CA 1
ATOM 2714 C C . VAL A 1 339 ? 5.768 1.165 -23.190 1.00 91.06 339 VAL A C 1
ATOM 2716 O O . VAL A 1 339 ? 4.835 0.931 -23.957 1.00 91.06 339 VAL A O 1
ATOM 2719 N N . SER A 1 340 ? 5.568 1.583 -21.939 1.00 87.81 340 SER A N 1
ATOM 2720 C CA . SER A 1 340 ? 4.235 1.869 -21.405 1.00 87.81 340 SER A CA 1
ATOM 2721 C C . SER A 1 340 ? 4.231 3.048 -20.450 1.00 87.81 340 SER A C 1
ATOM 2723 O O . SER A 1 340 ? 5.063 3.139 -19.560 1.00 87.81 340 SER A O 1
ATOM 2725 N N . GLN A 1 341 ? 3.237 3.917 -20.611 1.00 79.50 341 GLN A N 1
ATOM 2726 C CA . GLN A 1 341 ? 3.020 5.078 -19.746 1.00 79.50 341 GLN A CA 1
ATOM 2727 C C . GLN A 1 341 ? 2.112 4.763 -18.549 1.00 79.50 341 GLN A C 1
ATOM 2729 O O . GLN A 1 341 ? 1.995 5.572 -17.640 1.00 79.50 341 GLN A O 1
ATOM 2734 N N . ASN A 1 342 ? 1.492 3.580 -18.522 1.00 84.00 342 ASN A N 1
ATOM 2735 C CA . ASN A 1 342 ? 0.530 3.185 -17.489 1.00 84.00 342 ASN A CA 1
ATOM 2736 C C . ASN A 1 342 ? 1.185 2.360 -16.370 1.00 84.00 342 ASN A C 1
ATOM 2738 O O . ASN A 1 342 ? 0.531 1.505 -15.764 1.00 84.00 342 ASN A O 1
ATOM 2742 N N . PHE A 1 343 ? 2.485 2.559 -16.133 1.00 85.25 343 PHE A N 1
ATOM 2743 C CA . PHE A 1 343 ? 3.155 1.911 -15.016 1.00 85.25 343 PHE A CA 1
ATOM 2744 C C . PHE A 1 343 ? 2.756 2.572 -13.705 1.00 85.25 343 PHE A C 1
ATOM 2746 O O . PHE A 1 343 ? 2.929 3.775 -13.509 1.00 85.25 343 PHE A O 1
ATOM 2753 N N . LEU A 1 344 ? 2.298 1.731 -12.792 1.00 89.56 344 LEU A N 1
ATOM 2754 C CA . LEU A 1 344 ? 2.442 1.986 -11.377 1.00 89.56 344 LEU A CA 1
ATOM 2755 C C . LEU A 1 344 ? 3.838 1.594 -10.937 1.00 89.56 344 LEU A C 1
ATOM 2757 O O . LEU A 1 344 ? 4.350 0.565 -11.372 1.00 89.56 344 LEU A O 1
ATOM 2761 N N . VAL A 1 345 ? 4.420 2.351 -10.024 1.00 90.88 345 VAL A N 1
ATOM 2762 C CA . VAL A 1 345 ? 5.706 2.014 -9.426 1.00 90.88 345 VAL A CA 1
ATOM 2763 C C . VAL A 1 345 ? 5.519 1.704 -7.952 1.00 90.88 345 VAL A C 1
ATOM 2765 O O . VAL A 1 345 ? 4.947 2.493 -7.205 1.00 90.88 345 VAL A O 1
ATOM 2768 N N . SER A 1 346 ? 6.025 0.548 -7.539 1.00 93.12 346 SER A N 1
ATOM 2769 C CA . SER A 1 346 ? 6.071 0.113 -6.151 1.00 93.12 346 SER A CA 1
ATOM 2770 C C . SER A 1 346 ? 7.526 0.021 -5.706 1.00 93.12 346 SER A C 1
ATOM 2772 O O . SER A 1 346 ? 8.243 -0.900 -6.093 1.00 93.12 346 SER A O 1
ATOM 2774 N N . ILE A 1 347 ? 7.985 0.957 -4.887 1.00 92.50 347 ILE A N 1
ATOM 2775 C CA . ILE A 1 347 ? 9.351 0.958 -4.365 1.00 92.50 347 ILE A CA 1
ATOM 2776 C C . ILE A 1 347 ? 9.330 0.292 -2.990 1.00 92.50 347 ILE A C 1
ATOM 2778 O O . ILE A 1 347 ? 8.637 0.747 -2.084 1.00 92.50 347 ILE A O 1
ATOM 2782 N N . LYS A 1 348 ? 10.082 -0.801 -2.844 1.00 91.94 348 LYS A N 1
ATOM 2783 C CA . LYS A 1 348 ? 10.204 -1.568 -1.602 1.00 91.94 348 LYS A CA 1
ATOM 2784 C C . LYS A 1 348 ? 11.643 -1.580 -1.133 1.00 91.94 348 LYS A C 1
ATOM 2786 O O . LYS A 1 348 ? 12.522 -2.128 -1.790 1.00 91.94 348 LYS A O 1
ATOM 2791 N N . ILE A 1 349 ? 11.879 -1.017 0.027 1.00 88.19 349 ILE A N 1
ATOM 2792 C CA . ILE A 1 349 ? 13.193 -0.737 0.558 1.00 88.19 349 ILE A CA 1
ATOM 2793 C C . ILE A 1 349 ? 13.313 -1.420 1.910 1.00 88.19 349 ILE A C 1
ATOM 2795 O O . ILE A 1 349 ? 12.528 -1.151 2.816 1.00 88.19 349 ILE A O 1
ATOM 2799 N N . SER A 1 350 ? 14.305 -2.293 2.061 1.00 86.06 350 SER A N 1
ATOM 2800 C CA . SER A 1 350 ? 14.631 -2.900 3.349 1.00 86.06 350 SER A CA 1
ATOM 2801 C C . SER A 1 350 ? 16.048 -2.518 3.763 1.00 86.06 350 SER A C 1
ATOM 2803 O O . SER A 1 350 ? 16.991 -2.848 3.049 1.00 86.06 350 SER A O 1
ATOM 2805 N N . GLN A 1 351 ? 16.194 -1.883 4.930 1.00 73.62 351 GLN A N 1
ATOM 2806 C CA . GLN A 1 351 ? 17.475 -1.607 5.595 1.00 73.62 351 GLN A CA 1
ATOM 2807 C C . GLN A 1 351 ? 18.504 -0.846 4.718 1.00 73.62 351 GLN A C 1
ATOM 2809 O O . GLN A 1 351 ? 19.640 -1.303 4.550 1.00 73.62 351 GLN A O 1
ATOM 2814 N N . THR A 1 352 ? 18.137 0.300 4.137 1.00 64.00 352 THR A N 1
ATOM 2815 C CA . THR A 1 352 ? 18.984 0.992 3.145 1.00 64.00 352 THR A CA 1
ATOM 2816 C C . THR A 1 352 ? 19.474 2.379 3.542 1.00 64.00 352 THR A C 1
ATOM 2818 O O . THR A 1 352 ? 18.937 3.042 4.422 1.00 64.00 352 THR A O 1
ATOM 2821 N N . ASP A 1 353 ? 20.459 2.834 2.770 1.00 74.62 353 ASP A N 1
ATOM 2822 C CA . ASP A 1 353 ? 20.873 4.225 2.629 1.00 74.62 353 ASP A CA 1
ATOM 2823 C C . ASP A 1 353 ? 19.694 5.134 2.190 1.00 74.62 353 ASP A C 1
ATOM 2825 O O . ASP A 1 353 ? 19.075 4.853 1.153 1.00 74.62 353 ASP A O 1
ATOM 2829 N N . PRO A 1 354 ? 19.387 6.216 2.938 1.00 72.94 354 PRO A N 1
ATOM 2830 C CA . PRO A 1 354 ? 18.413 7.243 2.555 1.00 72.94 354 PRO A CA 1
ATOM 2831 C C . PRO A 1 354 ? 18.587 7.758 1.117 1.00 72.94 354 PRO A C 1
ATOM 2833 O O . PRO A 1 354 ? 17.599 8.035 0.432 1.00 72.94 354 PRO A O 1
ATOM 2836 N N . GLY A 1 355 ? 19.833 7.845 0.632 1.00 83.12 355 GLY A N 1
ATOM 2837 C CA . GLY A 1 355 ? 20.153 8.374 -0.697 1.00 83.12 355 GLY A CA 1
ATOM 2838 C C . GLY A 1 355 ? 19.555 7.567 -1.853 1.00 83.12 355 GLY A C 1
ATOM 2839 O O . GLY A 1 355 ? 19.316 8.102 -2.937 1.00 83.12 355 GLY A O 1
ATOM 2840 N N . MET A 1 356 ? 19.252 6.286 -1.640 1.00 83.38 356 MET A N 1
ATOM 2841 C CA . MET A 1 356 ? 18.615 5.477 -2.674 1.00 83.38 356 MET A CA 1
ATOM 2842 C C . MET A 1 356 ? 17.143 5.800 -2.837 1.00 83.38 356 MET A C 1
ATOM 2844 O O . MET A 1 356 ? 16.697 6.003 -3.963 1.00 83.38 356 MET A O 1
ATOM 2848 N N . LEU A 1 357 ? 16.393 5.872 -1.734 1.00 88.69 357 LEU A N 1
ATOM 2849 C CA . LEU A 1 357 ? 14.971 6.197 -1.793 1.00 88.69 357 LEU A CA 1
ATOM 2850 C C . LEU A 1 357 ? 14.768 7.496 -2.579 1.00 88.69 357 LEU A C 1
ATOM 2852 O O . LEU A 1 357 ? 13.982 7.522 -3.526 1.00 88.69 357 LEU A O 1
ATOM 2856 N N . SER A 1 358 ? 15.558 8.525 -2.261 1.00 90.62 358 SER A N 1
ATOM 2857 C CA . SER A 1 358 ? 15.467 9.808 -2.951 1.00 90.62 358 SER A CA 1
ATOM 2858 C C . SER A 1 358 ? 15.834 9.735 -4.429 1.00 90.62 358 SER A C 1
ATOM 2860 O O . SER A 1 358 ? 15.154 10.332 -5.267 1.00 90.62 358 SER A O 1
ATOM 2862 N N . THR A 1 359 ? 16.846 8.942 -4.782 1.00 88.38 359 THR A N 1
ATOM 2863 C CA . THR A 1 359 ? 17.246 8.734 -6.177 1.00 88.38 359 THR A CA 1
ATOM 2864 C C . THR A 1 359 ? 16.137 8.081 -7.004 1.00 88.38 359 THR A C 1
ATOM 2866 O O . THR A 1 359 ? 15.845 8.534 -8.114 1.00 88.38 359 THR A O 1
ATOM 2869 N N . PHE A 1 360 ? 15.477 7.044 -6.482 1.00 88.69 360 PHE A N 1
ATOM 2870 C CA . PHE A 1 360 ? 14.422 6.349 -7.224 1.00 88.69 360 PHE A CA 1
ATOM 2871 C C . PHE A 1 360 ? 13.111 7.122 -7.262 1.00 88.69 360 PHE A C 1
ATOM 2873 O O . PHE A 1 360 ? 12.471 7.140 -8.310 1.00 88.69 360 PHE A O 1
ATOM 2880 N N . VAL A 1 361 ? 12.733 7.807 -6.182 1.00 92.56 361 VAL A N 1
ATOM 2881 C CA . VAL A 1 361 ? 11.570 8.709 -6.196 1.00 92.56 361 VAL A CA 1
ATOM 2882 C C . VAL A 1 361 ? 11.776 9.806 -7.243 1.00 92.56 361 VAL A C 1
ATOM 2884 O O . VAL A 1 361 ? 10.918 10.000 -8.105 1.00 92.56 361 VAL A O 1
ATOM 2887 N N . SER A 1 362 ? 12.964 10.420 -7.276 1.00 92.81 362 SER A N 1
ATOM 2888 C CA . SER A 1 362 ? 13.319 11.417 -8.297 1.00 92.81 362 SER A CA 1
ATOM 2889 C C . SER A 1 362 ? 13.300 10.833 -9.714 1.00 92.81 362 SER A C 1
ATOM 2891 O O . SER A 1 362 ? 12.861 11.489 -10.660 1.00 92.81 362 SER A O 1
ATOM 2893 N N . LEU A 1 363 ? 13.758 9.588 -9.893 1.00 90.88 363 LEU A N 1
ATOM 2894 C CA . LEU A 1 363 ? 13.711 8.900 -11.185 1.00 90.88 363 LEU A CA 1
ATOM 2895 C C . LEU A 1 363 ? 12.269 8.665 -11.652 1.00 90.88 363 LEU A C 1
ATOM 2897 O O . LEU A 1 363 ? 11.964 8.938 -12.811 1.00 90.88 363 LEU A O 1
ATOM 2901 N N . VAL A 1 364 ? 11.392 8.184 -10.767 1.00 91.88 364 VAL A N 1
ATOM 2902 C CA . VAL A 1 364 ? 9.965 7.954 -11.048 1.00 91.88 364 VAL A CA 1
ATOM 2903 C C . VAL A 1 364 ? 9.285 9.257 -11.460 1.00 91.88 364 VAL A C 1
ATOM 2905 O O . VAL A 1 364 ? 8.628 9.293 -12.501 1.00 91.88 364 VAL A O 1
ATOM 2908 N N . GLN A 1 365 ? 9.519 10.337 -10.710 1.00 92.44 365 GLN A N 1
ATOM 2909 C CA . GLN A 1 365 ? 8.996 11.670 -11.018 1.00 92.44 365 GLN A CA 1
ATOM 2910 C C . GLN A 1 365 ? 9.505 12.181 -12.372 1.00 92.44 365 GLN A C 1
ATOM 2912 O O . GLN A 1 365 ? 8.716 12.602 -13.216 1.00 92.44 365 GLN A O 1
ATOM 2917 N N . ARG A 1 366 ? 10.816 12.081 -12.634 1.00 93.88 366 ARG A N 1
ATOM 2918 C CA . ARG A 1 366 ? 11.429 12.504 -13.906 1.00 93.88 366 ARG A CA 1
ATOM 2919 C C . ARG A 1 366 ? 10.881 11.737 -15.110 1.00 93.88 366 ARG A C 1
ATOM 2921 O O . ARG A 1 366 ? 10.793 12.295 -16.201 1.00 93.88 366 ARG A O 1
ATOM 2928 N N . LEU A 1 367 ? 10.541 10.463 -14.929 1.00 91.56 367 LEU A N 1
ATOM 2929 C CA . LEU A 1 367 ? 9.945 9.619 -15.965 1.00 91.56 367 LEU A CA 1
ATOM 2930 C C . LEU A 1 367 ? 8.418 9.776 -16.068 1.00 91.56 367 LEU A C 1
ATOM 2932 O O . LEU A 1 367 ? 7.811 9.106 -16.902 1.00 91.56 367 LEU A O 1
ATOM 2936 N N . ASN A 1 368 ? 7.813 10.661 -15.265 1.00 92.44 368 ASN A N 1
ATOM 2937 C CA . ASN A 1 368 ? 6.368 10.880 -15.183 1.00 92.44 368 ASN A CA 1
ATOM 2938 C C . ASN A 1 368 ? 5.585 9.574 -14.948 1.00 92.44 368 ASN A C 1
ATOM 2940 O O . ASN A 1 368 ? 4.548 9.326 -15.564 1.00 92.44 368 ASN A O 1
ATOM 2944 N N . LEU A 1 369 ? 6.135 8.705 -14.098 1.00 90.81 369 LEU A N 1
ATOM 2945 C CA . LEU A 1 369 ? 5.506 7.455 -13.689 1.00 90.81 369 LEU A CA 1
ATOM 2946 C C . LEU A 1 369 ? 4.640 7.678 -12.444 1.00 90.81 369 LEU A C 1
ATOM 2948 O O . LEU A 1 369 ? 4.913 8.566 -11.636 1.00 90.81 369 LEU A O 1
ATOM 2952 N N . ILE A 1 370 ? 3.610 6.849 -12.264 1.00 91.31 370 ILE A N 1
ATOM 2953 C CA . ILE A 1 370 ? 2.701 6.958 -11.119 1.00 91.31 370 ILE A CA 1
ATOM 2954 C C . ILE A 1 370 ? 3.278 6.163 -9.950 1.00 91.31 370 ILE A C 1
ATOM 2956 O O . ILE A 1 370 ? 3.411 4.942 -10.033 1.00 91.31 370 ILE A O 1
ATOM 2960 N N . LEU A 1 371 ? 3.593 6.839 -8.848 1.00 93.19 371 LEU A N 1
ATOM 2961 C CA . LEU A 1 371 ? 4.072 6.185 -7.636 1.00 93.19 371 LEU A CA 1
ATOM 2962 C C . LEU A 1 371 ? 2.888 5.598 -6.850 1.00 93.19 371 LEU A C 1
ATOM 2964 O O . LEU A 1 371 ? 2.063 6.320 -6.296 1.00 93.19 371 LEU A O 1
ATOM 2968 N N . ASP A 1 372 ? 2.792 4.272 -6.840 1.00 94.31 372 ASP A N 1
ATOM 2969 C CA . ASP A 1 372 ? 1.669 3.529 -6.268 1.00 94.31 372 ASP A CA 1
ATOM 2970 C C . ASP A 1 372 ? 1.929 3.089 -4.835 1.00 94.31 372 ASP A C 1
ATOM 2972 O O . ASP A 1 372 ? 1.082 3.295 -3.973 1.00 94.31 372 ASP A O 1
ATOM 2976 N N . LEU A 1 373 ? 3.106 2.515 -4.579 1.00 95.00 373 LEU A N 1
ATOM 2977 C CA . LEU A 1 373 ? 3.487 2.014 -3.264 1.00 95.00 373 LEU A CA 1
ATOM 2978 C C . LEU A 1 373 ? 4.892 2.483 -2.901 1.00 95.00 373 LEU A C 1
ATOM 2980 O O . LEU A 1 373 ? 5.838 2.242 -3.649 1.00 95.00 373 LEU A O 1
ATOM 2984 N N . ILE A 1 374 ? 5.035 3.063 -1.714 1.00 95.75 374 ILE A N 1
ATOM 2985 C CA . ILE A 1 374 ? 6.317 3.178 -1.018 1.00 95.75 374 ILE A CA 1
ATOM 2986 C C . ILE A 1 374 ? 6.267 2.265 0.197 1.00 95.75 374 ILE A C 1
ATOM 2988 O O . ILE A 1 374 ? 5.391 2.398 1.045 1.00 95.75 374 ILE A O 1
ATOM 2992 N N . GLU A 1 375 ? 7.206 1.334 0.282 1.00 95.31 375 GLU A N 1
ATOM 2993 C CA . GLU A 1 375 ? 7.353 0.428 1.411 1.00 95.31 375 GLU A CA 1
ATOM 2994 C C . GLU A 1 375 ? 8.782 0.509 1.934 1.00 95.31 375 GLU A C 1
ATOM 2996 O O . GLU A 1 375 ? 9.710 0.080 1.259 1.00 95.31 375 GLU A O 1
ATOM 3001 N N . VAL A 1 376 ? 8.968 1.065 3.127 1.00 93.62 376 VAL A N 1
ATOM 3002 C CA . VAL A 1 376 ? 10.274 1.218 3.776 1.00 93.62 376 VAL A CA 1
ATOM 3003 C C . VAL A 1 376 ? 10.260 0.436 5.082 1.00 93.62 376 VAL A C 1
ATOM 3005 O O . VAL A 1 376 ? 9.475 0.745 5.972 1.00 93.62 376 VAL A O 1
ATOM 3008 N N . TRP A 1 377 ? 11.132 -0.561 5.207 1.00 91.00 377 TRP A N 1
ATOM 3009 C CA . TRP A 1 377 ? 11.343 -1.334 6.430 1.00 91.00 377 TRP A CA 1
ATOM 3010 C C . TRP A 1 377 ? 12.774 -1.141 6.917 1.00 91.00 377 TRP A C 1
ATOM 3012 O O . TRP A 1 377 ? 13.716 -1.603 6.272 1.00 91.00 377 TRP A O 1
ATOM 3022 N N . ASP A 1 378 ? 12.945 -0.496 8.063 1.00 84.12 378 ASP A N 1
ATOM 3023 C CA . ASP A 1 378 ? 14.219 -0.442 8.763 1.00 84.12 378 ASP A CA 1
ATOM 3024 C C . ASP A 1 378 ? 14.202 -1.384 9.971 1.00 84.12 378 ASP A C 1
ATOM 3026 O O . ASP A 1 378 ? 13.644 -1.098 11.030 1.00 84.12 378 ASP A O 1
ATOM 3030 N N . GLU A 1 379 ? 14.822 -2.547 9.792 1.00 77.00 379 GLU A N 1
ATOM 3031 C CA . GLU A 1 379 ? 14.964 -3.557 10.841 1.00 77.00 379 GLU A CA 1
ATOM 3032 C C . GLU A 1 379 ? 16.203 -3.321 11.722 1.00 77.00 379 GLU A C 1
ATOM 3034 O O . GLU A 1 379 ? 16.406 -4.055 12.688 1.00 77.00 379 GLU A O 1
ATOM 3039 N N . LEU A 1 380 ? 17.056 -2.334 11.405 1.00 69.25 380 LEU A N 1
ATOM 3040 C CA . LEU A 1 380 ? 18.343 -2.140 12.087 1.00 69.25 380 LEU A CA 1
ATOM 3041 C C . LEU A 1 380 ? 18.204 -1.519 13.485 1.00 69.25 380 LEU A C 1
ATOM 3043 O O . LEU A 1 380 ? 19.200 -1.409 14.196 1.00 69.25 380 LEU A O 1
ATOM 3047 N N . GLY A 1 381 ? 16.990 -1.150 13.901 1.00 76.25 381 GLY A N 1
ATOM 3048 C CA . GLY A 1 381 ? 16.668 -0.693 15.257 1.00 76.25 381 GLY A CA 1
ATOM 3049 C C . GLY A 1 381 ? 17.129 0.728 15.595 1.00 76.25 381 GLY A C 1
ATOM 3050 O O . GLY A 1 381 ? 16.610 1.317 16.539 1.00 76.25 381 GLY A O 1
ATOM 3051 N N . GLU A 1 382 ? 18.057 1.293 14.825 1.00 87.81 382 GLU A N 1
ATOM 3052 C CA . GLU A 1 382 ? 18.491 2.680 14.979 1.00 87.81 382 GLU A CA 1
ATOM 3053 C C . GLU A 1 382 ? 17.451 3.642 14.380 1.00 87.81 382 GLU A C 1
ATOM 3055 O O . GLU A 1 382 ? 16.973 3.412 13.266 1.00 87.81 382 GLU A O 1
ATOM 3060 N N . PRO A 1 383 ? 17.103 4.733 15.080 1.00 92.06 383 PRO A N 1
ATOM 3061 C CA . PRO A 1 383 ? 16.236 5.769 14.540 1.00 92.06 383 PRO A CA 1
ATOM 3062 C C . PRO A 1 383 ? 16.728 6.392 13.224 1.00 92.06 383 PRO A C 1
ATOM 3064 O O . PRO A 1 383 ? 17.900 6.754 13.100 1.00 92.06 383 PRO A O 1
ATOM 3067 N N . ARG A 1 384 ? 15.813 6.582 12.262 1.00 90.56 384 ARG A N 1
ATOM 3068 C CA . ARG A 1 384 ? 16.063 7.231 10.957 1.00 90.56 384 ARG A CA 1
ATOM 3069 C C . ARG A 1 384 ? 15.074 8.361 10.693 1.00 90.56 384 ARG A C 1
ATOM 3071 O O . ARG A 1 384 ? 14.202 8.283 9.827 1.00 90.56 384 ARG A O 1
ATOM 3078 N N . ASP A 1 385 ? 15.203 9.421 11.474 1.00 94.19 385 ASP A N 1
ATOM 3079 C CA . ASP A 1 385 ? 14.326 10.590 11.401 1.00 94.19 385 ASP A CA 1
ATOM 3080 C C . ASP A 1 385 ? 14.363 11.287 10.034 1.00 94.19 385 ASP A C 1
ATOM 3082 O O . ASP A 1 385 ? 13.346 11.789 9.560 1.00 94.19 385 ASP A O 1
ATOM 3086 N N . ASP A 1 386 ? 15.528 11.301 9.388 1.00 93.00 386 ASP A N 1
ATOM 3087 C CA . ASP A 1 386 ? 15.745 11.849 8.050 1.00 93.00 386 ASP A CA 1
ATOM 3088 C C . ASP A 1 386 ? 14.972 11.073 6.977 1.00 93.00 386 ASP A C 1
ATOM 3090 O O . ASP A 1 386 ? 14.293 11.680 6.149 1.00 93.00 386 ASP A O 1
ATOM 3094 N N . VAL A 1 387 ? 15.006 9.737 7.031 1.00 92.62 387 VAL A N 1
ATOM 3095 C CA . VAL A 1 387 ? 14.233 8.871 6.127 1.00 92.62 387 VAL A CA 1
ATOM 3096 C C . VAL A 1 387 ? 12.742 9.029 6.380 1.00 92.62 387 VAL A C 1
ATOM 3098 O O . VAL A 1 387 ? 11.980 9.169 5.426 1.00 92.62 387 VAL A O 1
ATOM 3101 N N . CYS A 1 388 ? 12.324 9.026 7.651 1.00 94.44 388 CYS A N 1
ATOM 3102 C CA . CYS A 1 388 ? 10.933 9.252 8.032 1.00 94.44 388 CYS A CA 1
ATOM 3103 C C . CYS A 1 388 ? 10.430 10.567 7.426 1.00 94.44 388 CYS A C 1
ATOM 3105 O O . CYS A 1 388 ? 9.473 10.570 6.657 1.00 94.44 388 CYS A O 1
ATOM 3107 N N . ARG A 1 389 ? 11.133 11.674 7.690 1.00 95.19 389 ARG A N 1
ATOM 3108 C CA . ARG A 1 389 ? 10.779 12.995 7.166 1.00 95.19 389 ARG A CA 1
ATOM 3109 C C . ARG A 1 389 ? 10.687 12.995 5.641 1.00 95.19 389 ARG A C 1
ATOM 3111 O O . ARG A 1 389 ? 9.656 13.387 5.108 1.00 95.19 389 ARG A O 1
ATOM 3118 N N . TYR A 1 390 ? 11.703 12.467 4.957 1.00 94.62 390 TYR A N 1
ATOM 3119 C CA . TYR A 1 390 ? 11.715 12.373 3.497 1.00 94.62 390 TYR A CA 1
ATOM 3120 C C . TYR A 1 390 ? 10.494 11.618 2.951 1.00 94.62 390 TYR A C 1
ATOM 3122 O O . TYR A 1 390 ? 9.846 12.070 2.013 1.00 94.62 390 TYR A O 1
ATOM 3130 N N . VAL A 1 391 ? 10.146 10.472 3.543 1.00 94.56 391 VAL A N 1
ATOM 3131 C CA . VAL A 1 391 ? 8.988 9.673 3.118 1.00 94.56 391 VAL A CA 1
ATOM 3132 C C . VAL A 1 391 ? 7.688 10.476 3.225 1.00 94.56 391 VAL A C 1
ATOM 3134 O O . VAL A 1 391 ? 6.886 10.464 2.294 1.00 94.56 391 VAL A O 1
ATOM 3137 N N . PHE A 1 392 ? 7.469 11.184 4.331 1.00 94.06 392 PHE A N 1
ATOM 3138 C CA . PHE A 1 392 ? 6.222 11.922 4.547 1.00 94.06 392 PHE A CA 1
ATOM 3139 C C . PHE A 1 392 ? 6.135 13.224 3.742 1.00 94.06 392 PHE A C 1
ATOM 3141 O O . PHE A 1 392 ? 5.056 13.557 3.244 1.00 94.06 392 PHE A O 1
ATOM 3148 N N . GLU A 1 393 ? 7.251 13.930 3.575 1.00 93.25 393 GLU A N 1
ATOM 3149 C CA . GLU A 1 393 ? 7.302 15.194 2.833 1.00 93.25 393 GLU A CA 1
ATOM 3150 C C . GLU A 1 393 ? 7.300 14.956 1.314 1.00 93.25 393 GLU A C 1
ATOM 3152 O O . GLU A 1 393 ? 6.498 15.547 0.593 1.00 93.25 393 GLU A O 1
ATOM 3157 N N . GLU A 1 394 ? 8.121 14.027 0.819 1.00 92.62 394 GLU A N 1
ATOM 3158 C CA . GLU A 1 394 ? 8.344 13.844 -0.623 1.00 92.62 394 GLU A CA 1
ATOM 3159 C C . GLU A 1 394 ? 7.460 12.750 -1.236 1.00 92.62 394 GLU A C 1
ATOM 3161 O O . GLU A 1 394 ? 7.122 12.812 -2.419 1.00 92.62 394 GLU A O 1
ATOM 3166 N N . CYS A 1 395 ? 7.036 11.751 -0.451 1.00 92.94 395 CYS A N 1
ATOM 3167 C CA . CYS A 1 395 ? 6.220 10.626 -0.937 1.00 92.94 395 CYS A CA 1
ATOM 3168 C C . CYS A 1 395 ? 4.751 10.693 -0.482 1.00 92.94 395 CYS A C 1
ATOM 3170 O O . CYS A 1 395 ? 4.001 9.724 -0.629 1.00 92.94 395 CYS A O 1
ATOM 3172 N N . GLY A 1 396 ? 4.304 11.843 0.026 1.00 89.50 396 GLY A N 1
ATOM 3173 C CA . GLY A 1 396 ? 2.929 12.054 0.481 1.00 89.50 396 GLY A CA 1
ATOM 3174 C C . GLY A 1 396 ? 1.850 11.875 -0.596 1.00 89.50 396 GLY A C 1
ATOM 3175 O O . GLY A 1 396 ? 0.693 11.613 -0.294 1.00 89.50 396 GLY A O 1
ATOM 3176 N N . HIS A 1 397 ? 2.213 11.980 -1.872 1.00 91.06 397 HIS A N 1
ATOM 3177 C CA . HIS A 1 397 ? 1.291 11.878 -3.007 1.00 91.06 397 HIS A CA 1
ATOM 3178 C C . HIS A 1 397 ? 1.020 10.432 -3.468 1.00 91.06 397 HIS A C 1
ATOM 3180 O O . HIS A 1 397 ? 0.369 10.226 -4.490 1.00 91.06 397 HIS A O 1
ATOM 3186 N N . THR A 1 398 ? 1.548 9.436 -2.757 1.00 93.50 398 THR A N 1
ATOM 3187 C CA . THR A 1 398 ? 1.416 8.018 -3.118 1.00 93.50 398 THR A CA 1
ATOM 3188 C C . THR A 1 398 ? 0.040 7.459 -2.775 1.00 93.50 398 THR A C 1
ATOM 3190 O O . THR A 1 398 ? -0.649 7.986 -1.905 1.00 93.50 398 THR A O 1
ATOM 3193 N N . TYR A 1 399 ? -0.384 6.389 -3.453 1.00 92.38 399 TYR A N 1
ATOM 3194 C CA . TYR A 1 399 ? -1.648 5.710 -3.130 1.00 92.38 399 TYR A CA 1
ATOM 3195 C C . TYR A 1 399 ? -1.513 4.805 -1.904 1.00 92.38 399 TYR A C 1
ATOM 3197 O O . TYR A 1 399 ? -2.436 4.694 -1.100 1.00 92.38 399 TYR A O 1
ATOM 3205 N N . ASN A 1 400 ? -0.357 4.166 -1.749 1.00 96.12 400 ASN A N 1
ATOM 3206 C CA . ASN A 1 400 ? -0.078 3.229 -0.678 1.00 96.12 400 ASN A CA 1
ATOM 3207 C C . ASN A 1 400 ? 1.251 3.585 -0.015 1.00 96.12 400 ASN A C 1
ATOM 3209 O O . ASN A 1 400 ? 2.291 3.654 -0.673 1.00 96.12 400 ASN A O 1
ATOM 3213 N N . LEU A 1 401 ? 1.230 3.747 1.303 1.00 96.75 401 LEU A N 1
ATOM 3214 C CA . LEU A 1 401 ? 2.433 4.016 2.078 1.00 96.75 401 LEU A CA 1
ATOM 3215 C C . LEU A 1 401 ? 2.579 3.001 3.207 1.00 96.75 401 LEU A C 1
ATOM 3217 O O . LEU A 1 401 ? 1.661 2.799 3.998 1.00 96.75 401 LEU A O 1
ATOM 3221 N N . VAL A 1 402 ? 3.750 2.375 3.285 1.00 96.88 402 VAL A N 1
ATOM 3222 C CA . VAL A 1 402 ? 4.158 1.464 4.351 1.00 96.88 402 VAL A CA 1
ATOM 3223 C C . VAL A 1 402 ? 5.496 1.946 4.911 1.00 96.88 402 VAL A C 1
ATOM 3225 O O . VAL A 1 402 ? 6.500 1.935 4.207 1.00 96.88 402 VAL A O 1
ATOM 3228 N N . TYR A 1 403 ? 5.532 2.345 6.179 1.00 96.00 403 TYR A N 1
ATOM 3229 C CA . TYR A 1 403 ? 6.764 2.747 6.860 1.00 96.00 403 TYR A CA 1
ATOM 3230 C C . TYR A 1 403 ? 6.950 1.960 8.157 1.00 96.00 403 TYR A C 1
ATOM 3232 O O . TYR A 1 403 ? 6.142 2.047 9.074 1.00 96.00 403 TYR A O 1
ATOM 3240 N N . GLY A 1 404 ? 8.015 1.183 8.265 1.00 94.31 404 GLY A N 1
ATOM 3241 C CA . GLY A 1 404 ? 8.365 0.437 9.465 1.00 94.31 404 GLY A CA 1
ATOM 3242 C C . GLY A 1 404 ? 9.784 0.751 9.888 1.00 94.31 404 GLY A C 1
ATOM 3243 O O . GLY A 1 404 ? 10.680 -0.031 9.604 1.00 94.31 404 GLY A O 1
ATOM 3244 N N . GLY A 1 405 ? 9.981 1.881 10.558 1.00 91.31 405 GLY A N 1
ATOM 3245 C CA . GLY A 1 405 ? 11.272 2.297 11.095 1.00 91.31 405 GLY A CA 1
ATOM 3246 C C . GLY A 1 405 ? 11.098 3.014 12.428 1.00 91.31 405 GLY A C 1
ATOM 3247 O O . GLY A 1 405 ? 10.043 3.588 12.702 1.00 91.31 405 GLY A O 1
ATOM 3248 N N . TYR A 1 406 ? 12.131 2.973 13.264 1.00 92.25 406 TYR A N 1
ATOM 3249 C CA . TYR A 1 406 ? 12.145 3.722 14.516 1.00 92.25 406 TYR A CA 1
ATOM 3250 C C . TYR A 1 406 ? 12.436 5.200 14.243 1.00 92.25 406 TYR A C 1
ATOM 3252 O O . TYR A 1 406 ? 13.149 5.551 13.300 1.00 92.25 406 TYR A O 1
ATOM 3260 N N . THR A 1 407 ? 11.900 6.064 15.095 1.00 94.44 407 THR A N 1
ATOM 3261 C CA . THR A 1 407 ? 12.280 7.477 15.178 1.00 94.44 407 THR A CA 1
ATOM 3262 C C . THR A 1 407 ? 12.838 7.767 16.561 1.00 94.44 407 THR A C 1
ATOM 3264 O O . THR A 1 407 ? 12.629 6.994 17.504 1.00 94.44 407 THR A O 1
ATOM 3267 N N . THR A 1 408 ? 13.551 8.879 16.697 1.00 95.25 408 THR A N 1
ATOM 3268 C CA . THR A 1 408 ? 13.983 9.360 18.007 1.00 95.25 408 THR A CA 1
ATOM 3269 C C . THR A 1 408 ? 12.764 9.755 18.847 1.00 95.25 408 THR A C 1
ATOM 3271 O O . THR A 1 408 ? 11.640 9.875 18.348 1.00 95.25 408 THR A O 1
ATOM 3274 N N . HIS A 1 409 ? 12.961 9.900 20.158 1.00 93.12 409 HIS A N 1
ATOM 3275 C CA . HIS A 1 409 ? 11.879 10.260 21.078 1.00 93.12 409 HIS A CA 1
ATOM 3276 C C . HIS A 1 409 ? 11.397 11.705 20.907 1.00 93.12 409 HIS A C 1
ATOM 3278 O O . HIS A 1 409 ? 10.247 11.994 21.223 1.00 93.12 409 HIS A O 1
ATOM 3284 N N . ASP A 1 410 ? 12.270 12.590 20.434 1.00 95.06 410 ASP A N 1
ATOM 3285 C CA . ASP A 1 410 ? 12.025 14.007 20.170 1.00 95.06 410 ASP A CA 1
ATOM 3286 C C . ASP A 1 410 ? 11.611 14.287 18.719 1.00 95.06 410 ASP A C 1
ATOM 3288 O O . ASP A 1 410 ? 11.220 15.412 18.395 1.00 95.06 410 ASP A O 1
ATOM 3292 N N . PHE A 1 411 ? 11.636 13.272 17.850 1.00 96.50 411 PHE A N 1
ATOM 3293 C CA . PHE A 1 411 ? 11.135 13.401 16.493 1.00 96.50 411 PHE A CA 1
ATOM 3294 C C . PHE A 1 411 ? 9.661 13.805 16.488 1.00 96.50 411 PHE A C 1
ATOM 3296 O O . PHE A 1 411 ? 8.812 13.181 17.124 1.00 96.50 411 PHE A O 1
ATOM 3303 N N . THR A 1 412 ? 9.353 14.831 15.704 1.00 95.56 412 THR A N 1
ATOM 3304 C CA . THR A 1 412 ? 7.992 15.283 15.434 1.00 95.56 412 THR A CA 1
ATOM 3305 C C . THR A 1 412 ? 7.897 15.733 13.983 1.00 95.56 412 THR A C 1
ATOM 3307 O O . THR A 1 412 ? 8.886 16.150 13.373 1.00 95.56 412 THR A O 1
ATOM 3310 N N . LEU A 1 413 ? 6.695 15.632 13.430 1.00 95.19 413 LEU A N 1
ATOM 3311 C CA . LEU A 1 413 ? 6.332 16.230 12.155 1.00 95.19 413 LEU A CA 1
ATOM 3312 C C . LEU A 1 413 ? 5.140 17.138 12.414 1.00 95.19 413 LEU A C 1
ATOM 3314 O O . LEU A 1 413 ? 4.240 16.774 13.164 1.00 95.19 413 LEU A O 1
ATOM 3318 N N . ASP A 1 414 ? 5.153 18.333 11.839 1.00 94.69 414 ASP A N 1
ATOM 3319 C CA . ASP A 1 414 ? 4.068 19.278 12.054 1.00 94.69 414 ASP A CA 1
ATOM 3320 C C . ASP A 1 414 ? 2.819 18.832 11.281 1.00 94.69 414 ASP A C 1
ATOM 3322 O O . ASP A 1 414 ? 2.797 18.793 10.052 1.00 94.69 414 ASP A O 1
ATOM 3326 N N . ALA A 1 415 ? 1.756 18.499 12.013 1.00 93.19 415 ALA A N 1
ATOM 3327 C CA . ALA A 1 415 ? 0.463 18.151 11.436 1.00 93.19 415 ALA A CA 1
ATOM 3328 C C . ALA A 1 415 ? -0.112 19.262 10.545 1.00 93.19 415 ALA A C 1
ATOM 3330 O O . ALA A 1 415 ? -0.891 18.974 9.634 1.00 93.19 415 ALA A O 1
ATOM 3331 N N . ASP A 1 416 ? 0.254 20.518 10.798 1.00 93.56 416 ASP A N 1
ATOM 3332 C CA . ASP A 1 416 ? -0.261 21.668 10.071 1.00 93.56 416 ASP A CA 1
ATOM 3333 C C . ASP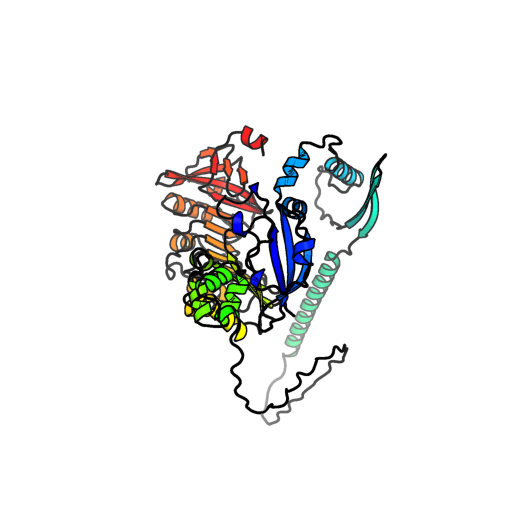 A 1 416 ? 0.513 21.968 8.786 1.00 93.56 416 ASP A C 1
ATOM 3335 O O . ASP A 1 416 ? -0.075 22.533 7.860 1.00 93.56 416 ASP A O 1
ATOM 3339 N N . SER A 1 417 ? 1.774 21.540 8.690 1.00 88.88 417 SER A N 1
ATOM 3340 C CA . SER A 1 417 ? 2.603 21.741 7.499 1.00 88.88 417 SER A CA 1
ATOM 3341 C C . SER A 1 417 ? 2.257 20.782 6.358 1.00 88.88 417 SER A C 1
ATOM 3343 O O . SER A 1 417 ? 2.523 21.092 5.196 1.00 88.88 417 SER A O 1
ATOM 3345 N N . MET A 1 418 ? 1.632 19.640 6.666 1.00 86.31 418 MET A N 1
ATOM 3346 C CA . MET A 1 418 ? 1.291 18.618 5.676 1.00 86.31 418 MET A CA 1
ATOM 3347 C C . MET A 1 418 ? -0.211 18.587 5.373 1.00 86.31 418 MET A C 1
ATOM 3349 O O . MET A 1 418 ? -1.069 18.644 6.257 1.00 86.31 418 MET A O 1
ATOM 3353 N N . GLY A 1 419 ? -0.531 18.539 4.077 1.00 82.62 419 GLY A N 1
ATOM 3354 C CA . GLY A 1 419 ? -1.903 18.468 3.581 1.00 82.62 419 GLY A CA 1
ATOM 3355 C C . GLY A 1 419 ? -2.548 17.092 3.795 1.00 82.62 419 GLY A C 1
ATOM 3356 O O . GLY A 1 419 ? -1.886 16.143 4.215 1.00 82.62 419 GLY A O 1
ATOM 3357 N N . PRO A 1 420 ? -3.851 16.948 3.492 1.00 90.62 420 PRO A N 1
ATOM 3358 C CA . PRO A 1 420 ? -4.488 15.638 3.469 1.00 90.62 420 PRO A CA 1
ATOM 3359 C C . PRO A 1 420 ? -3.837 14.768 2.390 1.00 90.62 420 PRO A C 1
ATOM 3361 O O . PRO A 1 420 ? -3.751 15.175 1.229 1.00 90.62 420 PRO A O 1
ATOM 3364 N N . TYR A 1 421 ? -3.416 13.562 2.756 1.00 90.25 421 TYR A N 1
ATOM 3365 C CA . TYR A 1 421 ? -2.845 12.630 1.796 1.00 90.25 421 TYR A CA 1
ATOM 3366 C C . TYR A 1 421 ? -3.952 11.991 0.939 1.00 90.25 421 TYR A C 1
ATOM 3368 O O . TYR A 1 421 ? -5.022 11.656 1.460 1.00 90.25 421 TYR A O 1
ATOM 3376 N N . PRO A 1 422 ? -3.716 11.796 -0.372 1.00 90.19 422 PRO A N 1
ATOM 3377 C CA . PRO A 1 422 ? -4.638 11.102 -1.269 1.00 90.19 422 PRO A CA 1
ATOM 3378 C C . PRO A 1 422 ? -4.550 9.567 -1.154 1.00 90.19 422 PRO A C 1
ATOM 3380 O O . PRO A 1 422 ? -5.130 8.868 -1.979 1.00 90.19 422 PRO A O 1
ATOM 3383 N N . MET A 1 423 ? -3.813 9.044 -0.169 1.00 92.06 423 MET A N 1
ATOM 3384 C CA . MET A 1 423 ? -3.552 7.614 0.009 1.00 92.06 423 MET A CA 1
ATOM 3385 C C . MET A 1 423 ? -4.844 6.816 0.213 1.00 92.06 423 MET A C 1
ATOM 3387 O O . MET A 1 423 ? -5.696 7.194 1.015 1.00 92.06 423 MET A O 1
ATOM 3391 N N . GLU A 1 424 ? -4.939 5.657 -0.431 1.00 95.38 424 GLU A N 1
ATOM 3392 C CA . GLU A 1 424 ? -5.969 4.647 -0.178 1.00 95.38 424 GLU A CA 1
ATOM 3393 C C . GLU A 1 424 ? -5.617 3.817 1.064 1.00 95.38 424 GLU A C 1
ATOM 3395 O O . GLU A 1 424 ? -6.473 3.574 1.922 1.00 95.38 424 GLU A O 1
ATOM 3400 N N . SER A 1 425 ? -4.343 3.425 1.195 1.00 96.69 425 SER A N 1
ATOM 3401 C CA . SER A 1 425 ? -3.851 2.601 2.300 1.00 96.69 425 SER A CA 1
ATOM 3402 C C . SER A 1 425 ? -2.600 3.182 2.950 1.00 96.69 425 SER A C 1
ATOM 3404 O O . SER A 1 425 ? -1.595 3.458 2.297 1.00 96.69 425 SER A O 1
ATOM 3406 N N . PHE A 1 426 ? -2.628 3.262 4.275 1.00 97.44 426 PHE A N 1
ATOM 3407 C CA . PHE A 1 426 ? -1.526 3.728 5.098 1.00 97.44 426 PHE A CA 1
ATOM 3408 C C . PHE A 1 426 ? -1.166 2.685 6.152 1.00 97.44 426 PHE A C 1
ATOM 3410 O O . PHE A 1 426 ? -2.019 2.226 6.913 1.00 97.44 426 PHE A O 1
ATOM 3417 N N . ARG A 1 427 ? 0.111 2.321 6.230 1.00 97.38 427 ARG A N 1
ATOM 3418 C CA . ARG A 1 427 ? 0.657 1.463 7.274 1.00 97.38 427 ARG A CA 1
ATOM 3419 C C . ARG A 1 427 ? 1.904 2.094 7.860 1.00 97.38 427 ARG A C 1
ATOM 3421 O O . ARG A 1 427 ? 2.832 2.430 7.136 1.00 97.38 427 ARG A O 1
ATOM 3428 N N . ILE A 1 428 ? 1.966 2.167 9.177 1.00 96.69 428 ILE A N 1
ATOM 3429 C CA . ILE A 1 428 ? 3.149 2.658 9.869 1.00 96.69 428 ILE A CA 1
ATOM 3430 C C . ILE A 1 428 ? 3.427 1.830 11.114 1.00 96.69 428 ILE A C 1
ATOM 3432 O O . ILE A 1 428 ? 2.494 1.365 11.766 1.00 96.69 428 ILE A O 1
ATOM 3436 N N . SER A 1 429 ? 4.703 1.618 11.423 1.00 95.31 429 SER A N 1
ATOM 3437 C CA . SER A 1 429 ? 5.139 0.909 12.623 1.00 95.31 429 SER A CA 1
ATOM 3438 C C . SER A 1 429 ? 6.078 1.766 13.466 1.00 95.31 429 SER A C 1
ATOM 3440 O O . SER A 1 429 ? 6.874 2.515 12.911 1.00 95.31 429 SER A O 1
ATOM 3442 N N . HIS A 1 430 ? 6.012 1.626 14.792 1.00 93.06 430 HIS A N 1
ATOM 3443 C CA . HIS A 1 430 ? 6.933 2.234 15.766 1.00 93.06 430 HIS A CA 1
ATOM 3444 C C . HIS A 1 430 ? 7.015 3.776 15.756 1.00 93.06 430 HIS A C 1
ATOM 3446 O O . HIS A 1 430 ? 7.931 4.357 16.336 1.00 93.06 430 HIS A O 1
ATOM 3452 N N . ALA A 1 431 ? 6.033 4.455 15.165 1.00 93.75 431 ALA A N 1
ATOM 3453 C CA . ALA A 1 431 ? 5.980 5.912 15.086 1.00 93.75 431 ALA A CA 1
ATOM 3454 C C . ALA A 1 431 ? 5.222 6.526 16.273 1.00 93.75 431 ALA A C 1
ATOM 3456 O O . ALA A 1 431 ? 4.033 6.822 16.171 1.00 93.75 431 ALA A O 1
ATOM 3457 N N . ARG A 1 432 ? 5.910 6.726 17.404 1.00 92.12 432 ARG A N 1
ATOM 3458 C CA . ARG A 1 432 ? 5.314 7.317 18.625 1.00 92.12 432 ARG A CA 1
ATOM 3459 C C . ARG A 1 432 ? 4.923 8.789 18.488 1.00 92.12 432 ARG A C 1
ATOM 3461 O O . ARG A 1 432 ? 4.110 9.283 19.255 1.00 92.12 432 ARG A O 1
ATOM 3468 N N . TRP A 1 433 ? 5.505 9.487 17.521 1.00 95.00 433 TRP A N 1
ATOM 3469 C CA . TRP A 1 433 ? 5.193 10.883 17.217 1.00 95.00 433 TRP A CA 1
ATOM 3470 C C . TRP A 1 433 ? 3.820 11.050 16.545 1.00 95.00 433 TRP A C 1
ATOM 3472 O O . TRP A 1 433 ? 3.242 12.139 16.563 1.00 95.00 433 TRP A O 1
ATOM 3482 N N . LEU A 1 434 ? 3.278 9.979 15.953 1.00 95.88 434 LEU A N 1
ATOM 3483 C CA . LEU A 1 434 ? 2.015 10.013 15.231 1.00 95.88 434 LEU A CA 1
ATOM 3484 C C . LEU A 1 434 ? 0.840 10.039 16.211 1.00 95.88 434 LEU A C 1
ATOM 3486 O O . LEU A 1 434 ? 0.373 9.002 16.662 1.00 95.88 434 LEU A O 1
ATOM 3490 N N . SER A 1 435 ? 0.315 11.222 16.505 1.00 95.88 435 SER A N 1
ATOM 3491 C CA . SER A 1 435 ? -0.892 11.390 17.329 1.00 95.88 435 SER A CA 1
ATOM 3492 C C . SER A 1 435 ? -2.208 11.229 16.544 1.00 95.88 435 SER A C 1
ATOM 3494 O O . SER A 1 435 ? -2.246 11.278 15.312 1.00 95.88 435 SER A O 1
ATOM 3496 N N . VAL A 1 436 ? -3.333 11.141 17.264 1.00 95.81 436 VAL A N 1
ATOM 3497 C CA . VAL A 1 436 ? -4.692 11.177 16.681 1.00 95.81 436 VAL A CA 1
ATOM 3498 C C . VAL A 1 436 ? -4.927 12.441 15.839 1.00 95.81 436 VAL A C 1
ATOM 3500 O O . VAL A 1 436 ? -5.656 12.392 14.847 1.00 95.81 436 VAL A O 1
ATOM 3503 N N . TYR A 1 437 ? -4.292 13.567 16.194 1.00 96.00 437 TYR A N 1
ATOM 3504 C CA . TYR A 1 437 ? -4.391 14.810 15.425 1.00 96.00 437 TYR A CA 1
ATOM 3505 C C . TYR A 1 437 ? -3.798 14.655 14.019 1.00 96.00 437 TYR A C 1
ATOM 3507 O O . TYR A 1 437 ? -4.445 15.041 13.047 1.00 96.00 437 TYR A O 1
ATOM 3515 N N . HIS A 1 438 ? -2.644 13.992 13.894 1.00 95.81 438 HIS A N 1
ATOM 3516 C CA . HIS A 1 438 ? -2.039 13.675 12.598 1.00 95.81 438 HIS A CA 1
ATOM 3517 C C . HIS A 1 438 ? -2.955 12.780 11.759 1.00 95.81 438 HIS A C 1
ATOM 3519 O O . HIS A 1 438 ? -3.239 13.092 10.607 1.00 95.81 438 HIS A O 1
ATOM 3525 N N . VAL A 1 439 ? -3.500 11.706 12.347 1.00 95.62 439 VAL A N 1
ATOM 3526 C CA . VAL A 1 439 ? -4.428 10.800 11.642 1.00 95.62 439 VAL A CA 1
ATOM 3527 C C . VAL A 1 439 ? -5.666 11.553 11.152 1.00 95.62 439 VAL A C 1
ATOM 3529 O O . VAL A 1 439 ? -6.073 11.400 10.001 1.00 95.62 439 VAL A O 1
ATOM 3532 N N . LYS A 1 440 ? -6.243 12.418 11.992 1.00 94.62 440 LYS A N 1
ATOM 3533 C CA . LYS A 1 440 ? -7.388 13.256 11.621 1.00 94.62 440 LYS A CA 1
ATOM 3534 C C . LYS A 1 440 ? -7.055 14.230 10.491 1.00 94.62 440 LYS A C 1
ATOM 3536 O O . LYS A 1 440 ? -7.900 14.458 9.631 1.00 94.62 440 LYS A O 1
ATOM 3541 N N . LYS A 1 441 ? -5.879 14.852 10.517 1.00 94.50 441 LYS A N 1
ATOM 3542 C CA . LYS A 1 441 ? -5.531 15.907 9.562 1.00 94.50 441 LYS A CA 1
ATOM 3543 C C . LYS A 1 441 ? -5.072 15.341 8.221 1.00 94.50 441 LYS A C 1
ATOM 3545 O O . LYS A 1 441 ? -5.528 15.802 7.178 1.00 94.50 441 LYS A O 1
ATOM 3550 N N . TRP A 1 442 ? -4.238 14.310 8.252 1.00 94.75 442 TRP A N 1
ATOM 3551 C CA . TRP A 1 442 ? -3.596 13.765 7.061 1.00 94.75 442 TRP A CA 1
ATOM 3552 C C . TRP A 1 442 ? -4.350 12.589 6.449 1.00 94.75 442 TRP A C 1
ATOM 3554 O O . TRP A 1 442 ? -4.425 12.481 5.230 1.00 94.75 442 TRP A O 1
ATOM 3564 N N . LEU A 1 443 ? -4.927 11.714 7.279 1.00 94.62 443 LEU A N 1
ATOM 3565 C CA . LEU A 1 443 ? -5.396 10.387 6.856 1.00 94.62 443 LEU A CA 1
ATOM 3566 C C . LEU A 1 443 ? -6.920 10.236 6.874 1.00 94.62 443 LEU A C 1
ATOM 3568 O O . LEU A 1 443 ? -7.436 9.138 6.688 1.00 94.62 443 LEU A O 1
ATOM 3572 N N . ASN A 1 444 ? -7.681 11.319 7.063 1.00 91.06 444 ASN A N 1
ATOM 3573 C CA . ASN A 1 444 ? -9.146 11.222 7.115 1.00 91.06 444 ASN A CA 1
ATOM 3574 C C . ASN A 1 444 ? -9.790 10.806 5.779 1.00 91.06 444 ASN A C 1
ATOM 3576 O O . ASN A 1 444 ? -10.962 10.422 5.750 1.00 91.06 444 ASN A O 1
ATOM 3580 N N . ASN A 1 445 ? -9.034 10.904 4.682 1.00 91.12 445 ASN A N 1
ATOM 3581 C CA . ASN A 1 445 ? -9.437 10.425 3.365 1.00 91.12 445 ASN A CA 1
ATOM 3582 C C . ASN A 1 445 ? -8.984 8.990 3.064 1.00 91.12 445 ASN A C 1
ATOM 3584 O O . ASN A 1 445 ? -9.461 8.439 2.077 1.00 91.12 445 ASN A O 1
ATOM 3588 N N . CYS A 1 446 ? -8.116 8.393 3.886 1.00 95.75 446 CYS A N 1
ATOM 3589 C CA . CYS A 1 446 ? -7.647 7.028 3.674 1.00 95.75 446 CYS A CA 1
ATOM 3590 C C . CYS A 1 446 ? -8.763 6.021 3.934 1.00 95.75 446 CYS A C 1
ATOM 3592 O O . CYS A 1 446 ? -9.540 6.175 4.875 1.00 95.75 446 CYS A O 1
ATOM 3594 N N . GLU A 1 447 ? -8.816 4.958 3.135 1.00 96.31 447 GLU A N 1
ATOM 3595 C CA . GLU A 1 447 ? -9.774 3.870 3.338 1.00 96.31 447 GLU A CA 1
ATOM 3596 C C . GLU A 1 447 ? -9.258 2.867 4.371 1.00 96.31 447 GLU A C 1
ATOM 3598 O O . GLU A 1 447 ? -10.029 2.370 5.197 1.00 96.31 447 GLU A O 1
ATOM 3603 N N . CYS A 1 448 ? -7.951 2.592 4.343 1.00 97.50 448 CYS A N 1
ATOM 3604 C CA . CYS A 1 448 ? -7.289 1.627 5.208 1.00 97.50 448 CYS A CA 1
ATOM 3605 C C . CYS A 1 448 ? -6.135 2.269 5.979 1.00 97.50 448 CYS A C 1
ATOM 3607 O O . CYS A 1 448 ? -5.202 2.809 5.392 1.00 97.50 448 CYS A O 1
ATOM 3609 N N . ILE A 1 449 ? -6.163 2.144 7.304 1.00 97.88 449 ILE A N 1
ATOM 3610 C CA . ILE A 1 449 ? -5.081 2.569 8.191 1.00 97.88 449 ILE A CA 1
ATOM 3611 C C . ILE A 1 449 ? -4.634 1.384 9.041 1.00 97.88 449 ILE A C 1
ATOM 3613 O O . ILE A 1 449 ? -5.448 0.684 9.643 1.00 97.88 449 ILE A O 1
ATOM 3617 N N . ARG A 1 450 ? -3.325 1.171 9.132 1.00 97.44 450 ARG A N 1
ATOM 3618 C CA . ARG A 1 450 ? -2.723 0.192 10.030 1.00 97.44 450 ARG A CA 1
ATOM 3619 C C . ARG A 1 450 ? -1.582 0.814 10.819 1.00 97.44 450 ARG A C 1
ATOM 3621 O O . ARG A 1 450 ? -0.567 1.203 10.254 1.00 97.44 450 ARG A O 1
ATOM 3628 N N . LEU A 1 451 ? -1.739 0.848 12.130 1.00 96.94 451 LEU A N 1
ATOM 3629 C CA . LEU A 1 451 ? -0.747 1.346 13.065 1.00 96.94 451 LEU A CA 1
ATOM 3630 C C . LEU A 1 451 ? -0.184 0.157 13.845 1.00 96.94 451 LEU A C 1
ATOM 3632 O O . LEU A 1 451 ? -0.912 -0.537 14.551 1.00 96.94 451 LEU A O 1
ATOM 3636 N N . ASP A 1 452 ? 1.106 -0.112 13.716 1.00 95.50 452 ASP A N 1
ATOM 3637 C CA . ASP A 1 452 ? 1.774 -1.168 14.466 1.00 95.50 452 ASP A CA 1
ATOM 3638 C C . ASP A 1 452 ? 2.663 -0.519 15.552 1.00 95.50 452 ASP A C 1
ATOM 3640 O O . ASP A 1 452 ? 3.680 0.097 15.257 1.00 95.50 452 ASP A O 1
ATOM 3644 N N . TYR A 1 453 ? 2.305 -0.643 16.832 1.00 93.56 453 TYR A N 1
ATOM 3645 C CA . TYR A 1 453 ? 3.090 -0.108 17.961 1.00 93.56 453 TYR A CA 1
ATOM 3646 C C . TYR A 1 453 ? 3.254 1.428 17.982 1.00 93.56 453 TYR A C 1
ATOM 3648 O O . TYR A 1 453 ? 4.281 1.938 18.436 1.00 93.56 453 TYR A O 1
ATOM 3656 N N . CYS A 1 454 ? 2.259 2.168 17.483 1.00 93.69 454 CYS A N 1
ATOM 3657 C CA . CYS A 1 454 ? 2.258 3.639 17.490 1.00 93.69 454 CYS A CA 1
ATOM 3658 C C . CYS A 1 454 ? 1.587 4.229 18.732 1.00 93.69 454 CYS A C 1
ATOM 3660 O O . CYS A 1 454 ? 2.097 5.196 19.287 1.00 93.69 454 CYS A O 1
ATOM 3662 N N . TRP A 1 455 ? 0.469 3.638 19.161 1.00 93.12 455 TRP A N 1
ATOM 3663 C CA . TRP A 1 455 ? -0.327 4.087 20.306 1.00 93.12 455 TRP A CA 1
ATOM 3664 C C . TRP A 1 455 ? -0.316 3.029 21.396 1.00 93.12 455 TRP A C 1
ATOM 3666 O O . TRP A 1 455 ? -0.338 1.827 21.110 1.00 93.12 455 TRP A O 1
ATOM 3676 N N . ASP A 1 456 ? -0.294 3.478 22.644 1.00 88.25 456 ASP A N 1
ATOM 3677 C CA . ASP A 1 456 ? -0.260 2.609 23.818 1.00 88.25 456 ASP A CA 1
ATOM 3678 C C . ASP A 1 456 ? -1.402 2.873 24.808 1.00 88.25 456 ASP A C 1
ATOM 3680 O O . ASP A 1 456 ? -1.488 2.182 25.823 1.00 88.25 456 ASP A O 1
ATOM 3684 N N . SER A 1 457 ? -2.315 3.801 24.496 1.00 92.06 457 SER A N 1
ATOM 3685 C CA . SER A 1 457 ? -3.410 4.176 25.390 1.00 92.06 457 SER A CA 1
ATOM 3686 C C . SER A 1 457 ? -4.802 3.949 24.788 1.00 92.06 457 SER A C 1
ATOM 3688 O O . SER A 1 457 ? -5.073 4.242 23.621 1.00 92.06 457 SER A O 1
ATOM 3690 N N . ALA A 1 458 ? -5.741 3.473 25.614 1.00 93.75 458 ALA A N 1
ATOM 3691 C CA . ALA A 1 458 ? -7.155 3.374 25.235 1.00 93.75 458 ALA A CA 1
ATOM 3692 C C . ALA A 1 458 ? -7.774 4.756 24.945 1.00 93.75 458 ALA A C 1
ATOM 3694 O O . ALA A 1 458 ? -8.694 4.868 24.136 1.00 93.75 458 ALA A O 1
ATOM 3695 N N . VAL A 1 459 ? -7.231 5.813 25.561 1.00 94.75 459 VAL A N 1
ATOM 3696 C CA . VAL A 1 459 ? -7.664 7.208 25.385 1.00 94.75 459 VAL A CA 1
ATOM 3697 C C . VAL A 1 459 ? -7.442 7.687 23.949 1.00 94.75 459 VAL A C 1
ATOM 3699 O O . VAL A 1 459 ? -8.334 8.309 23.370 1.00 94.75 459 VAL A O 1
ATOM 3702 N N . GLU A 1 460 ? -6.296 7.374 23.341 1.00 94.62 460 GLU A N 1
ATOM 3703 C CA . GLU A 1 460 ? -6.023 7.726 21.942 1.00 94.62 460 GLU A CA 1
ATOM 3704 C C . GLU A 1 460 ? -6.978 7.013 20.987 1.00 94.62 460 GLU A C 1
ATOM 3706 O O . GLU A 1 460 ? -7.557 7.645 20.103 1.00 94.62 460 GLU A O 1
ATOM 3711 N N . VAL A 1 461 ? -7.220 5.719 21.206 1.00 95.94 461 VAL A N 1
ATOM 3712 C CA . VAL A 1 461 ? -8.154 4.948 20.375 1.00 95.94 461 VAL A CA 1
ATOM 3713 C C . VAL A 1 461 ? -9.586 5.458 20.539 1.00 95.94 461 VAL A C 1
ATOM 3715 O O . VAL A 1 461 ? -10.281 5.649 19.544 1.00 95.94 461 VAL A O 1
ATOM 3718 N N . ASN A 1 462 ? -10.018 5.772 21.763 1.00 97.25 462 ASN A N 1
ATOM 3719 C CA . ASN A 1 462 ? -11.316 6.398 22.026 1.00 97.25 462 ASN A CA 1
ATOM 3720 C C . ASN A 1 462 ? -11.457 7.744 21.293 1.00 97.25 462 ASN A C 1
ATOM 3722 O O . ASN A 1 462 ? -12.477 8.004 20.652 1.00 97.25 462 ASN A O 1
ATOM 3726 N N . SER A 1 463 ? -10.419 8.585 21.345 1.00 96.81 463 SER A N 1
ATOM 3727 C CA . SER A 1 463 ? -10.375 9.873 20.643 1.00 96.81 463 SER A CA 1
ATOM 3728 C C . SER A 1 463 ? -10.458 9.696 19.122 1.00 96.81 463 SER A C 1
ATOM 3730 O O . SER A 1 463 ? -11.241 10.379 18.453 1.00 96.81 463 SER A O 1
ATOM 3732 N N . PHE A 1 464 ? -9.729 8.717 18.576 1.00 97.25 464 PHE A N 1
ATOM 3733 C CA . PHE A 1 464 ? -9.825 8.330 17.170 1.00 97.25 464 PHE A CA 1
ATOM 3734 C C . PHE A 1 464 ? -11.249 7.899 16.793 1.00 97.25 464 PHE A C 1
ATOM 3736 O O . PHE A 1 464 ? -11.793 8.410 15.814 1.00 97.25 464 PHE A O 1
ATOM 3743 N N . LEU A 1 465 ? -11.887 7.025 17.578 1.00 98.06 465 LEU A N 1
ATOM 3744 C CA . LEU A 1 465 ? -13.249 6.555 17.311 1.00 98.06 465 LEU A CA 1
ATOM 3745 C C . LEU A 1 465 ? -14.280 7.686 17.361 1.00 98.06 465 LEU A C 1
ATOM 3747 O O . LEU A 1 465 ? -15.143 7.764 16.490 1.00 98.06 465 LEU A O 1
ATOM 3751 N N . LYS A 1 466 ? -14.175 8.606 18.327 1.00 97.56 466 LYS A N 1
ATOM 3752 C CA . LYS A 1 466 ? -15.037 9.800 18.388 1.00 97.56 466 LYS A CA 1
ATOM 3753 C C . LYS A 1 466 ? -14.902 10.655 17.127 1.00 97.56 466 LYS A C 1
ATOM 3755 O O . LYS A 1 466 ? -15.906 11.124 16.591 1.00 97.56 466 LYS A O 1
ATOM 3760 N N . ASN A 1 467 ? -13.681 10.819 16.618 1.00 96.31 467 ASN A N 1
ATOM 3761 C CA . ASN A 1 467 ? -13.449 11.512 15.354 1.00 96.31 467 ASN A CA 1
ATOM 3762 C C . ASN A 1 467 ? -14.004 10.731 14.147 1.00 96.31 467 ASN A C 1
ATOM 3764 O O . ASN A 1 467 ? -14.604 11.328 13.254 1.00 96.31 467 ASN A O 1
ATOM 3768 N N . TRP A 1 468 ? -13.860 9.403 14.139 1.00 97.50 468 TRP A N 1
ATOM 3769 C CA . TRP A 1 468 ? -14.415 8.539 13.096 1.00 97.50 468 TRP A CA 1
ATOM 3770 C C . TRP A 1 468 ? -15.946 8.630 13.024 1.00 97.50 468 TRP A C 1
ATOM 3772 O O . TRP A 1 468 ? -16.491 8.788 11.933 1.00 97.50 468 TRP A O 1
ATOM 3782 N N . ILE A 1 469 ? -16.628 8.614 14.177 1.00 97.94 469 ILE A N 1
ATOM 3783 C CA . ILE A 1 469 ? -18.091 8.743 14.294 1.00 97.94 469 ILE A CA 1
ATOM 3784 C C . ILE A 1 469 ? -18.584 10.070 13.712 1.00 97.94 469 ILE A C 1
ATOM 3786 O O . ILE A 1 469 ? -19.637 10.105 13.071 1.00 97.94 469 ILE A O 1
ATOM 3790 N N . ALA A 1 470 ? -17.832 11.156 13.925 1.00 96.06 470 ALA A N 1
ATOM 3791 C CA . ALA A 1 470 ? -18.219 12.479 13.457 1.00 96.06 470 ALA A CA 1
ATOM 3792 C C . ALA A 1 470 ? -18.351 12.511 11.930 1.00 96.06 470 ALA A C 1
ATOM 3794 O O . ALA A 1 470 ? -19.425 12.864 11.443 1.00 96.06 470 ALA A O 1
ATOM 3795 N N . LYS A 1 471 ? -17.287 12.137 11.199 1.00 91.94 471 LYS A N 1
ATOM 3796 C CA . LYS A 1 471 ? -17.267 11.955 9.735 1.00 91.94 471 LYS A CA 1
ATOM 3797 C C . LYS A 1 471 ? -15.878 11.500 9.268 1.00 91.94 471 LYS A C 1
ATOM 3799 O O . LYS A 1 471 ? -14.965 12.323 9.172 1.00 91.94 471 LYS A O 1
ATOM 3804 N N . SER A 1 472 ? -15.729 10.233 8.891 1.00 94.12 472 SER A N 1
ATOM 3805 C CA . SER A 1 472 ? -14.483 9.716 8.309 1.00 94.12 472 SER A CA 1
ATOM 3806 C C . SER A 1 472 ? -14.741 8.786 7.126 1.00 94.12 472 SER A C 1
ATOM 3808 O O . SER A 1 472 ? -15.756 8.092 7.101 1.00 94.12 472 SER A O 1
ATOM 3810 N N . LYS A 1 473 ? -13.826 8.767 6.147 1.00 94.75 473 LYS A N 1
ATOM 3811 C CA . LYS A 1 473 ? -13.858 7.811 5.024 1.00 94.75 473 LYS A CA 1
ATOM 3812 C C . LYS A 1 473 ? -13.162 6.487 5.340 1.00 94.75 473 LYS A C 1
ATOM 3814 O O . LYS A 1 473 ? -13.221 5.571 4.526 1.00 94.75 473 LYS A O 1
ATOM 3819 N N . ILE A 1 474 ? -12.529 6.382 6.509 1.00 97.12 474 ILE A N 1
ATOM 3820 C CA . ILE A 1 474 ? -11.815 5.179 6.927 1.00 97.12 474 ILE A CA 1
ATOM 3821 C C . ILE A 1 474 ? -12.808 4.026 7.028 1.00 97.12 474 ILE A C 1
ATOM 3823 O O . ILE A 1 474 ? -13.716 4.031 7.859 1.00 97.12 474 ILE A O 1
ATOM 3827 N N . GLN A 1 475 ? -12.612 3.024 6.183 1.00 97.75 475 GLN A N 1
ATOM 3828 C CA . GLN A 1 475 ? -13.390 1.791 6.173 1.00 97.75 475 GLN A CA 1
ATOM 3829 C C . GLN A 1 475 ? -12.754 0.723 7.057 1.00 97.75 475 GLN A C 1
ATOM 3831 O O . GLN A 1 475 ? -13.453 -0.193 7.495 1.00 97.75 475 GLN A O 1
ATOM 3836 N N . LYS A 1 476 ? -11.440 0.830 7.275 1.00 97.44 476 LYS A N 1
ATOM 3837 C CA . LYS A 1 476 ? -10.610 -0.164 7.940 1.00 97.44 476 LYS A CA 1
ATOM 3838 C C . LYS A 1 476 ? -9.527 0.505 8.777 1.00 97.44 476 LYS A C 1
ATOM 3840 O O . LYS A 1 476 ? -8.721 1.274 8.260 1.00 97.44 476 LYS A O 1
ATOM 3845 N N . PHE A 1 477 ? -9.466 0.158 10.055 1.00 97.81 477 PHE A N 1
ATOM 3846 C CA . PHE A 1 477 ? -8.425 0.611 10.967 1.00 97.81 477 PHE A CA 1
ATOM 3847 C C . PHE A 1 477 ? -7.918 -0.552 11.817 1.00 97.81 477 PHE A C 1
ATOM 3849 O O . PHE A 1 477 ? -8.704 -1.273 12.423 1.00 97.81 477 PHE A O 1
ATOM 3856 N N . TRP A 1 478 ? -6.604 -0.749 11.839 1.00 97.12 478 TRP A N 1
ATOM 3857 C CA . TRP A 1 478 ? -5.943 -1.815 12.586 1.00 97.12 478 TRP A CA 1
ATOM 3858 C C . TRP A 1 478 ? -4.897 -1.199 13.492 1.00 97.12 478 TRP A C 1
ATOM 3860 O O . TRP A 1 478 ? -4.065 -0.423 13.029 1.00 97.12 478 TRP A O 1
ATOM 3870 N N . LEU A 1 479 ? -4.906 -1.582 14.762 1.00 96.38 479 LEU A N 1
ATOM 3871 C CA . LEU A 1 479 ? -3.920 -1.130 15.727 1.00 96.38 479 LEU A CA 1
ATOM 3872 C C . LEU A 1 479 ? -3.338 -2.324 16.473 1.00 96.38 479 LEU A C 1
ATOM 3874 O O . LEU A 1 479 ? -4.050 -3.067 17.146 1.00 96.38 479 LEU A O 1
ATOM 3878 N N . ARG A 1 480 ? -2.028 -2.522 16.331 1.00 94.62 480 ARG A N 1
ATOM 3879 C CA . ARG A 1 480 ? -1.270 -3.512 17.100 1.00 94.62 480 ARG A CA 1
ATOM 3880 C C . ARG A 1 480 ? -0.625 -2.829 18.298 1.00 94.62 480 ARG A C 1
ATOM 3882 O O . ARG A 1 480 ? 0.102 -1.854 18.124 1.00 94.62 480 ARG A O 1
ATOM 3889 N N . PHE A 1 481 ? -0.843 -3.375 19.489 1.00 86.25 481 PHE A N 1
ATOM 3890 C CA . PHE A 1 481 ? -0.300 -2.836 20.737 1.00 86.25 481 PHE A CA 1
ATOM 3891 C C . PHE A 1 481 ? 0.930 -3.607 21.208 1.00 86.25 481 PHE A C 1
ATOM 3893 O O . PHE A 1 481 ? 1.146 -4.760 20.834 1.00 86.25 481 PHE A O 1
ATOM 3900 N N . CYS A 1 482 ? 1.706 -2.977 22.091 1.00 67.62 482 CYS A N 1
ATOM 3901 C CA . CYS A 1 482 ? 2.754 -3.652 22.861 1.00 67.62 482 CYS A CA 1
ATOM 3902 C C . CYS A 1 482 ? 2.231 -4.304 24.151 1.00 67.62 482 CYS A C 1
ATOM 3904 O O . CYS A 1 482 ? 2.935 -5.134 24.722 1.00 67.62 482 CYS A O 1
ATOM 3906 N N . ARG A 1 483 ? 1.056 -3.901 24.656 1.00 75.69 483 ARG A N 1
ATOM 3907 C CA . ARG A 1 483 ? 0.579 -4.288 25.991 1.00 75.69 483 ARG A CA 1
ATOM 3908 C C . ARG A 1 483 ? -0.706 -5.116 25.944 1.00 75.69 483 ARG A C 1
ATOM 3910 O O . ARG A 1 483 ? -1.539 -4.938 25.061 1.00 75.69 483 ARG A O 1
ATOM 3917 N N . LEU A 1 484 ? -0.817 -6.041 26.899 1.00 66.19 484 LEU A N 1
ATOM 3918 C CA . LEU A 1 484 ? -1.917 -7.003 27.042 1.00 66.19 484 LEU A CA 1
ATOM 3919 C C . LEU A 1 484 ? -3.113 -6.450 27.836 1.00 66.19 484 LEU A C 1
ATOM 3921 O O . LEU A 1 484 ? -4.156 -7.089 27.871 1.00 66.19 484 LEU A O 1
ATOM 3925 N N . ASP A 1 485 ? -2.974 -5.288 28.471 1.00 76.56 485 ASP A N 1
ATOM 3926 C CA . ASP A 1 485 ? -3.976 -4.658 29.343 1.00 76.56 485 ASP A CA 1
ATOM 3927 C C . ASP A 1 485 ? -5.004 -3.802 28.581 1.00 76.56 485 ASP A C 1
ATOM 3929 O O . ASP A 1 485 ? -5.729 -3.004 29.166 1.00 76.56 485 ASP A O 1
ATOM 3933 N N . PHE A 1 486 ? -5.096 -3.976 27.264 1.00 82.88 486 PHE A N 1
ATOM 3934 C CA . PHE A 1 486 ? -5.966 -3.179 26.414 1.00 82.88 486 PHE A CA 1
ATOM 3935 C C . PHE A 1 486 ? -7.403 -3.734 26.396 1.00 82.88 486 PHE A C 1
ATOM 3937 O O . PHE A 1 486 ? -7.716 -4.644 25.626 1.00 82.88 486 PHE A O 1
ATOM 3944 N N . ALA A 1 487 ? -8.284 -3.194 27.247 1.00 91.06 487 ALA A N 1
ATOM 3945 C CA . ALA A 1 487 ? -9.687 -3.602 27.325 1.00 91.06 487 ALA A CA 1
ATOM 3946 C C . ALA A 1 487 ? -10.588 -2.793 26.375 1.00 91.06 487 ALA A C 1
ATOM 3948 O O . ALA A 1 487 ? -10.573 -1.560 26.353 1.00 91.06 487 ALA A O 1
ATOM 3949 N N . LEU A 1 488 ? -11.447 -3.487 25.620 1.00 93.75 488 LEU A N 1
ATOM 3950 C CA . LEU A 1 488 ? -12.383 -2.855 24.682 1.00 93.75 488 LEU A CA 1
ATOM 3951 C C . LEU A 1 488 ? -13.387 -1.919 25.387 1.00 93.75 488 LEU A C 1
ATOM 3953 O O . LEU A 1 488 ? -13.812 -0.918 24.812 1.00 93.75 488 LEU A O 1
ATOM 3957 N N . THR A 1 489 ? -13.733 -2.212 26.643 1.00 95.00 489 THR A N 1
ATOM 3958 C CA . THR A 1 489 ? -14.606 -1.375 27.480 1.00 95.00 489 THR A CA 1
ATOM 3959 C C . THR A 1 489 ? -14.035 0.020 27.708 1.00 95.00 489 THR A C 1
ATOM 3961 O O . THR A 1 489 ? -14.778 0.998 27.644 1.00 95.00 489 THR A O 1
ATOM 3964 N N . ASP A 1 490 ? -12.722 0.122 27.911 1.00 94.94 490 ASP A N 1
ATOM 3965 C CA . ASP A 1 490 ? -12.051 1.397 28.177 1.00 94.94 490 ASP A CA 1
ATOM 3966 C C . ASP A 1 490 ? -11.985 2.240 26.900 1.00 94.94 490 ASP A C 1
ATOM 3968 O O . ASP A 1 490 ? -12.238 3.445 26.912 1.00 94.94 490 ASP A O 1
ATOM 3972 N N . VAL A 1 491 ? -11.744 1.586 25.761 1.00 95.56 491 VAL A N 1
ATOM 3973 C CA . VAL A 1 491 ? -11.749 2.220 24.435 1.00 95.56 491 VAL A CA 1
ATOM 3974 C C . VAL A 1 491 ? -13.116 2.768 24.062 1.00 95.56 491 VAL A C 1
ATOM 3976 O O . VAL A 1 491 ? -13.203 3.816 23.428 1.00 95.56 491 VAL A O 1
ATOM 3979 N N . LEU A 1 492 ? -14.192 2.076 24.428 1.00 97.31 492 LEU A N 1
ATOM 3980 C CA . LEU A 1 492 ? -15.558 2.474 24.089 1.00 97.31 492 LEU A CA 1
ATOM 3981 C C . LEU A 1 492 ? -16.209 3.363 25.152 1.00 97.31 492 LEU A C 1
ATOM 3983 O O . LEU A 1 492 ? -17.394 3.676 25.045 1.00 97.31 492 LEU A O 1
ATOM 3987 N N . HIS A 1 493 ? -15.457 3.818 26.157 1.00 97.19 493 HIS A N 1
ATOM 3988 C CA . HIS A 1 493 ? -16.000 4.675 27.201 1.00 97.19 493 HIS A CA 1
ATOM 3989 C C . HIS A 1 493 ? -16.642 5.951 26.619 1.00 97.19 493 HIS A C 1
ATOM 3991 O O . HIS A 1 493 ? -15.998 6.759 25.938 1.00 97.19 493 HIS A O 1
ATOM 3997 N N . GLY A 1 494 ? -17.941 6.128 26.878 1.00 97.75 494 GLY A N 1
ATOM 3998 C CA . GLY A 1 494 ? -18.733 7.247 26.360 1.00 97.75 494 GLY A CA 1
ATOM 3999 C C . GLY A 1 494 ? -19.062 7.175 24.862 1.00 97.75 494 GLY A C 1
ATOM 4000 O O . GLY A 1 494 ? -19.488 8.181 24.299 1.00 97.75 494 GLY A O 1
ATOM 4001 N N . ILE A 1 495 ? -18.864 6.026 24.207 1.00 98.19 495 ILE A N 1
ATOM 4002 C CA . ILE A 1 495 ? -19.253 5.786 22.813 1.00 98.19 495 ILE A CA 1
ATOM 4003 C C . ILE A 1 495 ? -20.477 4.857 22.789 1.00 98.19 495 ILE A C 1
ATOM 4005 O O . ILE A 1 495 ? -20.379 3.714 23.245 1.00 98.19 495 ILE A O 1
ATOM 4009 N N . PRO A 1 496 ? -21.626 5.299 22.240 1.00 97.75 496 PRO A N 1
ATOM 4010 C CA . PRO A 1 496 ? -22.769 4.421 22.026 1.00 97.75 496 PRO A CA 1
ATOM 4011 C C . PRO A 1 496 ? -22.378 3.243 21.129 1.00 97.75 496 PRO A C 1
ATOM 4013 O O . PRO A 1 496 ? -21.882 3.435 20.018 1.00 97.75 496 PRO A O 1
ATOM 4016 N N . SER A 1 497 ? -22.592 2.024 21.617 1.00 97.94 497 SER A N 1
ATOM 4017 C CA . SER A 1 497 ? -22.283 0.801 20.881 1.00 97.94 497 SER A CA 1
ATOM 4018 C C . SER A 1 497 ? -23.282 -0.306 21.202 1.00 97.94 497 SER A C 1
ATOM 4020 O O . SER A 1 497 ? -23.855 -0.345 22.291 1.00 97.94 497 SER A O 1
ATOM 4022 N N . VAL A 1 498 ? -23.487 -1.213 20.249 1.00 97.94 498 VAL A N 1
ATOM 4023 C CA . VAL A 1 498 ? -24.367 -2.379 20.392 1.00 97.94 498 VAL A CA 1
ATOM 4024 C C . VAL A 1 498 ? -23.514 -3.640 20.426 1.00 97.94 498 VAL A C 1
ATOM 4026 O O . VAL A 1 498 ? -22.683 -3.850 19.545 1.00 97.94 498 VAL A O 1
ATOM 4029 N N . SER A 1 499 ? -23.701 -4.473 21.450 1.00 96.88 499 SER A N 1
ATOM 4030 C CA . SER A 1 499 ? -23.040 -5.780 21.533 1.00 96.88 499 SER A CA 1
ATOM 4031 C C . SER A 1 499 ? -23.677 -6.762 20.566 1.00 96.88 499 SER A C 1
ATOM 4033 O O . SER A 1 499 ? -24.901 -6.797 20.453 1.00 96.88 499 SER A O 1
ATOM 4035 N N . GLN A 1 500 ? -22.860 -7.584 19.919 1.00 95.62 500 GLN A N 1
ATOM 4036 C CA . GLN A 1 500 ? -23.326 -8.697 19.100 1.00 95.62 500 GLN A CA 1
ATOM 4037 C C . GLN A 1 500 ? -22.497 -9.940 19.398 1.00 95.62 500 GLN A C 1
ATOM 4039 O O . GLN A 1 500 ? -21.279 -9.853 19.556 1.00 95.62 500 GLN A O 1
ATOM 4044 N N . ASN A 1 501 ? -23.170 -11.088 19.448 1.00 91.44 501 ASN A N 1
ATOM 4045 C CA . ASN A 1 501 ? -22.562 -12.344 19.885 1.00 91.44 501 ASN A CA 1
ATOM 4046 C C . ASN A 1 501 ? -21.804 -13.075 18.778 1.00 91.44 501 ASN A C 1
ATOM 4048 O O . ASN A 1 501 ? -20.935 -13.872 19.092 1.00 91.44 501 ASN A O 1
ATOM 4052 N N . TYR A 1 502 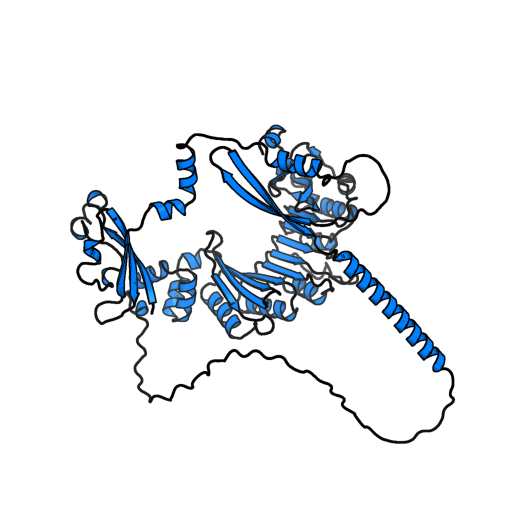? -22.140 -12.854 17.506 1.00 95.25 502 TYR A N 1
ATOM 4053 C CA . TYR A 1 502 ? -21.476 -13.519 16.387 1.00 95.25 502 TYR A CA 1
ATOM 4054 C C . TYR A 1 502 ? -21.413 -12.568 15.197 1.00 95.25 502 TYR A C 1
ATOM 4056 O O . TYR A 1 502 ? -22.418 -12.259 14.556 1.00 95.25 502 TYR A O 1
ATOM 4064 N N . ILE A 1 503 ? -20.212 -12.070 14.911 1.00 96.62 503 ILE A N 1
ATOM 4065 C CA . ILE A 1 503 ? -19.966 -11.222 13.747 1.00 96.62 503 ILE A CA 1
ATOM 4066 C C . ILE A 1 503 ? -18.846 -11.828 12.910 1.00 96.62 503 ILE A C 1
ATOM 4068 O O . ILE A 1 503 ? -17.727 -12.000 13.389 1.00 96.62 503 ILE A O 1
ATOM 4072 N N . HIS A 1 504 ? -19.110 -12.096 11.634 1.00 96.50 504 HIS A N 1
ATOM 4073 C CA . HIS A 1 504 ? -18.075 -12.461 10.676 1.00 96.50 504 HIS A CA 1
ATOM 4074 C C . HIS A 1 504 ? -17.282 -11.221 10.263 1.00 96.50 504 HIS A C 1
ATOM 4076 O O . HIS A 1 504 ? -17.765 -10.336 9.549 1.00 96.50 504 HIS A O 1
ATOM 4082 N N . HIS A 1 505 ? -16.029 -11.162 10.704 1.00 95.94 505 HIS A N 1
ATOM 4083 C CA . HIS A 1 505 ? -15.063 -10.177 10.248 1.00 95.94 505 HIS A CA 1
ATOM 4084 C C . HIS A 1 505 ? -14.508 -10.621 8.888 1.00 95.94 505 HIS A C 1
ATOM 4086 O O . HIS A 1 505 ? -13.483 -11.302 8.818 1.00 95.94 505 HIS A O 1
ATOM 4092 N N . LYS A 1 506 ? -15.149 -10.191 7.792 1.00 94.69 506 LYS A N 1
ATOM 4093 C CA . LYS A 1 506 ? -14.879 -10.676 6.421 1.00 94.69 506 LYS A CA 1
ATOM 4094 C C . LYS A 1 506 ? -13.405 -10.633 6.024 1.00 94.69 506 LYS A C 1
ATOM 4096 O O . LYS A 1 506 ? -12.895 -11.575 5.433 1.00 94.69 506 LYS A O 1
ATOM 4101 N N . GLU A 1 507 ? -12.701 -9.561 6.380 1.00 91.38 507 GLU A N 1
ATOM 4102 C CA . GLU A 1 507 ? -11.297 -9.388 5.979 1.00 91.38 507 GLU A CA 1
ATOM 4103 C C . GLU A 1 507 ? -10.300 -10.250 6.761 1.00 91.38 507 GLU A C 1
ATOM 4105 O O . GLU A 1 507 ? -9.309 -10.704 6.199 1.00 91.38 507 GLU A O 1
ATOM 4110 N N . ALA A 1 508 ? -10.535 -10.444 8.059 1.00 91.44 508 ALA A N 1
ATOM 4111 C CA . ALA A 1 508 ? -9.733 -11.341 8.882 1.00 91.44 508 ALA A CA 1
ATOM 4112 C C . ALA A 1 508 ? -10.165 -12.805 8.694 1.00 91.44 508 ALA A C 1
ATOM 4114 O O . ALA A 1 508 ? -9.444 -13.708 9.105 1.00 91.44 508 ALA A O 1
ATOM 4115 N N . ASN A 1 509 ? -11.323 -13.015 8.058 1.00 93.50 509 ASN A N 1
ATOM 4116 C CA . ASN A 1 509 ? -11.995 -14.290 7.883 1.00 93.50 509 ASN A CA 1
ATOM 4117 C C . ASN A 1 509 ? -12.125 -15.070 9.200 1.00 93.50 509 ASN A C 1
ATOM 4119 O O . ASN A 1 509 ? -11.741 -16.232 9.294 1.00 93.50 509 ASN A O 1
ATOM 4123 N N . VAL A 1 510 ? -12.633 -14.394 10.230 1.00 93.81 510 VAL A N 1
ATOM 4124 C CA . VAL A 1 510 ? -12.873 -14.970 11.559 1.00 93.81 510 VAL A CA 1
ATOM 4125 C C . VAL A 1 510 ? -14.242 -14.545 12.069 1.00 93.81 510 VAL A C 1
ATOM 4127 O O . VAL A 1 510 ? -14.719 -13.456 11.737 1.00 93.81 510 VAL A O 1
ATOM 4130 N N . VAL A 1 511 ? -14.870 -15.387 12.888 1.00 95.56 511 VAL A N 1
ATOM 4131 C CA . VAL A 1 511 ? -16.068 -15.005 13.640 1.00 95.56 511 VAL A CA 1
ATOM 4132 C C . VAL A 1 511 ? -15.651 -14.462 15.001 1.00 95.56 511 VAL A C 1
ATOM 4134 O O . VAL A 1 511 ? -14.878 -15.082 15.727 1.00 95.56 511 VAL A O 1
ATOM 4137 N N . ILE A 1 512 ? -16.153 -13.277 15.321 1.00 95.44 512 ILE A N 1
ATOM 4138 C CA . ILE A 1 512 ? -15.891 -12.552 16.557 1.00 95.44 512 ILE A CA 1
ATOM 4139 C C . ILE A 1 512 ? -17.090 -12.713 17.480 1.00 95.44 512 ILE A C 1
ATOM 4141 O O . ILE A 1 512 ? -18.218 -12.435 17.068 1.00 95.44 512 ILE A O 1
ATOM 4145 N N . THR A 1 513 ? -16.831 -13.121 18.725 1.00 93.44 513 THR A N 1
ATOM 4146 C CA . THR A 1 513 ? -17.878 -13.337 19.733 1.00 93.44 513 THR A CA 1
ATOM 4147 C C . THR A 1 513 ? -18.084 -12.181 20.708 1.00 93.44 513 THR A C 1
ATOM 4149 O O . THR A 1 513 ? -19.088 -12.134 21.409 1.00 93.44 513 THR A O 1
ATOM 4152 N N . ASP A 1 514 ? -17.141 -11.240 20.755 1.00 91.69 514 ASP A N 1
ATOM 4153 C CA . ASP A 1 514 ? -17.209 -10.033 21.587 1.00 91.69 514 ASP A CA 1
ATOM 4154 C C . ASP A 1 514 ? -16.928 -8.794 20.725 1.00 91.69 514 ASP A C 1
ATOM 4156 O O . ASP A 1 514 ? -15.911 -8.106 20.841 1.00 91.69 514 ASP A O 1
ATOM 4160 N N . GLY A 1 515 ? -17.809 -8.589 19.743 1.00 95.69 515 GLY A N 1
ATOM 4161 C CA . GLY A 1 515 ? -17.771 -7.458 18.825 1.00 95.69 515 GLY A CA 1
ATOM 4162 C C . GLY A 1 515 ? -18.774 -6.380 19.221 1.00 95.69 515 GLY A C 1
ATOM 4163 O O . GLY A 1 515 ? -19.867 -6.662 19.720 1.00 95.69 515 GLY A O 1
ATOM 4164 N N . ARG A 1 516 ? -18.418 -5.120 18.970 1.00 97.94 516 ARG A N 1
ATOM 4165 C CA . ARG A 1 516 ? -19.269 -3.958 19.242 1.00 97.94 516 ARG A CA 1
ATOM 4166 C C . ARG A 1 516 ? -19.525 -3.209 17.946 1.00 97.94 516 ARG A C 1
ATOM 4168 O O . ARG A 1 516 ? -18.581 -2.833 17.261 1.00 97.94 516 ARG A O 1
ATOM 4175 N N . ILE A 1 517 ? -20.788 -2.976 17.612 1.00 98.50 517 ILE A N 1
ATOM 4176 C CA . ILE A 1 517 ? -21.157 -2.150 16.462 1.00 98.50 517 ILE A CA 1
ATOM 4177 C C . ILE A 1 517 ? -21.264 -0.701 16.925 1.00 98.50 517 ILE A C 1
ATOM 4179 O O . ILE A 1 517 ? -22.012 -0.397 17.857 1.00 98.50 517 ILE A O 1
ATOM 4183 N N . ILE A 1 518 ? -20.526 0.184 16.262 1.00 98.44 518 ILE A N 1
ATOM 4184 C CA . ILE A 1 518 ? -20.663 1.638 16.385 1.00 98.44 518 ILE A CA 1
ATOM 4185 C C . ILE A 1 518 ? -21.189 2.217 15.073 1.00 98.44 518 ILE A C 1
ATOM 4187 O O . ILE A 1 518 ? -21.099 1.583 14.020 1.00 98.44 518 ILE A O 1
ATOM 4191 N N . LYS A 1 519 ? -21.724 3.437 15.128 1.00 98.44 519 LYS A N 1
ATOM 4192 C CA . LYS A 1 519 ? -22.374 4.082 13.986 1.00 98.44 519 LYS A CA 1
ATOM 4193 C C . LYS A 1 519 ? -21.907 5.523 13.829 1.00 98.44 519 LYS A C 1
ATOM 4195 O O . LYS A 1 519 ? -21.890 6.278 14.799 1.00 98.44 519 LYS A O 1
ATOM 4200 N N . GLN A 1 520 ? -21.531 5.898 12.611 1.00 98.00 520 GLN A N 1
ATOM 4201 C CA . GLN A 1 520 ? -21.281 7.286 12.233 1.00 98.00 520 GLN A CA 1
ATOM 4202 C C . GLN A 1 520 ? -22.581 8.098 12.223 1.00 98.00 520 GLN A C 1
ATOM 4204 O O . GLN A 1 520 ? -23.679 7.560 12.077 1.00 98.00 520 GLN A O 1
ATOM 4209 N N . THR A 1 521 ? -22.454 9.424 12.278 1.00 97.38 521 THR A N 1
ATOM 4210 C CA . THR A 1 521 ? -23.592 10.357 12.169 1.00 97.38 521 THR A CA 1
ATOM 4211 C C . THR A 1 521 ? -24.366 10.236 10.848 1.00 97.38 521 THR A C 1
ATOM 4213 O O . THR A 1 521 ? -25.557 10.530 10.808 1.00 97.38 521 THR A O 1
ATOM 4216 N N . ASN A 1 522 ? -23.718 9.770 9.777 1.00 96.62 522 ASN A N 1
ATOM 4217 C CA . ASN A 1 522 ? -24.326 9.517 8.463 1.00 96.62 522 ASN A CA 1
ATOM 4218 C C . ASN A 1 522 ? -24.973 8.121 8.338 1.00 96.62 522 ASN A C 1
ATOM 4220 O O . ASN A 1 522 ? -25.463 7.772 7.267 1.00 96.62 522 ASN A O 1
ATOM 4224 N N . GLY A 1 523 ? -24.940 7.312 9.398 1.00 97.62 523 GLY A N 1
ATOM 4225 C CA . GLY A 1 523 ? -25.513 5.973 9.425 1.00 97.62 523 GLY A CA 1
ATOM 4226 C C . GLY A 1 523 ? -24.581 4.831 9.011 1.00 97.62 523 GLY A C 1
ATOM 4227 O O . GLY A 1 523 ? -25.017 3.686 9.079 1.00 97.62 523 GLY A O 1
ATOM 4228 N N . VAL A 1 524 ? -23.325 5.096 8.636 1.00 97.94 524 VAL A N 1
ATOM 4229 C CA . VAL A 1 524 ? -22.340 4.036 8.356 1.00 97.94 524 VAL A CA 1
ATOM 4230 C C . VAL A 1 524 ? -22.001 3.289 9.644 1.00 97.94 524 VAL A C 1
ATOM 4232 O O . VAL A 1 524 ? -21.609 3.895 10.641 1.00 97.94 524 VAL A O 1
ATOM 4235 N N . GLU A 1 525 ? -22.139 1.969 9.619 1.00 98.19 525 GLU A N 1
ATOM 4236 C CA . GLU A 1 525 ? -21.852 1.093 10.754 1.00 98.19 525 GLU A CA 1
ATOM 4237 C C . GLU A 1 525 ? -20.461 0.472 10.625 1.00 98.19 525 GLU A C 1
ATOM 4239 O O . GLU A 1 525 ? -19.981 0.197 9.524 1.00 98.19 525 GLU A O 1
ATOM 4244 N N . ALA A 1 526 ? -19.809 0.243 11.762 1.00 98.50 526 ALA A N 1
ATOM 4245 C CA . ALA A 1 526 ? -18.554 -0.489 11.820 1.00 98.50 526 ALA A CA 1
ATOM 4246 C C . ALA A 1 526 ? -18.520 -1.437 13.015 1.00 98.50 526 ALA A C 1
ATOM 4248 O O . ALA A 1 526 ? -18.967 -1.098 14.113 1.00 98.50 526 ALA A O 1
ATOM 4249 N N . LEU A 1 527 ? -17.931 -2.608 12.790 1.00 98.44 527 LEU A N 1
ATOM 4250 C CA . LEU A 1 527 ? -17.509 -3.530 13.830 1.00 98.44 527 LEU A CA 1
ATOM 4251 C C . LEU A 1 527 ? -16.233 -2.995 14.471 1.00 98.44 527 LEU A C 1
ATOM 4253 O O . LEU A 1 527 ? -15.252 -2.758 13.771 1.00 98.44 527 LEU A O 1
ATOM 4257 N N . VAL A 1 528 ? -16.234 -2.893 15.794 1.00 98.00 528 VAL A N 1
ATOM 4258 C CA . VAL A 1 528 ? -15.058 -2.672 16.628 1.00 98.00 528 VAL A CA 1
ATOM 4259 C C . VAL A 1 528 ? -14.833 -3.904 17.491 1.00 98.00 528 VAL A C 1
ATOM 4261 O O . VAL A 1 528 ? -15.741 -4.353 18.192 1.00 98.00 528 VAL A O 1
ATOM 4264 N N . CYS A 1 529 ? -13.634 -4.473 17.434 1.00 96.75 529 CYS A N 1
ATOM 4265 C CA . CYS A 1 529 ? -13.314 -5.689 18.170 1.00 96.75 529 CYS A CA 1
ATOM 4266 C C . CYS A 1 529 ? -11.815 -5.851 18.422 1.00 96.75 529 CYS A C 1
ATOM 4268 O O . CYS A 1 529 ? -10.980 -5.141 17.859 1.00 96.75 529 CYS A O 1
ATOM 4270 N N . MET A 1 530 ? -11.493 -6.828 19.266 1.00 95.12 530 MET A N 1
ATOM 4271 C CA . MET A 1 530 ? -10.137 -7.325 19.456 1.00 95.12 530 MET A CA 1
ATOM 4272 C C . MET A 1 530 ? -9.985 -8.635 18.679 1.00 95.12 530 MET A C 1
ATOM 4274 O O . MET A 1 530 ? -10.771 -9.563 18.859 1.00 95.12 530 MET A O 1
ATOM 4278 N N . VAL A 1 531 ? -8.983 -8.716 17.806 1.00 93.50 531 VAL A N 1
ATOM 4279 C CA . VAL A 1 531 ? -8.740 -9.868 16.930 1.00 93.50 531 VAL A CA 1
ATOM 4280 C C . VAL A 1 531 ? -7.323 -10.376 17.140 1.00 93.50 531 VAL A C 1
ATOM 4282 O O . VAL A 1 531 ? -6.364 -9.605 17.120 1.00 93.50 531 VAL A O 1
ATOM 4285 N N . TYR A 1 532 ? -7.169 -11.688 17.301 1.00 90.44 532 TYR A N 1
ATOM 4286 C CA . TYR A 1 532 ? -5.858 -12.325 17.235 1.00 90.44 532 TYR A CA 1
ATOM 4287 C C . TYR A 1 532 ? -5.472 -12.549 15.774 1.00 90.44 532 TYR A C 1
ATOM 4289 O O . TYR A 1 532 ? -6.054 -13.386 15.089 1.00 90.44 532 TYR A O 1
ATOM 4297 N N . PHE A 1 533 ? -4.466 -11.820 15.294 1.00 85.00 533 PHE A N 1
ATOM 4298 C CA . PHE A 1 533 ? -3.945 -11.969 13.938 1.00 85.00 533 PHE A CA 1
ATOM 4299 C C . PHE A 1 533 ? -2.429 -12.154 13.974 1.00 85.00 533 PHE A C 1
ATOM 4301 O O . PHE A 1 533 ? -1.708 -11.336 14.545 1.00 85.00 533 PHE A O 1
ATOM 4308 N N . GLN A 1 534 ? -1.932 -13.232 13.356 1.00 81.44 534 GLN A N 1
ATOM 4309 C CA . GLN A 1 534 ? -0.495 -13.548 13.289 1.00 81.44 534 GLN A CA 1
ATOM 4310 C C . GLN A 1 534 ? 0.203 -13.461 14.662 1.00 81.44 534 GLN A C 1
ATOM 4312 O O . GLN A 1 534 ? 1.225 -12.793 14.807 1.00 81.44 534 GLN A O 1
ATOM 4317 N N . PHE A 1 535 ? -0.363 -14.129 15.673 1.00 83.50 535 PHE A N 1
ATOM 4318 C CA . PHE A 1 535 ? 0.179 -14.207 17.041 1.00 83.50 535 PHE A CA 1
ATOM 4319 C C . PHE A 1 535 ? 0.189 -12.892 17.832 1.00 83.50 535 PHE A C 1
ATOM 4321 O O . PHE A 1 535 ? 0.815 -12.815 18.884 1.00 83.50 535 PHE A O 1
ATOM 4328 N N . SER A 1 536 ? -0.489 -11.849 17.356 1.00 88.56 536 SER A N 1
ATOM 4329 C CA . SER A 1 536 ? -0.632 -10.590 18.087 1.00 88.56 536 SER A CA 1
ATOM 4330 C C . SER A 1 536 ? -2.102 -10.237 18.249 1.00 88.56 536 SER A C 1
ATOM 4332 O O . SER A 1 536 ? -2.889 -10.383 17.314 1.00 88.56 536 SER A O 1
ATOM 4334 N N . LEU A 1 537 ? -2.455 -9.755 19.437 1.00 90.81 537 LEU A N 1
ATOM 4335 C CA . LEU A 1 537 ? -3.748 -9.137 19.678 1.00 90.81 537 LEU A CA 1
ATOM 4336 C C . LEU A 1 537 ? -3.766 -7.761 18.997 1.00 90.81 537 LEU A C 1
ATOM 4338 O O . LEU A 1 537 ? -2.856 -6.951 19.190 1.00 90.81 537 LEU A O 1
ATOM 4342 N N . MET A 1 538 ? -4.776 -7.513 18.172 1.00 94.81 538 MET A N 1
ATOM 4343 C CA . MET A 1 538 ? -4.952 -6.265 17.436 1.00 94.81 538 MET A CA 1
ATOM 4344 C C . MET A 1 538 ? -6.348 -5.714 17.695 1.00 94.81 538 MET A C 1
ATOM 4346 O O . MET A 1 538 ? -7.328 -6.453 17.667 1.00 94.81 538 MET A O 1
ATOM 4350 N N . PHE A 1 539 ? -6.444 -4.408 17.904 1.00 96.31 539 PHE A N 1
ATOM 4351 C CA . PHE A 1 539 ? -7.714 -3.705 17.803 1.00 96.31 539 PHE A CA 1
ATOM 4352 C C . PHE A 1 539 ? -8.052 -3.529 16.327 1.00 96.31 539 PHE A C 1
ATOM 4354 O O . PHE A 1 539 ? -7.185 -3.174 15.521 1.00 96.31 539 PHE A O 1
ATOM 4361 N N . SER A 1 540 ? -9.310 -3.765 15.980 1.00 97.19 540 SER A N 1
ATOM 4362 C CA . SER A 1 540 ? -9.810 -3.593 14.627 1.00 97.19 540 SER A CA 1
ATOM 4363 C C . SER A 1 540 ? -11.100 -2.791 14.620 1.00 97.19 540 SER A C 1
ATOM 4365 O O . SER A 1 540 ? -11.995 -3.034 15.430 1.00 97.19 540 SER A O 1
ATOM 4367 N N . LEU A 1 541 ? -11.189 -1.865 13.669 1.00 98.06 541 LEU A N 1
ATOM 4368 C CA . LEU A 1 541 ? -12.428 -1.277 13.189 1.00 98.06 541 LEU A CA 1
ATOM 4369 C C . LEU A 1 541 ? -12.588 -1.641 11.711 1.00 98.06 541 LEU A C 1
ATOM 4371 O O . LEU A 1 541 ? -11.676 -1.411 10.913 1.00 98.06 541 LEU A O 1
ATOM 4375 N N . THR A 1 542 ? -13.748 -2.175 11.329 1.00 98.19 542 THR A N 1
ATOM 4376 C CA . THR A 1 542 ? -14.070 -2.467 9.927 1.00 98.19 542 THR A CA 1
ATOM 4377 C C . THR A 1 542 ? -15.537 -2.198 9.608 1.00 98.19 542 THR A C 1
ATOM 4379 O O . THR A 1 542 ? -16.434 -2.541 10.373 1.00 98.19 542 THR A O 1
ATOM 4382 N N . THR A 1 543 ? -15.788 -1.611 8.443 1.00 98.19 543 THR A N 1
ATOM 4383 C CA . THR A 1 543 ? -17.136 -1.456 7.861 1.00 98.19 543 THR A CA 1
ATOM 4384 C C . THR A 1 543 ? -17.572 -2.694 7.068 1.00 98.19 543 THR A C 1
ATOM 4386 O O . THR A 1 543 ? -18.722 -2.799 6.652 1.00 98.19 543 THR A O 1
ATOM 4389 N N . LYS A 1 544 ? -16.666 -3.662 6.861 1.00 97.75 544 LYS A N 1
ATOM 4390 C CA . LYS A 1 544 ? -16.913 -4.896 6.103 1.00 97.75 544 LYS A CA 1
ATOM 4391 C C . LYS A 1 544 ? -17.106 -6.072 7.059 1.00 97.75 544 LYS A C 1
ATOM 4393 O O . LYS A 1 544 ? -16.188 -6.863 7.285 1.00 97.75 544 LYS A O 1
ATOM 4398 N N . PHE A 1 545 ? -18.311 -6.190 7.603 1.00 98.06 545 PHE A N 1
ATOM 4399 C CA . PHE A 1 545 ? -18.696 -7.271 8.509 1.00 98.06 545 PHE A CA 1
ATOM 4400 C C . PHE A 1 545 ? -20.089 -7.814 8.177 1.00 98.06 545 PHE A C 1
ATOM 4402 O O . PHE A 1 545 ? -20.803 -7.260 7.342 1.00 98.06 545 PHE A O 1
ATOM 4409 N N . GLU A 1 546 ? -20.456 -8.925 8.805 1.00 97.69 546 GLU A N 1
ATOM 4410 C CA . GLU A 1 546 ? -21.795 -9.505 8.719 1.00 97.69 546 GLU A CA 1
ATOM 4411 C C . GLU A 1 546 ? -22.183 -10.105 10.064 1.00 97.69 546 GLU A C 1
ATOM 4413 O O . GLU A 1 546 ? -21.388 -10.814 10.678 1.00 97.69 546 GLU A O 1
ATOM 4418 N N . ILE A 1 547 ? -23.383 -9.780 10.542 1.00 96.81 547 ILE A N 1
ATOM 4419 C CA . ILE A 1 547 ? -23.949 -10.433 11.722 1.00 96.81 547 ILE A CA 1
ATOM 4420 C C . ILE A 1 547 ? -24.390 -11.819 11.268 1.00 96.81 547 ILE A C 1
ATOM 4422 O O . ILE A 1 547 ? -25.198 -11.936 10.349 1.00 96.81 547 ILE A O 1
ATOM 4426 N N . VAL A 1 548 ? -23.830 -12.846 11.892 1.00 96.50 548 VAL A N 1
ATOM 4427 C CA . VAL A 1 548 ? -24.104 -14.246 11.561 1.00 96.50 548 VAL A CA 1
ATOM 4428 C C . VAL A 1 548 ? -24.777 -14.927 12.745 1.00 96.50 548 VAL A C 1
ATOM 4430 O O . VAL A 1 548 ? -24.789 -14.396 13.855 1.00 96.50 548 VAL A O 1
ATOM 4433 N N . ASP A 1 549 ? -25.368 -16.091 12.510 1.00 93.56 549 ASP A N 1
ATOM 4434 C CA . ASP A 1 549 ? -25.869 -16.939 13.584 1.00 93.56 549 ASP A CA 1
ATOM 4435 C C . ASP A 1 549 ? -24.780 -17.902 14.091 1.00 93.56 549 ASP A C 1
ATOM 4437 O O . ASP A 1 549 ? -23.666 -17.986 13.567 1.00 93.56 549 ASP A O 1
ATOM 4441 N N . GLU A 1 550 ? -25.110 -18.641 15.145 1.00 88.81 550 GLU A N 1
ATOM 4442 C CA . GLU A 1 550 ? -24.236 -19.658 15.729 1.00 88.81 550 GLU A CA 1
ATOM 4443 C C . GLU A 1 550 ? -23.953 -20.822 14.755 1.00 88.81 550 GLU A C 1
ATOM 4445 O O . GLU A 1 550 ? -22.881 -21.429 14.796 1.00 88.81 550 GLU A O 1
ATOM 4450 N N . PHE A 1 551 ? -24.872 -21.115 13.826 1.00 87.38 551 PHE A N 1
ATOM 4451 C CA . PHE A 1 551 ? -24.714 -22.200 12.853 1.00 87.38 551 PHE A CA 1
ATOM 4452 C C . PHE A 1 551 ? -23.628 -21.904 11.821 1.00 87.38 551 PHE A C 1
ATOM 4454 O O . PHE A 1 551 ? -22.943 -22.828 11.377 1.00 87.38 551 PHE A O 1
ATOM 4461 N N . PHE A 1 552 ? -23.425 -20.636 11.457 1.00 85.56 552 PHE A N 1
ATOM 4462 C CA . PHE A 1 552 ? -22.319 -20.236 10.589 1.00 85.56 552 PHE A CA 1
ATOM 4463 C C . PHE A 1 552 ? -20.956 -20.629 11.179 1.00 85.56 552 PHE A C 1
ATOM 4465 O O . PHE A 1 552 ? -20.082 -21.088 10.446 1.00 85.56 552 PHE A O 1
ATOM 4472 N N . VAL A 1 553 ? -20.794 -20.522 12.504 1.00 78.19 553 VAL A N 1
ATOM 4473 C CA . VAL A 1 553 ? -19.557 -20.904 13.210 1.00 78.19 553 VAL A CA 1
ATOM 4474 C C . VAL A 1 553 ? -19.301 -22.405 13.122 1.00 78.19 553 VAL A C 1
ATOM 4476 O O . VAL A 1 553 ? -18.160 -22.815 12.950 1.00 78.19 553 VAL A O 1
ATOM 4479 N N . MET A 1 554 ? -20.348 -23.229 13.207 1.00 74.81 554 MET A N 1
ATOM 4480 C CA . MET A 1 554 ? -20.209 -24.691 13.167 1.00 74.81 554 MET A CA 1
ATOM 4481 C C . MET A 1 554 ? -19.836 -25.246 11.784 1.00 74.81 554 MET A C 1
ATOM 4483 O O . MET A 1 554 ? -19.438 -26.405 11.687 1.00 74.81 554 MET A O 1
ATOM 4487 N N . ASN A 1 555 ? -19.979 -24.446 10.725 1.00 74.62 555 ASN A N 1
ATOM 4488 C CA . ASN A 1 555 ? -19.749 -24.873 9.344 1.00 74.62 555 ASN A CA 1
ATOM 4489 C C . ASN A 1 555 ? -18.391 -24.431 8.759 1.00 74.62 555 ASN A C 1
ATOM 4491 O O . ASN A 1 555 ? -18.094 -24.801 7.620 1.00 74.62 555 ASN A O 1
ATOM 4495 N N . GLN A 1 556 ? -17.589 -23.650 9.494 1.00 72.06 556 GLN A N 1
ATOM 4496 C CA . GLN A 1 556 ? -16.206 -23.294 9.128 1.00 72.06 556 GLN A CA 1
ATOM 4497 C C . GLN A 1 556 ? -15.204 -24.259 9.759 1.00 72.06 556 GLN A C 1
ATOM 4499 O O . GLN A 1 556 ? -14.212 -24.591 9.067 1.00 72.06 556 GLN A O 1
#